Protein AF-A0A369WDA8-F1 (afdb_monomer)

Solvent-accessible surface area (backbone atoms only — not comparable to full-atom values): 21371 Å² total; per-residue (Å²): 139,84,86,82,87,91,83,87,90,83,83,89,84,84,84,90,88,91,84,90,82,92,79,88,85,92,85,86,82,88,79,88,77,90,82,95,84,86,85,89,89,86,88,78,87,75,76,72,88,68,58,66,75,75,71,47,58,82,75,51,45,50,59,56,54,64,73,58,70,59,80,90,70,76,53,43,46,57,31,5,46,45,53,45,16,48,35,50,44,73,67,50,52,55,58,61,52,12,64,76,73,76,52,50,46,70,52,44,59,32,32,37,54,30,75,56,82,54,70,71,58,49,52,57,45,20,64,75,67,72,47,57,62,51,29,46,64,62,78,42,64,37,79,28,70,36,45,57,13,42,50,45,46,48,40,58,48,62,74,53,26,61,33,38,39,34,40,28,65,40,66,56,77,74,75,58,53,84,67,51,59,58,45,48,54,53,15,49,59,52,48,51,69,85,92,54,87,61,53,72,67,50,51,55,49,51,52,56,44,51,55,51,50,48,52,40,31,54,51,44,73,72,70,54,46,28,35,41,42,36,28,29,47,59,46,52,48,47,32,43,76,63,8,58,32,20,62,84,95,65,53,74,69,55,40,52,53,21,20,54,52,31,43,51,52,52,49,54,50,27,49,45,22,61,71,43,51,93,49,43,46,53,27,35,28,87,57,87,60,81,90,63,30,32,38,41,35,33,54,83,89,50,57,37,34,35,42,48,56,58,33,81,43,54,55,34,34,62,78,59,58,65,26,42,37,38,62,52,68,70,55,49,53,50,57,45,54,52,51,51,59,48,55,73,70,25,30,41,36,63,60,22,24,50,52,47,49,53,50,54,55,52,55,52,48,41,66,74,73,62,76,119

Secondary structure (DSSP, 8-state):
---------------------------------------SS----PPPSS-HHHHS-HHHHHHHHHTT-------HHHHHHHHHHHHHHTT--HHHHHHHTT--HHHHHHHTTTS---HHHHHHHHHHHT--HHHHHTSSPEEESSHHHHHHHHHHHHHH-SEEEEEESS--TTTS-HHHHHHHHHHHHHTSPTT-TTHHHHHHHHHHHHHHHHHHHHHHHHH---EEEEEEHHHHHHHHHH-S-SSS---HHHHHHHHHHHHHHHHHHHHHHHH--TTEEEEEESS---S-EEEEEE-SS-EEEEEE--B-SSS-BSSSS-EEEE--HHHHHHHHHHHHHHHHHSEEHHHHHHHHHHHHHHHHHHHHTT--

Nearest PDB structures (foldseek):
  1r69-assembly1_A  TM=8.853E-01  e=1.105E-02  Phage 434
  4pu7-assembly1_B  TM=8.565E-01  e=2.938E-02  Shewanella oneidensis MR-1
  4pu4-assembly1_D  TM=8.688E-01  e=3.572E-02  Shewanella oneidensis MR-1
  2cro-assembly1_A  TM=8.430E-01  e=3.402E-02  Phage 434
  4pu8-assembly1_A  TM=8.464E-01  e=3.402E-02  Shewanella oneidensis MR-1

Sequence (372 aa):
MTPGAPSTPAATSSSPAPPAPMSTTSEPCWCADFGGFSGLWAKGRREPLIPATWTSGPDSTSKNLEQGLGPMSIRFDEVGQRLRAYRLGKRLSADQIAERIGVSRAAVYRLEKGEIVKIQALEALSDLLEVSLPSLLGVEVEYYSNALGFFERMRQLEDQATHIMGNFSPLSSLILSDRYMKFLRIMLMEAIPAGENGRAGREDLIDRVLELLVQRRDSFKKKRAPIVSIVGEQDLERILRLGLIGRFDHSTETLRERRAAARHEVEEIRDAMLDQPIGMQIGVIEGQPPTQTFQIYELGSKSTVTLSPYRLGDQPNISSGIALVTSAPEAIKSFTNTFLGEWQRARKGSEGAAVLQRILDRTSKEETEGAF

pLDDT: mean 81.13, std 22.3, range [23.28, 98.0]

Radius of gyration: 30.48 Å; Cα contacts (8 Å, |Δi|>4): 519; chains: 1; bounding box: 63×70×108 Å

Structure (mmCIF, N/CA/C/O backbone):
data_AF-A0A369WDA8-F1
#
_entry.id   AF-A0A369WDA8-F1
#
loop_
_atom_site.group_PDB
_atom_site.id
_atom_site.type_symbol
_atom_site.label_atom_id
_atom_site.label_alt_id
_atom_site.label_comp_id
_atom_site.label_asym_id
_atom_site.label_entity_id
_atom_site.label_seq_id
_atom_site.pdbx_PDB_ins_code
_atom_site.Cartn_x
_atom_site.Cartn_y
_atom_site.Cartn_z
_atom_site.occupancy
_atom_site.B_iso_or_equiv
_atom_site.auth_seq_id
_atom_site.auth_comp_id
_atom_site.auth_asym_id
_atom_site.auth_atom_id
_atom_site.pdbx_PDB_model_num
ATOM 1 N N . MET A 1 1 ? -20.184 -35.211 -70.668 1.00 43.47 1 MET A N 1
ATOM 2 C CA . MET A 1 1 ? -21.542 -34.735 -70.337 1.00 43.47 1 MET A CA 1
ATOM 3 C C . MET A 1 1 ? -21.500 -33.227 -70.137 1.00 43.47 1 MET A C 1
ATOM 5 O O . MET A 1 1 ? -21.065 -32.771 -69.093 1.00 43.47 1 MET A O 1
ATOM 9 N N . THR A 1 2 ? -21.913 -32.475 -71.151 1.00 48.81 2 THR A N 1
ATOM 10 C CA . THR A 1 2 ? -22.519 -31.133 -71.035 1.00 48.81 2 THR A CA 1
ATOM 11 C C . THR A 1 2 ? -24.030 -31.325 -71.252 1.00 48.81 2 THR A C 1
ATOM 13 O O . THR A 1 2 ? -24.398 -32.301 -71.915 1.00 48.81 2 THR A O 1
ATOM 16 N N . PRO A 1 3 ? -24.909 -30.529 -70.613 1.00 50.84 3 PRO A N 1
ATOM 17 C CA . PRO A 1 3 ? -25.259 -29.172 -71.078 1.00 50.84 3 PRO A CA 1
ATOM 18 C C . PRO A 1 3 ? -25.395 -28.154 -69.913 1.00 50.84 3 PRO A C 1
ATOM 20 O O . PRO A 1 3 ? -25.271 -28.535 -68.757 1.00 50.84 3 PRO A O 1
ATOM 23 N N . GLY A 1 4 ? -25.632 -26.852 -70.114 1.00 32.94 4 GLY A N 1
ATOM 24 C CA . GLY A 1 4 ? -25.777 -26.055 -71.341 1.00 32.94 4 GLY A CA 1
ATOM 25 C C . GLY A 1 4 ? -25.966 -24.556 -71.016 1.00 32.94 4 GLY A C 1
ATOM 26 O O . GLY A 1 4 ? -26.304 -24.209 -69.889 1.00 32.94 4 GLY A O 1
ATOM 27 N N . ALA A 1 5 ? -25.709 -23.683 -71.997 1.00 40.59 5 ALA A N 1
ATOM 28 C CA . ALA A 1 5 ? -25.909 -22.216 -71.962 1.00 40.59 5 ALA A CA 1
ATOM 29 C C . ALA A 1 5 ? -27.400 -21.853 -72.277 1.00 40.59 5 ALA A C 1
ATOM 31 O O . ALA A 1 5 ? -28.193 -22.799 -72.301 1.00 40.59 5 ALA A O 1
ATOM 32 N N . PRO A 1 6 ? -27.847 -20.600 -72.593 1.00 52.88 6 PRO A N 1
ATOM 33 C CA . PRO A 1 6 ? -27.180 -19.287 -72.772 1.00 52.88 6 PRO A CA 1
ATOM 34 C C . PRO A 1 6 ? -27.849 -18.182 -71.882 1.00 52.88 6 PRO A C 1
ATOM 36 O O . PRO A 1 6 ? -28.233 -18.525 -70.772 1.00 52.88 6 PRO A O 1
ATOM 39 N N . SER A 1 7 ? -28.006 -16.870 -72.166 1.00 36.06 7 SER A N 1
ATOM 40 C CA . SER A 1 7 ? -27.727 -15.960 -73.311 1.00 36.06 7 SER A CA 1
ATOM 41 C C . SER A 1 7 ? -27.713 -14.474 -72.883 1.00 36.06 7 SER A C 1
ATOM 43 O O . SER A 1 7 ? -28.499 -14.074 -72.029 1.00 36.06 7 SER A O 1
ATOM 45 N N . THR A 1 8 ? -26.917 -13.639 -73.564 1.00 35.78 8 THR A N 1
ATOM 46 C CA . THR A 1 8 ? -27.019 -12.155 -73.612 1.00 35.78 8 THR A CA 1
ATOM 47 C C . THR A 1 8 ? -28.207 -11.701 -74.497 1.00 35.78 8 THR A C 1
ATOM 49 O O . THR A 1 8 ? -28.690 -12.517 -75.285 1.00 35.78 8 THR A O 1
ATOM 52 N N . PRO A 1 9 ? -28.693 -10.438 -74.427 1.00 42.88 9 PRO A N 1
ATOM 53 C CA . PRO A 1 9 ? -28.137 -9.375 -75.290 1.00 42.88 9 PRO A CA 1
ATOM 54 C C . PRO A 1 9 ? -28.150 -7.961 -74.652 1.00 42.88 9 PRO A C 1
ATOM 56 O O . PRO A 1 9 ? -28.340 -7.811 -73.448 1.00 42.88 9 PRO A O 1
ATOM 59 N N . ALA A 1 10 ? -27.891 -6.923 -75.457 1.00 29.12 10 ALA A N 1
ATOM 60 C CA . ALA A 1 10 ? -27.607 -5.552 -75.022 1.00 29.12 10 ALA A CA 1
ATOM 61 C C . ALA A 1 10 ? -28.446 -4.473 -75.749 1.00 29.12 10 ALA A C 1
ATOM 63 O O . ALA A 1 10 ? -29.096 -4.759 -76.750 1.00 29.12 10 ALA A O 1
ATOM 64 N N . ALA A 1 11 ? -28.255 -3.226 -75.289 1.00 31.75 11 ALA A N 1
ATOM 65 C CA . ALA A 1 11 ? -28.315 -1.956 -76.036 1.00 31.75 11 ALA A CA 1
ATOM 66 C C . ALA A 1 11 ? -29.663 -1.229 -76.277 1.00 31.75 11 ALA A C 1
ATOM 68 O O . ALA A 1 11 ? -30.628 -1.805 -76.762 1.00 31.75 11 ALA A O 1
ATOM 69 N N . THR A 1 12 ? -29.591 0.111 -76.113 1.00 28.20 12 THR A N 1
ATOM 70 C CA . THR A 1 12 ? -30.328 1.186 -76.843 1.00 28.20 12 THR A CA 1
ATOM 71 C C . THR A 1 12 ? -31.867 1.263 -76.734 1.00 28.20 12 THR A C 1
ATOM 73 O O . THR A 1 12 ? -32.530 0.257 -76.560 1.00 28.20 12 THR A O 1
ATOM 76 N N . SER A 1 13 ? -32.563 2.399 -76.909 1.00 28.38 13 SER A N 1
ATOM 77 C CA . SER A 1 13 ? -32.294 3.853 -76.766 1.00 28.38 13 SER A CA 1
ATOM 78 C C . SER A 1 13 ? -33.556 4.614 -77.226 1.00 28.38 13 SER A C 1
ATOM 80 O O . SER A 1 13 ? -34.051 4.250 -78.287 1.00 28.38 13 SER A O 1
ATOM 82 N N . SER A 1 14 ? -34.003 5.698 -76.569 1.00 29.64 14 SER A N 1
ATOM 83 C CA . SER A 1 14 ? -34.721 6.816 -77.245 1.00 29.64 14 SER A CA 1
ATOM 84 C C . SER A 1 14 ? -35.163 7.944 -76.298 1.00 29.64 14 SER A C 1
ATOM 86 O O . SER A 1 14 ? -35.823 7.698 -75.292 1.00 29.64 14 SER A O 1
ATOM 88 N N . SER A 1 15 ? -34.848 9.182 -76.691 1.00 35.19 15 SER A N 1
ATOM 89 C CA . SER A 1 15 ? -35.418 10.460 -76.206 1.00 35.19 15 SER A CA 1
ATOM 90 C C . SER A 1 15 ? -36.769 10.746 -76.919 1.00 35.19 15 SER A C 1
ATOM 92 O O . SER A 1 15 ? -37.024 10.049 -77.907 1.00 35.19 15 SER A O 1
ATOM 94 N N . PRO A 1 16 ? -37.634 11.720 -76.520 1.00 37.66 16 PRO A N 1
ATOM 95 C CA . PRO A 1 16 ? -37.321 13.158 -76.665 1.00 37.66 16 PRO A CA 1
ATOM 96 C C . PRO A 1 16 ? -37.935 14.141 -75.618 1.00 37.66 16 PRO A C 1
ATOM 98 O O . PRO A 1 16 ? -38.615 13.753 -74.674 1.00 37.66 16 PRO A O 1
ATOM 101 N N . ALA A 1 17 ? -37.653 15.440 -75.814 1.00 29.61 17 ALA A N 1
ATOM 102 C CA . ALA A 1 17 ? -37.969 16.619 -74.972 1.00 29.61 17 ALA A CA 1
ATOM 103 C C . ALA A 1 17 ? -39.048 17.528 -75.651 1.00 29.61 17 ALA A C 1
ATOM 105 O O . ALA A 1 17 ? -39.699 17.015 -76.563 1.00 29.61 17 ALA A O 1
ATOM 106 N N . PRO A 1 18 ? -39.180 18.871 -75.437 1.00 48.12 18 PRO A N 1
ATOM 107 C CA . PRO A 1 18 ? -39.050 19.815 -74.287 1.00 48.12 18 PRO A CA 1
ATOM 108 C C . PRO A 1 18 ? -40.406 20.628 -74.139 1.00 48.12 18 PRO A C 1
ATOM 110 O O . PRO A 1 18 ? -41.424 19.993 -74.412 1.00 48.12 18 PRO A O 1
ATOM 113 N N . PRO A 1 19 ? -40.558 21.958 -73.821 1.00 43.19 19 PRO A N 1
ATOM 114 C CA . PRO A 1 19 ? -39.685 23.006 -73.226 1.00 43.19 19 PRO A CA 1
ATOM 115 C C . PRO A 1 19 ? -40.308 23.992 -72.163 1.00 43.19 19 PRO A C 1
ATOM 117 O O . PRO A 1 19 ? -41.512 24.208 -72.129 1.00 43.19 19 PRO A O 1
ATOM 120 N N . ALA A 1 20 ? -39.419 24.740 -71.467 1.00 32.38 20 ALA A N 1
ATOM 121 C CA . ALA A 1 20 ? -39.503 26.190 -71.107 1.00 32.38 20 ALA A CA 1
ATOM 122 C C . ALA A 1 20 ? -40.516 26.742 -70.041 1.00 32.38 20 ALA A C 1
ATOM 124 O O . ALA A 1 20 ? -41.567 26.149 -69.827 1.00 32.38 20 ALA A O 1
ATOM 125 N N . PRO A 1 21 ? -40.293 27.960 -69.460 1.00 41.16 21 PRO A N 1
ATOM 126 C CA . PRO A 1 21 ? -39.012 28.557 -69.008 1.00 41.16 21 PRO A CA 1
ATOM 127 C C . PRO A 1 21 ? -39.057 29.426 -67.702 1.00 41.16 21 PRO A C 1
ATOM 129 O O . PRO A 1 21 ? -40.105 29.873 -67.259 1.00 41.16 21 PRO A O 1
ATOM 132 N N . MET A 1 22 ? -37.855 29.772 -67.201 1.00 27.05 22 MET A N 1
ATOM 133 C CA . MET A 1 22 ? -37.428 31.052 -66.565 1.00 27.05 22 MET A CA 1
ATOM 134 C C . MET A 1 22 ? -38.131 31.677 -65.332 1.00 27.05 22 MET A C 1
ATOM 136 O O . MET A 1 22 ? -39.177 32.303 -65.451 1.00 27.05 22 MET A O 1
ATOM 140 N N . SER A 1 23 ? -37.363 31.783 -64.234 1.00 29.66 23 SER A N 1
ATOM 141 C CA . SER A 1 23 ? -36.784 33.057 -63.715 1.00 29.66 23 SER A CA 1
ATOM 142 C C . SER A 1 23 ? -35.719 32.729 -62.638 1.00 29.66 23 SER A C 1
ATOM 144 O O . SER A 1 23 ? -36.050 32.069 -61.661 1.00 29.66 23 SER A O 1
ATOM 146 N N . THR A 1 24 ? -34.405 32.935 -62.835 1.00 26.19 24 THR A N 1
ATOM 147 C CA . THR A 1 24 ? -33.636 34.174 -62.514 1.00 26.19 24 THR A CA 1
ATOM 148 C C . THR A 1 24 ? -33.953 34.718 -61.109 1.00 26.19 24 THR A C 1
ATOM 150 O O . THR A 1 24 ? -35.116 34.995 -60.848 1.00 26.19 24 THR A O 1
ATOM 153 N N . THR A 1 25 ? -33.028 34.914 -60.162 1.00 27.84 25 THR A N 1
ATOM 154 C CA . THR A 1 25 ? -31.630 35.421 -60.206 1.00 27.84 25 THR A CA 1
ATOM 155 C C . THR A 1 25 ? -30.839 34.871 -58.989 1.00 27.84 25 THR A C 1
ATOM 157 O O . THR A 1 25 ? -31.417 34.730 -57.921 1.00 27.84 25 THR A O 1
ATOM 160 N N . SER A 1 26 ? -29.605 34.359 -59.117 1.00 25.38 26 SER A N 1
ATOM 161 C CA . SER A 1 26 ? -28.288 35.051 -59.044 1.00 25.38 26 SER A CA 1
ATOM 162 C C . SER A 1 26 ? -27.497 34.712 -57.765 1.00 25.38 26 SER A C 1
ATOM 164 O O . SER A 1 26 ? -27.849 35.200 -56.701 1.00 25.38 26 SER A O 1
ATOM 166 N N . GLU A 1 27 ? -26.407 33.944 -57.884 1.00 29.20 27 GLU A N 1
ATOM 167 C CA . GLU A 1 27 ? -25.033 34.354 -57.504 1.00 29.20 27 GLU A CA 1
ATOM 168 C C . GLU A 1 27 ? -23.999 33.246 -57.846 1.00 29.20 27 GLU A C 1
ATOM 170 O O . GLU A 1 27 ? -24.401 32.093 -58.033 1.00 29.20 27 GLU A O 1
ATOM 175 N N . PRO A 1 28 ? -22.693 33.562 -58.031 1.00 28.78 28 PRO A N 1
ATOM 176 C CA . PRO A 1 28 ? -21.756 32.658 -58.703 1.00 28.78 28 PRO A CA 1
ATOM 177 C C . PRO A 1 28 ? -20.671 31.999 -57.816 1.00 28.78 28 PRO A C 1
ATOM 179 O O . PRO A 1 28 ? -19.885 32.660 -57.153 1.00 28.78 28 PRO A O 1
ATOM 182 N N . CYS A 1 29 ? -20.549 30.682 -58.000 1.00 23.41 29 CYS A N 1
ATOM 183 C CA . CYS A 1 29 ? -19.318 29.928 -58.300 1.00 23.41 29 CYS A CA 1
ATOM 184 C C . CYS A 1 29 ? -18.105 29.766 -57.334 1.00 23.41 29 CYS A C 1
ATOM 186 O O . CYS A 1 29 ? -17.288 30.669 -57.220 1.00 23.41 29 CYS A O 1
ATOM 188 N N . TRP A 1 30 ? -17.878 28.485 -56.958 1.00 23.28 30 TRP A N 1
ATOM 189 C CA . TRP A 1 30 ? -16.598 27.724 -56.818 1.00 23.28 30 TRP A CA 1
ATOM 190 C C . TRP A 1 30 ? -15.556 28.210 -55.763 1.00 23.28 30 TRP A C 1
ATOM 192 O O . TRP A 1 30 ? -15.339 29.398 -55.586 1.00 23.28 30 TRP A O 1
ATOM 202 N N . CYS A 1 31 ? -14.869 27.352 -54.987 1.00 24.83 31 CYS A N 1
ATOM 203 C CA . CYS A 1 31 ? -14.389 25.982 -55.251 1.00 24.83 31 CYS A CA 1
ATOM 204 C C . CYS A 1 31 ? -14.542 24.977 -54.073 1.00 24.83 31 CYS A C 1
ATOM 206 O O . CYS A 1 31 ? -14.594 25.369 -52.913 1.00 24.83 31 CYS A O 1
ATOM 208 N N . ALA A 1 32 ? -14.551 23.686 -54.443 1.00 26.30 32 ALA A N 1
ATOM 209 C CA . ALA A 1 32 ? -13.914 22.487 -53.846 1.00 26.30 32 ALA A CA 1
ATOM 210 C C . ALA A 1 32 ? -13.028 22.631 -52.565 1.00 26.30 32 ALA A C 1
ATOM 212 O O . ALA A 1 32 ? -12.359 23.643 -52.394 1.00 26.30 32 ALA A O 1
ATOM 213 N N . ASP A 1 33 ? -12.854 21.628 -51.683 1.00 25.48 33 ASP A N 1
ATOM 214 C CA . ASP A 1 33 ? -13.318 20.222 -51.665 1.00 25.48 33 ASP A CA 1
ATOM 215 C C . ASP A 1 33 ? -13.138 19.561 -50.268 1.00 25.48 33 ASP A C 1
ATOM 217 O O . ASP A 1 33 ? -12.382 20.074 -49.451 1.00 25.48 33 ASP A O 1
ATOM 221 N N . PHE A 1 34 ? -13.757 18.384 -50.055 1.00 27.06 34 PHE A N 1
ATOM 222 C CA . PHE A 1 34 ? -13.472 17.347 -49.022 1.00 27.06 34 PHE A CA 1
ATOM 223 C C . PHE A 1 34 ? -13.345 17.716 -47.515 1.00 27.06 34 PHE A C 1
ATOM 225 O O . PHE A 1 34 ? -12.483 18.477 -47.092 1.00 27.06 34 PHE A O 1
ATOM 232 N N . GLY A 1 35 ? -14.088 17.002 -46.645 1.00 25.27 35 GLY A N 1
ATOM 233 C CA . GLY A 1 35 ? -13.805 17.015 -45.191 1.00 25.27 35 GLY A CA 1
ATOM 234 C C . GLY A 1 35 ? -14.888 16.530 -44.212 1.00 25.27 35 GLY A C 1
ATOM 235 O O . GLY A 1 35 ? -14.701 16.629 -43.002 1.00 25.27 35 GLY A O 1
ATOM 236 N N . GLY A 1 36 ? -16.033 16.023 -44.674 1.00 27.69 36 GLY A N 1
ATOM 237 C CA . GLY A 1 36 ? -17.137 15.653 -43.780 1.00 27.69 36 GLY A CA 1
ATOM 238 C C . GLY A 1 36 ? -17.015 14.263 -43.146 1.00 27.69 36 GLY A C 1
ATOM 239 O O . GLY A 1 36 ? -17.590 13.335 -43.697 1.00 27.69 36 GLY A O 1
ATOM 240 N N . PHE A 1 37 ? -16.349 14.127 -41.987 1.00 28.92 37 PHE A N 1
ATOM 241 C CA . PHE A 1 37 ? -16.655 13.098 -40.963 1.00 28.92 37 PHE A CA 1
ATOM 242 C C . PHE A 1 37 ? -15.922 13.360 -39.622 1.00 28.92 37 PHE A C 1
ATOM 244 O O . PHE A 1 37 ? -15.018 12.634 -39.219 1.00 28.92 37 PHE A O 1
ATOM 251 N N . SER A 1 38 ? -16.321 14.403 -38.883 1.00 28.08 38 SER A N 1
ATOM 252 C CA . SER A 1 38 ? -15.792 14.674 -37.532 1.00 28.08 38 SER A CA 1
ATOM 253 C C . SER A 1 38 ? -16.876 15.176 -36.572 1.00 28.08 38 SER A C 1
ATOM 255 O O . SER A 1 38 ? -16.942 16.356 -36.228 1.00 28.08 38 SER A O 1
ATOM 257 N N . GLY A 1 39 ? -17.751 14.275 -36.124 1.00 30.33 39 GLY A N 1
ATOM 258 C CA . GLY A 1 39 ? -18.797 14.640 -35.173 1.00 30.33 39 GLY A CA 1
ATOM 259 C C . GLY A 1 39 ? -19.537 13.448 -34.590 1.00 30.33 39 GLY A C 1
ATOM 260 O O . GLY A 1 39 ? -20.602 13.126 -35.097 1.00 30.33 39 GLY A O 1
ATOM 261 N N . LEU A 1 40 ? -18.979 12.831 -33.532 1.00 26.83 40 LEU A N 1
ATOM 262 C CA . LEU A 1 40 ? -19.728 12.092 -32.487 1.00 26.83 40 LEU A CA 1
ATOM 263 C C . LEU A 1 40 ? -18.888 11.565 -31.288 1.00 26.83 40 LEU A C 1
ATOM 265 O O . LEU A 1 40 ? -19.368 10.715 -30.549 1.00 26.83 40 LEU A O 1
ATOM 269 N N . TRP A 1 41 ? -17.679 12.088 -31.018 1.00 30.89 41 TRP A N 1
ATOM 270 C CA . TRP A 1 41 ? -16.851 11.651 -29.869 1.00 30.89 41 TRP A CA 1
ATOM 271 C C . TRP A 1 41 ? -16.228 12.805 -29.062 1.00 30.89 41 TRP A C 1
ATOM 273 O O . TRP A 1 41 ? -15.016 12.877 -28.897 1.00 30.89 41 TRP A O 1
ATOM 283 N N . ALA A 1 42 ? -17.053 13.717 -28.531 1.00 34.09 42 ALA A N 1
ATOM 284 C CA . ALA A 1 42 ? -16.623 14.672 -27.497 1.00 34.09 42 ALA A CA 1
ATOM 285 C C . ALA A 1 42 ? -17.811 15.335 -26.769 1.00 34.09 42 ALA A C 1
ATOM 287 O O . ALA A 1 42 ? -18.277 16.383 -27.213 1.00 34.09 42 ALA A O 1
ATOM 288 N N . LYS A 1 43 ? -18.281 14.750 -25.648 1.00 34.25 43 LYS A N 1
ATOM 289 C CA . LYS A 1 43 ? -18.937 15.441 -24.499 1.00 34.25 43 LYS A CA 1
ATOM 290 C C . LYS A 1 43 ? -19.417 14.461 -23.412 1.00 34.25 43 LYS A C 1
ATOM 292 O O . LYS A 1 43 ? -20.600 14.342 -23.124 1.00 34.25 43 LYS A O 1
ATOM 297 N N . GLY A 1 44 ? -18.463 13.823 -22.741 1.00 30.31 44 GLY A N 1
ATOM 298 C CA . GLY A 1 44 ? -18.646 13.349 -21.368 1.00 30.31 44 GLY A CA 1
ATOM 299 C C . GLY A 1 44 ? -17.670 14.109 -20.480 1.00 30.31 44 GLY A C 1
ATOM 300 O O . GLY A 1 44 ? -16.508 13.717 -20.402 1.00 30.31 44 GLY A O 1
ATOM 301 N N . ARG A 1 45 ? -18.094 15.223 -19.861 1.00 35.12 45 ARG A N 1
ATOM 302 C CA . ARG A 1 45 ? -17.260 15.907 -18.858 1.00 35.12 45 ARG A CA 1
ATOM 303 C C . ARG A 1 45 ? -17.218 15.016 -17.618 1.00 35.12 45 ARG A C 1
ATOM 305 O O . ARG A 1 45 ? -18.166 15.009 -16.845 1.00 35.12 45 ARG A O 1
ATOM 312 N N . ARG A 1 46 ? -16.144 14.236 -17.477 1.00 56.81 46 ARG A N 1
ATOM 313 C CA . ARG A 1 46 ? -15.865 13.457 -16.266 1.00 56.81 46 ARG A CA 1
ATOM 314 C C . ARG A 1 46 ? -15.525 14.455 -15.158 1.00 56.81 46 ARG A C 1
ATOM 316 O O . ARG A 1 46 ? -14.676 15.321 -15.366 1.00 56.81 46 ARG A O 1
ATOM 323 N N . GLU A 1 47 ? -16.233 14.382 -14.037 1.00 50.16 47 GLU A N 1
ATOM 324 C CA . GLU A 1 47 ? -15.970 15.248 -12.885 1.00 50.16 47 GLU A CA 1
ATOM 325 C C . GLU A 1 47 ? -14.553 14.992 -12.334 1.00 50.16 47 GLU A C 1
ATOM 327 O O . GLU A 1 47 ? -14.034 13.877 -12.464 1.00 50.16 47 GLU A O 1
ATOM 332 N N . PRO A 1 48 ? -13.879 16.010 -11.766 1.00 61.28 48 PRO A N 1
ATOM 333 C CA . PRO A 1 48 ? -12.567 15.817 -11.160 1.00 61.28 48 PRO A CA 1
ATOM 334 C C . PRO A 1 48 ? -12.672 14.863 -9.962 1.00 61.28 48 PRO A C 1
ATOM 336 O O . PRO A 1 48 ? -13.484 15.081 -9.068 1.00 61.28 48 PRO A O 1
ATOM 339 N N . LEU A 1 49 ? -11.815 13.836 -9.914 1.00 72.94 49 LEU A N 1
ATOM 340 C CA . LEU A 1 49 ? -11.783 12.883 -8.792 1.00 72.94 49 LEU A CA 1
ATOM 341 C C . LEU A 1 49 ? -11.131 13.460 -7.524 1.00 72.94 49 LEU A C 1
ATOM 343 O O . LEU A 1 49 ? -11.140 12.814 -6.482 1.00 72.94 49 LEU A O 1
ATOM 347 N N . ILE A 1 50 ? -10.559 14.664 -7.604 1.00 71.50 50 ILE A N 1
ATOM 348 C CA . ILE A 1 50 ? -10.178 15.449 -6.428 1.00 71.50 50 ILE A CA 1
ATOM 349 C C . ILE A 1 50 ? -11.391 16.306 -6.043 1.00 71.50 50 ILE A C 1
ATOM 351 O O . ILE A 1 50 ? -11.779 17.163 -6.846 1.00 71.50 50 ILE A O 1
ATOM 355 N N . PRO A 1 51 ? -11.995 16.117 -4.853 1.00 62.59 51 PRO A N 1
ATOM 356 C CA . PRO A 1 51 ? -13.201 16.848 -4.484 1.00 62.59 51 PRO A CA 1
ATOM 357 C C . PRO A 1 51 ? -12.930 18.352 -4.350 1.00 62.59 51 PRO A C 1
ATOM 359 O O . PRO A 1 51 ? -11.871 18.771 -3.879 1.00 62.59 51 PRO A O 1
ATOM 362 N N . ALA A 1 52 ? -13.906 19.183 -4.723 1.00 58.34 52 ALA A N 1
ATOM 363 C CA . ALA A 1 52 ? -13.726 20.637 -4.808 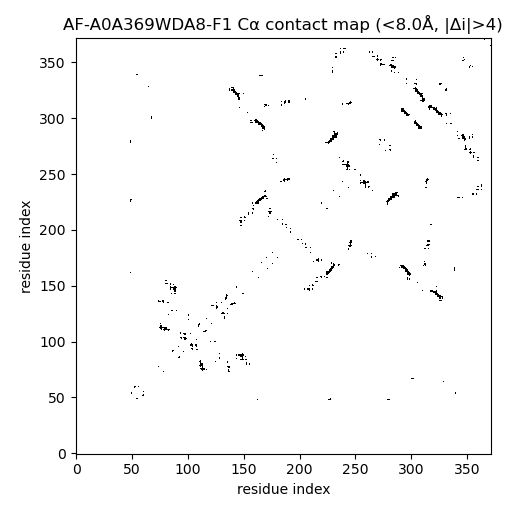1.00 58.34 52 ALA A CA 1
ATOM 364 C C . ALA A 1 52 ? -13.265 21.288 -3.486 1.00 58.34 52 ALA A C 1
ATOM 366 O O . ALA A 1 52 ? -12.493 22.247 -3.520 1.00 58.34 52 ALA A O 1
ATOM 367 N N . THR A 1 53 ? -13.662 20.714 -2.343 1.00 56.09 53 THR A N 1
ATOM 368 C CA . THR A 1 53 ? -13.265 21.100 -0.973 1.00 56.09 53 THR A CA 1
ATOM 369 C C . THR A 1 53 ? -11.754 21.087 -0.722 1.00 56.09 53 THR A C 1
ATOM 371 O O . THR A 1 53 ? -11.289 21.753 0.200 1.00 56.09 53 THR A O 1
ATOM 374 N N . TRP A 1 54 ? -10.997 20.350 -1.538 1.00 54.50 54 TRP A N 1
ATOM 375 C CA . TRP A 1 54 ? -9.536 20.262 -1.501 1.00 54.50 54 TRP A CA 1
ATOM 376 C C . TRP A 1 54 ? -8.855 21.274 -2.430 1.00 54.50 54 TRP A C 1
ATOM 378 O O . TRP A 1 54 ? -7.692 21.610 -2.237 1.00 54.50 54 TRP A O 1
ATOM 388 N N . THR A 1 55 ? -9.571 21.757 -3.448 1.00 53.09 55 THR A N 1
ATOM 389 C CA . THR A 1 55 ? -9.037 22.659 -4.488 1.00 53.09 55 THR A CA 1
ATOM 390 C C . THR A 1 55 ? -9.271 24.138 -4.196 1.00 53.09 55 THR A C 1
ATOM 392 O O . THR A 1 55 ? -8.584 24.997 -4.747 1.00 53.09 55 THR A O 1
ATOM 395 N N . SER A 1 56 ? -10.234 24.454 -3.330 1.00 44.91 56 SER A N 1
ATOM 396 C CA . SER A 1 56 ? -10.410 25.800 -2.802 1.00 44.91 56 SER A CA 1
ATOM 397 C C . SER A 1 56 ? -9.221 26.164 -1.898 1.00 44.91 56 SER A C 1
ATOM 399 O O . SER A 1 56 ? -8.734 25.338 -1.130 1.00 44.91 56 SER A O 1
ATOM 401 N N . GLY A 1 57 ? -8.728 27.403 -2.017 1.00 39.38 57 GLY A N 1
ATOM 402 C CA . GLY A 1 57 ? -7.464 27.846 -1.410 1.00 39.38 57 GLY A CA 1
ATOM 403 C C . GLY A 1 57 ? -7.391 27.747 0.127 1.00 39.38 57 GLY A C 1
ATOM 404 O O . GLY A 1 57 ? -8.389 27.415 0.778 1.00 39.38 57 GLY A O 1
ATOM 405 N N . PRO A 1 58 ? -6.225 28.069 0.725 1.00 42.22 58 PRO A N 1
ATOM 406 C CA . PRO A 1 58 ? -5.863 27.702 2.103 1.00 42.22 58 PRO A CA 1
ATOM 407 C C . PRO A 1 58 ? -6.812 28.179 3.222 1.00 42.22 58 PRO A C 1
ATOM 409 O O . PRO A 1 58 ? -6.773 27.601 4.307 1.00 42.22 58 PRO A O 1
ATOM 412 N N . ASP A 1 59 ? -7.673 29.169 2.962 1.00 38.25 59 ASP A N 1
ATOM 413 C CA . ASP A 1 59 ? -8.703 29.676 3.891 1.00 38.25 59 ASP A CA 1
ATOM 414 C C . ASP A 1 59 ? -10.006 28.850 3.927 1.00 38.25 59 ASP A C 1
ATOM 416 O O . ASP A 1 59 ? -10.851 29.031 4.806 1.00 38.25 59 ASP A O 1
ATOM 420 N N . SER A 1 60 ? -10.217 27.964 2.953 1.00 37.91 60 SER A N 1
ATOM 421 C CA . SER A 1 60 ? -11.417 27.115 2.884 1.00 37.91 60 SER A CA 1
ATOM 422 C C . SER A 1 60 ? -11.236 25.795 3.635 1.00 37.91 60 SER A C 1
ATOM 424 O O . SER A 1 60 ? -12.153 25.316 4.302 1.00 37.91 60 SER A O 1
ATOM 426 N N . THR A 1 61 ? -10.025 25.235 3.579 1.00 41.47 61 THR A N 1
ATOM 427 C CA . THR A 1 61 ? -9.650 24.007 4.280 1.00 41.47 61 THR A CA 1
ATOM 428 C C . THR A 1 61 ? -9.592 24.234 5.787 1.00 41.47 61 THR A C 1
ATOM 430 O O . THR A 1 61 ? -10.018 23.361 6.532 1.00 41.47 61 THR A O 1
ATOM 433 N N . SER A 1 62 ? -9.146 25.409 6.250 1.00 38.50 62 SER A N 1
ATOM 434 C CA . SER A 1 62 ? -9.180 25.790 7.672 1.00 38.50 62 SER A CA 1
ATOM 435 C C . SER A 1 62 ? -10.605 25.849 8.226 1.00 38.50 62 SER A C 1
ATOM 437 O O . SER A 1 62 ? -10.870 25.216 9.243 1.00 38.50 62 SER A O 1
ATOM 439 N N . LYS A 1 63 ? -11.551 26.498 7.529 1.00 35.66 63 LYS A N 1
ATOM 440 C CA . LYS A 1 63 ? -12.959 26.554 7.971 1.00 35.66 63 LYS A CA 1
ATOM 441 C C . LYS A 1 63 ? -13.632 25.180 8.062 1.00 35.66 63 LYS A C 1
ATOM 443 O O . LYS A 1 63 ? -14.434 24.968 8.967 1.00 35.66 63 LYS A O 1
ATOM 448 N N . ASN A 1 64 ? -13.294 24.248 7.171 1.00 40.03 64 ASN A N 1
ATOM 449 C CA . ASN A 1 64 ? -13.803 22.874 7.244 1.00 40.03 64 ASN A CA 1
ATOM 450 C C . ASN A 1 64 ? -13.076 22.025 8.309 1.00 40.03 64 ASN A C 1
ATOM 452 O O . ASN A 1 64 ? -13.716 21.196 8.949 1.00 40.03 64 ASN A O 1
ATOM 456 N N . LEU A 1 65 ? -11.775 22.249 8.556 1.00 43.25 65 LEU A N 1
ATOM 457 C CA . LEU A 1 65 ? -11.038 21.593 9.650 1.00 43.25 65 LEU A CA 1
ATOM 458 C C . LEU A 1 65 ? -11.544 22.032 11.032 1.00 43.25 65 LEU A C 1
ATOM 460 O O . LEU A 1 65 ? -11.724 21.191 11.908 1.00 43.25 65 LEU A O 1
ATOM 464 N N . GLU A 1 66 ? -11.806 23.326 11.228 1.00 39.22 66 GLU A N 1
ATOM 465 C CA . GLU A 1 66 ? -12.321 23.865 12.497 1.00 39.22 66 GLU A CA 1
ATOM 466 C C . GLU A 1 66 ? -13.726 23.334 12.821 1.00 39.22 66 GLU A C 1
ATOM 468 O O . GLU A 1 66 ? -14.025 23.045 13.978 1.00 39.22 66 GLU A O 1
ATOM 473 N N . GLN A 1 67 ? -14.568 23.108 11.805 1.00 40.41 67 GLN A N 1
ATOM 474 C CA . GLN A 1 67 ? -15.879 22.463 11.968 1.00 40.41 67 GLN A CA 1
ATOM 475 C C . GLN A 1 67 ? -15.795 20.946 12.230 1.00 40.41 67 GLN A C 1
ATOM 477 O O . GLN A 1 67 ? -16.789 20.340 12.629 1.00 40.41 67 GLN A O 1
ATOM 482 N N . GLY A 1 68 ? -14.617 20.334 12.058 1.00 39.38 68 GLY A N 1
ATOM 483 C CA . GLY A 1 68 ? -14.345 18.930 12.379 1.00 39.38 68 GLY A CA 1
ATOM 484 C C . GLY A 1 68 ? -13.997 18.662 13.849 1.00 39.38 68 GLY A C 1
ATOM 485 O O . GLY A 1 68 ? -13.924 17.499 14.245 1.00 39.38 68 GLY A O 1
ATOM 486 N N . LEU A 1 69 ? -13.818 19.702 14.676 1.00 43.97 69 LEU A N 1
ATOM 487 C CA . LEU A 1 69 ? -13.496 19.601 16.110 1.00 43.97 69 LEU A CA 1
ATOM 488 C C . LEU A 1 69 ? -14.715 19.223 16.976 1.00 43.97 69 LEU A C 1
ATOM 490 O O . LEU A 1 69 ? -14.988 19.822 18.017 1.00 43.97 69 LEU A O 1
ATOM 494 N N . GLY A 1 70 ? -15.438 18.179 16.567 1.00 44.31 70 GLY A N 1
ATOM 495 C CA . GLY A 1 70 ? -16.272 17.421 17.494 1.00 44.31 70 GLY A CA 1
ATOM 496 C C . GLY A 1 70 ? -15.406 16.797 18.601 1.00 44.31 70 GLY A C 1
ATOM 497 O O . GLY A 1 70 ? -14.202 16.602 18.408 1.00 44.31 70 GLY A O 1
ATOM 498 N N . PRO A 1 71 ? -15.980 16.465 19.772 1.00 43.81 71 PRO A N 1
ATOM 499 C CA . PRO A 1 71 ? -15.225 15.805 20.832 1.00 43.81 71 PRO A CA 1
ATOM 500 C C . PRO A 1 71 ? -14.577 14.522 20.296 1.00 43.81 71 PRO A C 1
ATOM 502 O O . PRO A 1 71 ? -15.243 13.737 19.615 1.00 43.81 71 PRO A O 1
ATOM 505 N N . MET A 1 72 ? -13.294 14.307 20.621 1.00 53.47 72 MET A N 1
ATOM 506 C CA . MET A 1 72 ? -12.541 13.099 20.259 1.00 53.47 72 MET A CA 1
ATOM 507 C C . MET A 1 72 ? -13.188 11.859 20.890 1.00 53.47 72 MET A C 1
ATOM 509 O O . MET A 1 72 ? -12.824 11.413 21.977 1.00 53.47 72 MET A O 1
ATOM 513 N N . SER A 1 73 ? -14.181 11.310 20.200 1.00 64.06 73 SER A N 1
ATOM 514 C CA . SER A 1 73 ? -14.841 10.068 20.567 1.00 64.06 73 SER A CA 1
ATOM 515 C C . SER A 1 73 ? -13.978 8.906 20.090 1.00 64.06 73 SER A C 1
ATOM 517 O O . SER A 1 73 ? -13.715 8.741 18.899 1.00 64.06 73 SER A O 1
ATOM 519 N N . ILE A 1 74 ? -13.504 8.103 21.044 1.00 75.94 74 ILE A N 1
ATOM 520 C CA . ILE A 1 74 ? -12.714 6.905 20.755 1.00 75.94 74 ILE A CA 1
ATOM 521 C C . ILE A 1 74 ? -13.592 5.940 19.954 1.00 75.94 74 ILE A C 1
ATOM 523 O O . ILE A 1 74 ? -14.562 5.380 20.466 1.00 75.94 74 ILE A O 1
ATOM 527 N N . ARG A 1 75 ? -13.238 5.737 18.684 1.00 83.69 75 ARG A N 1
ATOM 528 C CA . ARG A 1 75 ? -13.897 4.774 17.802 1.00 83.69 75 ARG A CA 1
ATOM 529 C C . ARG A 1 75 ? -13.357 3.373 18.052 1.00 83.69 75 ARG A C 1
ATOM 531 O O . ARG A 1 75 ? -12.316 2.989 17.524 1.00 83.69 75 ARG A O 1
ATOM 538 N N . PHE A 1 76 ? -14.061 2.613 18.888 1.00 87.44 76 PHE A N 1
ATOM 539 C CA . PHE A 1 76 ? -13.650 1.265 19.296 1.00 87.44 76 PHE A CA 1
ATOM 540 C C . PHE A 1 76 ? -13.480 0.290 18.123 1.00 87.44 76 PHE A C 1
ATOM 542 O O . PHE A 1 76 ? -12.632 -0.597 18.197 1.00 87.44 76 PHE A O 1
ATOM 549 N N . ASP A 1 77 ? -14.220 0.471 17.029 1.00 90.00 77 ASP A N 1
ATOM 550 C CA . ASP A 1 77 ? -14.058 -0.311 15.801 1.00 90.00 77 ASP A CA 1
ATOM 551 C C . ASP A 1 77 ? -12.688 -0.071 15.139 1.00 90.00 77 ASP A C 1
ATOM 553 O O . ASP A 1 77 ? -12.038 -1.017 14.693 1.00 90.00 77 ASP A O 1
ATOM 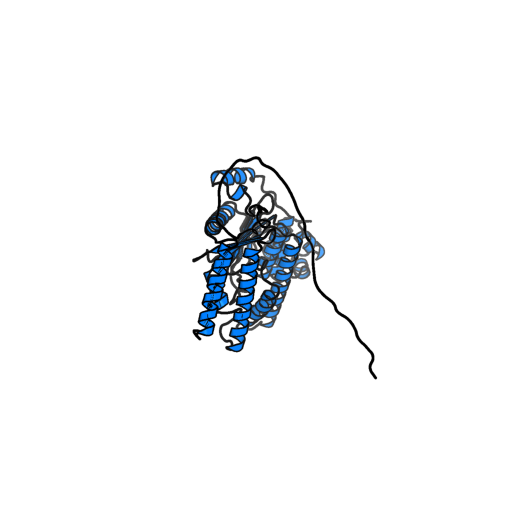557 N N . GLU A 1 78 ? -12.184 1.167 15.163 1.00 90.69 78 GLU A N 1
ATOM 558 C CA . GLU A 1 78 ? -10.831 1.493 14.702 1.00 90.69 78 GLU A CA 1
ATOM 559 C C . GLU A 1 78 ? -9.745 0.980 15.654 1.00 90.69 78 GLU A C 1
ATOM 561 O O . GLU A 1 78 ? -8.693 0.533 15.199 1.00 90.69 78 GLU A O 1
ATOM 566 N N . VAL A 1 79 ? -9.997 0.997 16.967 1.00 92.81 79 VAL A N 1
ATOM 567 C CA . VAL A 1 79 ? -9.097 0.374 17.953 1.00 92.81 79 VAL A CA 1
ATOM 568 C C . VAL A 1 79 ? -8.978 -1.128 17.667 1.00 92.81 79 VAL A C 1
ATOM 570 O O . VAL A 1 79 ? -7.869 -1.654 17.597 1.00 92.81 79 VAL A O 1
ATOM 573 N N . GLY A 1 80 ? -10.098 -1.809 17.402 1.00 93.81 80 GLY A N 1
ATOM 574 C CA . GLY A 1 80 ? -10.119 -3.216 16.995 1.00 93.81 80 GLY A CA 1
ATOM 575 C C . GLY A 1 80 ? -9.366 -3.486 15.687 1.00 93.81 80 GLY A C 1
ATOM 576 O O . GLY A 1 80 ? -8.565 -4.421 15.607 1.00 93.81 80 GLY A O 1
ATOM 577 N N . GLN A 1 81 ? -9.546 -2.621 14.687 1.00 95.00 81 GLN A N 1
ATOM 578 C CA . GLN A 1 81 ? -8.800 -2.655 13.427 1.00 95.00 81 GLN A CA 1
ATOM 579 C C . GLN A 1 81 ? -7.277 -2.551 13.639 1.00 95.00 81 GLN A C 1
ATOM 581 O O . GLN A 1 81 ? -6.531 -3.382 13.106 1.00 95.00 81 GLN A O 1
ATOM 586 N N . ARG A 1 82 ? -6.811 -1.594 14.458 1.00 95.62 82 ARG A N 1
ATOM 587 C CA . ARG A 1 82 ? -5.388 -1.441 14.818 1.00 95.62 82 ARG A CA 1
ATOM 588 C C . ARG A 1 82 ? -4.863 -2.656 15.577 1.00 95.62 82 ARG A C 1
ATOM 590 O O . ARG A 1 82 ? -3.834 -3.203 15.192 1.00 95.62 82 ARG A O 1
ATOM 597 N N . LEU A 1 83 ? -5.588 -3.138 16.591 1.00 95.12 83 LEU A N 1
ATOM 598 C CA . LEU A 1 83 ? -5.238 -4.358 17.335 1.00 95.12 83 LEU A CA 1
ATOM 599 C C . LEU A 1 83 ? -5.022 -5.553 16.396 1.00 95.12 83 LEU A C 1
ATOM 601 O O . LEU A 1 83 ? -4.027 -6.268 16.518 1.00 95.12 83 LEU A O 1
ATOM 605 N N . ARG A 1 84 ? -5.908 -5.730 15.409 1.00 95.81 84 ARG A N 1
ATOM 606 C CA . ARG A 1 84 ? -5.783 -6.770 14.383 1.00 95.81 84 ARG A CA 1
ATOM 607 C C . ARG A 1 84 ? -4.556 -6.577 13.491 1.00 95.81 84 ARG A C 1
ATOM 609 O O . ARG A 1 84 ? -3.837 -7.545 13.241 1.00 95.81 84 ARG A O 1
ATOM 616 N N . ALA A 1 85 ? -4.297 -5.353 13.030 1.00 97.00 85 ALA A N 1
ATOM 617 C CA . ALA A 1 85 ? -3.123 -5.033 12.216 1.00 97.00 85 ALA A CA 1
ATOM 618 C C . ALA A 1 85 ? -1.814 -5.316 12.979 1.00 97.00 85 ALA A C 1
ATOM 620 O O . ALA A 1 85 ? -0.922 -5.990 12.459 1.00 97.00 85 ALA A O 1
ATOM 621 N N . TYR A 1 86 ? -1.730 -4.902 14.246 1.00 96.38 86 TYR A N 1
ATOM 622 C CA . TYR A 1 86 ? -0.591 -5.180 15.121 1.00 96.38 86 TYR A CA 1
ATOM 623 C C . TYR A 1 86 ? -0.416 -6.670 15.426 1.00 96.38 86 TYR A C 1
ATOM 625 O O . TYR A 1 86 ? 0.698 -7.187 15.300 1.00 96.38 86 TYR A O 1
ATOM 633 N N . ARG A 1 87 ? -1.500 -7.397 15.739 1.00 95.06 87 ARG A N 1
ATOM 634 C CA . ARG A 1 87 ? -1.451 -8.851 15.959 1.00 95.06 87 ARG A CA 1
ATOM 635 C C . ARG A 1 87 ? -0.914 -9.588 14.731 1.00 95.06 87 ARG A C 1
ATOM 637 O O . ARG A 1 87 ? -0.033 -10.439 14.872 1.00 95.06 87 ARG A O 1
ATOM 644 N N . LEU A 1 88 ? -1.424 -9.271 13.536 1.00 94.25 88 LEU A N 1
ATOM 645 C CA . LEU A 1 88 ? -0.933 -9.873 12.293 1.00 94.25 88 LEU A CA 1
ATOM 646 C C . LEU A 1 88 ? 0.529 -9.501 12.030 1.00 94.25 88 LEU A C 1
ATOM 648 O O . LEU A 1 88 ? 1.307 -10.372 11.649 1.00 94.25 88 LEU A O 1
ATOM 652 N N . GLY A 1 89 ? 0.935 -8.260 12.307 1.00 92.62 89 GLY A N 1
ATOM 653 C CA . GLY A 1 89 ? 2.323 -7.834 12.142 1.00 92.62 89 GLY A CA 1
ATOM 654 C C . GLY A 1 89 ? 3.317 -8.542 13.071 1.00 92.62 89 GLY A C 1
ATOM 655 O O . GLY A 1 89 ? 4.403 -8.924 12.637 1.00 92.62 89 GLY A O 1
ATOM 656 N N . LYS A 1 90 ? 2.918 -8.824 14.318 1.00 92.62 90 LYS A N 1
ATOM 657 C CA . LYS A 1 90 ? 3.654 -9.689 15.263 1.00 92.62 90 LYS A CA 1
ATOM 658 C C . LYS A 1 90 ? 3.536 -11.195 14.934 1.00 92.62 90 LYS A C 1
ATOM 660 O O . LYS A 1 90 ? 4.094 -12.016 15.655 1.00 92.62 90 LYS A O 1
ATOM 665 N N . ARG A 1 91 ? 2.828 -11.565 13.855 1.00 90.94 91 ARG A N 1
ATOM 666 C CA . ARG A 1 91 ? 2.510 -12.943 13.414 1.00 90.94 91 ARG A CA 1
ATOM 667 C C . ARG A 1 91 ? 1.817 -13.811 14.477 1.00 90.94 91 ARG A C 1
ATOM 669 O O . ARG A 1 91 ? 1.925 -15.033 14.442 1.00 90.94 91 ARG A O 1
ATOM 676 N N . LEU A 1 92 ? 1.087 -13.195 15.409 1.00 93.06 92 LEU A N 1
ATOM 677 C CA . LEU A 1 92 ? 0.409 -13.907 16.494 1.00 93.06 92 LEU A CA 1
ATOM 678 C C . LEU A 1 92 ? -0.968 -14.423 16.047 1.00 93.06 92 LEU A C 1
ATOM 680 O O . LEU A 1 92 ? -1.769 -13.702 15.439 1.00 93.06 92 LEU A O 1
ATOM 684 N N . SER A 1 93 ? -1.290 -15.670 16.384 1.00 93.12 93 SER A N 1
ATOM 685 C CA . SER A 1 93 ? -2.648 -16.194 16.228 1.00 93.12 93 SER A CA 1
ATOM 686 C C . SER A 1 93 ? -3.596 -15.577 17.267 1.00 93.12 93 SER A C 1
ATOM 688 O O . SER A 1 93 ? -3.173 -15.056 18.302 1.00 93.12 93 SER A O 1
ATOM 690 N N . ALA A 1 94 ? -4.905 -15.639 17.006 1.00 92.38 94 ALA A N 1
ATOM 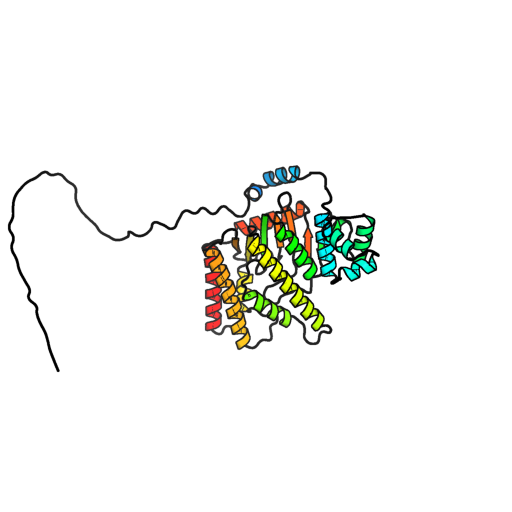691 C CA . ALA A 1 94 ? -5.900 -15.230 17.999 1.00 92.38 94 ALA A CA 1
ATOM 692 C C . ALA A 1 94 ? -5.835 -16.104 19.267 1.00 92.38 94 ALA A C 1
ATOM 694 O O . ALA A 1 94 ? -6.103 -15.604 20.354 1.00 92.38 94 ALA A O 1
ATOM 695 N N . ASP A 1 95 ? -5.439 -17.375 19.136 1.00 94.06 95 ASP A N 1
ATOM 696 C CA . ASP A 1 95 ? -5.278 -18.302 20.262 1.00 94.06 95 ASP A CA 1
ATOM 697 C C . ASP A 1 95 ? -4.062 -17.927 21.130 1.00 94.06 95 ASP A C 1
ATOM 699 O O . ASP A 1 95 ? -4.178 -17.876 22.348 1.00 94.06 95 ASP A O 1
ATOM 703 N N . GLN A 1 96 ? -2.929 -17.559 20.514 1.00 94.19 96 GLN A N 1
ATOM 704 C CA . GLN A 1 96 ? -1.719 -17.125 21.230 1.00 94.19 96 GLN A CA 1
ATOM 705 C C . GLN A 1 96 ? -1.925 -15.817 22.004 1.00 94.19 96 GLN A C 1
ATOM 707 O O . GLN A 1 96 ? -1.379 -15.654 23.093 1.00 94.19 96 GLN A O 1
ATOM 712 N N . ILE A 1 97 ? -2.702 -14.872 21.460 1.00 93.19 97 ILE A N 1
ATOM 713 C CA . ILE A 1 97 ? -3.089 -13.670 22.213 1.00 93.19 97 ILE A CA 1
ATOM 714 C C . ILE A 1 97 ? -4.047 -14.038 23.348 1.00 93.19 97 ILE A C 1
ATOM 716 O O . ILE A 1 97 ? -3.833 -13.599 24.474 1.00 93.19 97 ILE A O 1
ATOM 720 N N . ALA A 1 98 ? -5.064 -14.860 23.069 1.00 92.12 98 ALA A N 1
ATOM 721 C CA . ALA A 1 98 ? -6.059 -15.283 24.051 1.00 92.12 98 ALA A CA 1
ATOM 722 C C . ALA A 1 98 ? -5.420 -15.947 25.284 1.00 92.12 98 ALA A C 1
ATOM 724 O O . ALA A 1 98 ? -5.730 -15.564 26.410 1.00 92.12 98 ALA A O 1
ATOM 725 N N . GLU A 1 99 ? -4.479 -16.869 25.061 1.00 93.50 99 GLU A N 1
ATOM 726 C CA . GLU A 1 99 ? -3.695 -17.539 26.101 1.00 93.50 99 GLU A CA 1
ATOM 727 C C . GLU A 1 99 ? -2.892 -16.541 26.951 1.00 93.50 99 GLU A C 1
ATOM 729 O O . GLU A 1 99 ? -3.000 -16.548 28.176 1.00 93.50 99 GLU A O 1
ATOM 734 N N . ARG A 1 100 ? -2.141 -15.630 26.313 1.00 90.88 100 ARG A N 1
ATOM 735 C CA . ARG A 1 100 ? -1.266 -14.672 27.012 1.00 90.88 100 ARG A CA 1
ATOM 736 C C . ARG A 1 100 ? -2.010 -13.634 27.851 1.00 90.88 100 ARG A C 1
ATOM 738 O O . ARG A 1 100 ? -1.474 -13.212 28.869 1.00 90.88 100 ARG A O 1
ATOM 745 N N . ILE A 1 101 ? -3.211 -13.217 27.440 1.00 89.88 101 ILE A N 1
ATOM 746 C CA . ILE A 1 101 ? -4.017 -12.220 28.174 1.00 89.88 101 ILE A CA 1
ATOM 747 C C . ILE A 1 101 ? -5.145 -12.849 29.015 1.00 89.88 101 ILE A C 1
ATOM 749 O O . ILE A 1 101 ? -5.955 -12.126 29.592 1.00 89.88 101 ILE A O 1
ATOM 753 N N . GLY A 1 102 ? -5.223 -14.184 29.088 1.00 89.50 102 GLY A N 1
ATOM 754 C CA . GLY A 1 102 ? -6.186 -14.900 29.933 1.00 89.50 102 GLY A CA 1
ATOM 755 C C . GLY A 1 102 ? -7.652 -14.778 29.495 1.00 89.50 102 GLY A C 1
ATOM 756 O O . GLY A 1 102 ? -8.546 -14.727 30.340 1.00 89.50 102 GLY A O 1
ATOM 757 N N . VAL A 1 103 ? -7.927 -14.718 28.188 1.00 89.56 103 VAL A N 1
ATOM 758 C CA . VAL A 1 103 ? -9.296 -14.634 27.634 1.00 89.56 103 VAL A CA 1
ATOM 759 C C . VAL A 1 103 ? -9.572 -15.756 26.630 1.00 89.56 103 VAL A C 1
ATOM 761 O O . VAL A 1 103 ? -8.690 -16.523 26.269 1.00 89.56 103 VAL A O 1
ATOM 764 N N . SER A 1 104 ? -10.808 -15.870 26.138 1.00 90.94 104 SER A N 1
ATOM 765 C CA . SER A 1 104 ? -11.123 -16.806 25.052 1.00 90.94 104 SER A CA 1
ATOM 766 C C . SER A 1 104 ? -10.755 -16.239 23.675 1.00 90.94 104 SER A C 1
ATOM 768 O O . SER A 1 104 ? -10.838 -15.031 23.445 1.00 90.94 104 SER A O 1
ATOM 770 N N . ARG A 1 105 ? -10.463 -17.109 22.698 1.00 93.44 105 ARG A N 1
ATOM 771 C CA . ARG A 1 105 ? -10.288 -16.729 21.278 1.00 93.44 105 ARG A CA 1
ATOM 772 C C . ARG A 1 105 ? -11.446 -15.865 20.751 1.00 93.44 105 ARG A C 1
ATOM 774 O O . ARG A 1 105 ? -11.241 -14.900 20.020 1.00 93.44 105 ARG A O 1
ATOM 781 N N . ALA A 1 106 ? -12.675 -16.179 21.168 1.00 91.81 106 ALA A N 1
ATOM 782 C CA . ALA A 1 106 ? -13.866 -15.403 20.830 1.00 91.81 106 ALA A CA 1
ATOM 783 C C . ALA A 1 106 ? -13.885 -14.004 21.478 1.00 91.81 106 ALA A C 1
ATOM 785 O O . ALA A 1 106 ? -14.511 -13.095 20.945 1.00 91.81 106 ALA A O 1
ATOM 786 N N . ALA A 1 107 ? -13.212 -13.783 22.611 1.00 90.25 107 ALA A N 1
ATOM 787 C CA . ALA A 1 107 ? -13.005 -12.438 23.145 1.00 90.25 107 ALA A CA 1
ATOM 788 C C . ALA A 1 107 ? -12.031 -11.631 22.273 1.00 90.25 107 ALA A C 1
ATOM 790 O O . ALA A 1 107 ? -12.344 -10.487 21.958 1.00 90.25 107 ALA A O 1
ATOM 791 N N . VAL A 1 108 ? -10.934 -12.238 21.800 1.00 90.31 108 VAL A N 1
ATOM 792 C CA . VAL A 1 108 ? -9.974 -11.579 20.891 1.00 90.31 108 VAL A CA 1
ATOM 793 C C . VAL A 1 108 ? -10.663 -11.096 19.612 1.00 90.31 108 VAL A C 1
ATOM 795 O O . VAL A 1 108 ? -10.541 -9.927 19.268 1.00 90.31 108 VAL A O 1
ATOM 798 N N . TYR A 1 109 ? -11.481 -11.924 18.953 1.00 90.88 109 TYR A N 1
ATOM 799 C CA . TYR A 1 109 ? -12.208 -11.470 17.755 1.00 90.88 109 TYR A CA 1
ATOM 800 C C . TYR A 1 109 ? -13.245 -10.368 18.025 1.00 90.88 109 TYR A C 1
ATOM 802 O O . TYR A 1 109 ? -13.519 -9.570 17.134 1.00 90.88 109 TYR A O 1
ATOM 810 N N . ARG A 1 110 ? -13.828 -10.299 19.229 1.00 90.25 110 ARG A N 1
ATOM 811 C CA . ARG A 1 110 ? -14.742 -9.205 19.609 1.00 90.25 110 ARG A CA 1
ATOM 812 C C . ARG A 1 110 ? -13.987 -7.906 19.887 1.00 90.25 110 ARG A C 1
ATOM 814 O O . ARG A 1 110 ? -14.450 -6.848 19.474 1.00 90.25 110 ARG A O 1
ATOM 821 N N . LEU A 1 111 ? -12.806 -7.992 20.505 1.00 90.00 111 LEU A N 1
ATOM 822 C CA . LEU A 1 111 ? -11.869 -6.873 20.653 1.00 90.00 111 LEU A CA 1
ATOM 823 C C . LEU A 1 111 ? -11.435 -6.336 19.278 1.00 90.00 111 LEU A C 1
ATOM 825 O O . LEU A 1 111 ? -11.531 -5.138 19.042 1.00 90.00 111 LEU A O 1
ATOM 829 N N . GLU A 1 112 ? -11.071 -7.211 18.333 1.00 91.69 112 GLU A N 1
ATOM 830 C CA . GLU A 1 112 ? -10.692 -6.832 16.955 1.00 91.69 112 GLU A CA 1
ATOM 831 C C . GLU A 1 112 ? -11.817 -6.193 16.126 1.00 91.69 112 GLU A C 1
ATOM 833 O O . GLU A 1 112 ? -11.551 -5.556 15.109 1.00 91.69 112 GLU A O 1
ATOM 838 N N . LYS A 1 113 ? -13.073 -6.353 16.546 1.00 90.75 113 LYS A N 1
ATOM 839 C CA . LYS A 1 113 ? -14.230 -5.672 15.953 1.00 90.75 113 LYS A CA 1
ATOM 840 C C . LYS A 1 113 ? -14.663 -4.415 16.718 1.00 90.75 113 LYS A C 1
ATOM 842 O O . LYS A 1 113 ? -15.585 -3.739 16.277 1.00 90.75 113 LYS A O 1
ATOM 847 N N . GLY A 1 114 ? -14.060 -4.131 17.874 1.00 86.88 114 GLY A N 1
ATOM 848 C CA . GLY A 1 114 ? -14.481 -3.047 18.764 1.00 86.88 114 GLY A CA 1
ATOM 849 C C . GLY A 1 114 ? -15.749 -3.322 19.582 1.00 86.88 114 GLY A C 1
ATOM 850 O O . GLY A 1 114 ? -16.294 -2.394 20.168 1.00 86.88 114 GLY A O 1
ATOM 851 N N . GLU A 1 115 ? -16.235 -4.569 19.642 1.00 84.12 115 GLU A N 1
ATOM 852 C CA . GLU A 1 115 ? -17.521 -4.911 20.276 1.00 84.12 115 GLU A CA 1
ATOM 853 C C . GLU A 1 115 ? -17.473 -4.848 21.818 1.00 84.12 115 GLU A C 1
ATOM 855 O O . GLU A 1 115 ? -18.468 -4.510 22.454 1.00 84.12 115 GLU A O 1
ATOM 860 N N . ILE A 1 116 ? -16.336 -5.191 22.441 1.00 65.38 116 ILE A N 1
ATOM 861 C CA . ILE A 1 116 ? -16.131 -5.106 23.899 1.00 65.38 116 ILE A CA 1
ATOM 862 C C . ILE A 1 116 ? -14.699 -4.671 24.170 1.00 65.38 116 ILE A C 1
ATOM 864 O O . ILE A 1 116 ? -13.766 -5.409 23.861 1.00 65.38 116 ILE A O 1
ATOM 868 N N . VAL A 1 117 ? -14.532 -3.515 24.811 1.00 66.31 117 VAL A N 1
ATOM 869 C CA . VAL A 1 117 ? -13.220 -2.934 25.099 1.00 66.31 117 VAL A CA 1
ATOM 870 C C . VAL A 1 117 ? -13.178 -2.451 26.552 1.00 66.31 117 VAL A C 1
ATOM 872 O O . VAL A 1 117 ? -13.734 -1.412 26.894 1.00 66.31 117 VAL A O 1
ATOM 875 N N . LYS A 1 118 ? -12.532 -3.230 27.429 1.00 81.38 118 LYS A N 1
ATOM 876 C CA . LYS A 1 118 ? -12.163 -2.788 28.786 1.00 81.38 118 LYS A CA 1
ATOM 877 C C . LYS A 1 118 ? -10.779 -2.148 28.734 1.00 81.38 118 LYS A C 1
ATOM 879 O O . LYS A 1 118 ? -9.912 -2.685 28.049 1.00 81.38 118 LYS A O 1
ATOM 884 N N . ILE A 1 119 ? -10.548 -1.077 29.494 1.00 81.00 119 ILE A N 1
ATOM 885 C CA . ILE A 1 119 ? -9.250 -0.381 29.490 1.00 81.00 119 ILE A CA 1
ATOM 886 C C . ILE A 1 119 ? -8.095 -1.319 29.880 1.00 81.00 119 ILE A C 1
ATOM 888 O O . ILE A 1 119 ? -7.110 -1.381 29.159 1.00 81.00 119 ILE A O 1
ATOM 892 N N . GLN A 1 120 ? -8.296 -2.193 30.873 1.00 84.81 120 GLN A N 1
ATOM 893 C CA . GLN A 1 120 ? -7.295 -3.185 31.296 1.00 84.81 120 GLN A CA 1
ATOM 894 C C . GLN A 1 120 ? -6.961 -4.214 30.206 1.00 84.81 120 GLN A C 1
ATOM 896 O O . GLN A 1 120 ? -5.859 -4.750 30.163 1.00 84.81 120 GLN A O 1
ATOM 901 N N . ALA A 1 121 ? -7.913 -4.505 29.311 1.00 85.69 121 ALA A N 1
ATOM 902 C CA . ALA A 1 121 ? -7.664 -5.381 28.171 1.00 85.69 121 ALA A CA 1
ATOM 903 C C . ALA A 1 121 ? -6.894 -4.655 27.058 1.00 85.69 121 ALA A C 1
ATOM 905 O O . ALA A 1 121 ? -6.116 -5.298 26.362 1.00 85.69 121 ALA A O 1
ATOM 906 N N . LEU A 1 122 ? -7.080 -3.337 26.900 1.00 86.50 122 LEU A N 1
ATOM 907 C CA . LEU A 1 122 ? -6.248 -2.529 26.005 1.00 86.50 122 LEU A CA 1
ATOM 908 C C . LEU A 1 122 ? -4.822 -2.386 26.531 1.00 86.50 122 LEU A C 1
ATOM 910 O O . LEU A 1 122 ? -3.909 -2.515 25.733 1.00 86.50 122 LEU A O 1
ATOM 914 N N . GLU A 1 123 ? -4.637 -2.175 27.835 1.00 89.88 123 GLU A N 1
ATOM 915 C CA . GLU A 1 123 ? -3.320 -2.100 28.487 1.00 89.88 123 GLU A CA 1
ATOM 916 C C . GLU A 1 123 ? -2.551 -3.427 28.323 1.00 89.88 123 GLU A C 1
ATOM 918 O O . GLU A 1 123 ? -1.449 -3.462 27.781 1.00 89.88 123 GLU A O 1
ATOM 923 N N . ALA A 1 124 ? -3.182 -4.563 28.645 1.00 90.25 124 ALA A N 1
ATOM 924 C CA . ALA A 1 124 ? -2.569 -5.878 28.434 1.00 90.25 124 ALA A CA 1
ATOM 925 C C . ALA A 1 124 ? -2.237 -6.166 26.952 1.00 90.25 124 ALA A C 1
ATOM 927 O O . ALA A 1 124 ? -1.271 -6.870 26.651 1.00 90.25 124 ALA A O 1
ATOM 928 N N . LEU A 1 125 ? -3.031 -5.636 26.013 1.00 90.62 125 LEU A N 1
ATOM 929 C CA . LEU A 1 125 ? -2.766 -5.751 24.577 1.00 90.62 125 LEU A CA 1
ATOM 930 C C . LEU A 1 125 ? -1.697 -4.768 24.086 1.00 90.62 125 LEU A C 1
ATOM 932 O O . LEU A 1 125 ? -0.935 -5.146 23.200 1.00 90.62 125 LEU A O 1
ATOM 936 N N . SER A 1 126 ? -1.613 -3.551 24.631 1.00 91.94 126 SER A N 1
ATOM 937 C CA . SER A 1 126 ? -0.581 -2.570 24.276 1.00 91.94 126 SER A CA 1
ATOM 938 C C . SER A 1 126 ? 0.799 -3.080 24.663 1.00 91.94 126 SER A C 1
ATOM 940 O O . SER A 1 126 ? 1.712 -3.062 23.837 1.00 91.94 126 SER A O 1
ATOM 942 N N . ASP A 1 127 ? 0.906 -3.658 25.860 1.00 92.50 127 ASP A N 1
ATOM 943 C CA . ASP A 1 127 ? 2.138 -4.257 26.369 1.00 92.50 127 ASP A CA 1
ATOM 944 C C . ASP A 1 127 ? 2.538 -5.490 25.543 1.00 92.50 127 ASP A C 1
ATOM 946 O O . ASP A 1 127 ? 3.675 -5.598 25.085 1.00 92.50 127 ASP A O 1
ATOM 950 N N . LEU A 1 128 ? 1.590 -6.400 25.272 1.00 93.06 128 LEU A N 1
ATOM 951 C CA . LEU A 1 128 ? 1.833 -7.612 24.476 1.00 93.06 128 LEU A CA 1
ATOM 952 C C . LEU A 1 128 ? 2.211 -7.319 23.013 1.00 93.06 128 LEU A C 1
ATOM 954 O O . LEU A 1 128 ? 2.941 -8.097 22.393 1.00 93.06 128 LEU A O 1
ATOM 958 N N . LEU A 1 129 ? 1.672 -6.246 22.433 1.00 92.69 129 LEU A N 1
ATOM 959 C CA . LEU A 1 129 ? 1.931 -5.851 21.048 1.00 92.69 129 LEU A CA 1
ATOM 960 C C . LEU A 1 129 ? 3.110 -4.871 20.918 1.00 92.69 129 LEU A C 1
ATOM 962 O O . LEU A 1 129 ? 3.528 -4.611 19.789 1.00 92.69 129 LEU A O 1
ATOM 966 N N . GLU A 1 130 ? 3.673 -4.401 22.038 1.00 93.31 130 GLU A N 1
ATOM 967 C CA . GLU A 1 130 ? 4.747 -3.400 22.131 1.00 93.31 130 GLU A CA 1
ATOM 968 C C . GLU A 1 130 ? 4.390 -2.077 21.421 1.00 93.31 130 GLU A C 1
ATOM 970 O O . GLU A 1 130 ? 5.142 -1.566 20.589 1.00 93.31 130 GLU A O 1
ATOM 975 N N . VAL A 1 131 ? 3.211 -1.528 21.727 1.00 93.75 131 VAL A N 1
ATOM 976 C CA . VAL A 1 131 ? 2.685 -0.281 21.139 1.00 93.75 131 VAL A CA 1
ATOM 977 C C . VAL A 1 131 ? 2.163 0.658 22.221 1.00 93.75 131 VAL A C 1
ATOM 979 O O . VAL A 1 131 ? 1.717 0.201 23.269 1.00 93.75 131 VAL A O 1
ATOM 982 N N . SER A 1 132 ? 2.177 1.974 21.983 1.00 92.31 132 SER A N 1
ATOM 983 C CA . SER A 1 132 ? 1.595 2.920 22.942 1.00 92.31 132 SER A CA 1
ATOM 984 C C . SER A 1 132 ? 0.062 2.797 22.955 1.00 92.31 132 SER A C 1
ATOM 986 O O . SER A 1 132 ? -0.584 2.602 21.916 1.00 92.31 132 SER A O 1
ATOM 988 N N . LEU A 1 133 ? -0.545 2.930 24.138 1.00 91.25 133 LEU A N 1
ATOM 989 C CA . LEU A 1 133 ? -2.000 3.024 24.259 1.00 91.25 133 LEU A CA 1
ATOM 990 C C . LEU A 1 133 ? -2.566 4.217 23.447 1.00 91.25 133 LEU A C 1
ATOM 992 O O . LEU A 1 133 ? -3.554 4.010 22.741 1.00 91.25 133 LEU A O 1
ATOM 996 N N . PRO A 1 134 ? -1.950 5.421 23.427 1.00 91.44 134 PRO A N 1
ATOM 997 C CA . PRO A 1 134 ? -2.368 6.501 22.528 1.00 91.44 134 PRO A CA 1
ATOM 998 C C . PRO A 1 134 ? -2.341 6.147 21.028 1.00 91.44 134 PRO A C 1
ATOM 1000 O O . PRO A 1 134 ? -3.283 6.516 20.321 1.00 91.44 134 PRO A O 1
ATOM 1003 N N . SER A 1 135 ? -1.348 5.398 20.526 1.00 90.62 135 SER A N 1
ATOM 1004 C CA . SER A 1 135 ? -1.329 4.915 19.131 1.00 90.62 135 SER A CA 1
ATOM 1005 C C . SER A 1 135 ? -2.472 3.929 18.855 1.00 90.62 135 SER A C 1
ATOM 1007 O O . SER A 1 135 ? -3.128 4.025 17.819 1.00 90.62 135 SER A O 1
ATOM 1009 N N . LEU A 1 136 ? -2.785 3.016 19.786 1.00 90.38 136 LEU A N 1
ATOM 1010 C CA . LEU A 1 136 ? -3.948 2.118 19.660 1.00 90.38 136 LEU A CA 1
ATOM 1011 C C . LEU A 1 136 ? -5.283 2.874 19.665 1.00 90.38 136 LEU A C 1
ATOM 1013 O O . LEU A 1 136 ? -6.188 2.554 18.889 1.00 90.38 136 LEU A O 1
ATOM 1017 N N . LEU A 1 137 ? -5.406 3.901 20.505 1.00 90.25 137 LEU A N 1
ATOM 1018 C CA . LEU A 1 137 ? -6.580 4.772 20.544 1.00 90.25 137 LEU A CA 1
ATOM 1019 C C . LEU A 1 137 ? -6.688 5.675 19.299 1.00 90.25 137 LEU A C 1
ATOM 1021 O O . LEU A 1 137 ? -7.776 6.165 19.002 1.00 90.25 137 LEU A O 1
ATOM 1025 N N . GLY A 1 138 ? -5.607 5.824 18.524 1.00 88.25 138 GLY A N 1
ATOM 1026 C CA . GLY A 1 138 ? -5.550 6.654 17.317 1.00 88.25 138 GLY A CA 1
ATOM 1027 C C . GLY A 1 138 ? -5.302 8.138 17.591 1.00 88.25 138 GLY A C 1
ATOM 1028 O O . GLY A 1 138 ? -5.633 8.966 16.747 1.00 88.25 138 GLY A O 1
ATOM 1029 N N . VAL A 1 139 ? -4.765 8.460 18.771 1.00 88.75 139 VAL A N 1
ATOM 1030 C CA . VAL A 1 139 ? -4.366 9.817 19.180 1.00 88.75 139 VAL A CA 1
ATOM 1031 C C . VAL A 1 139 ? -2.962 10.141 18.663 1.00 88.75 139 VAL A C 1
ATOM 1033 O O . VAL A 1 139 ? -2.712 11.249 18.199 1.00 88.75 139 VAL A O 1
ATOM 1036 N N . GLU A 1 140 ? -2.055 9.164 18.717 1.00 89.50 140 GLU A N 1
ATOM 1037 C CA . GLU A 1 140 ? -0.690 9.265 18.190 1.00 89.50 140 GLU A CA 1
ATOM 1038 C C . GLU A 1 140 ? -0.560 8.612 16.803 1.00 89.50 140 GLU A C 1
ATOM 1040 O O . GLU A 1 140 ? -1.469 7.945 16.303 1.00 89.50 140 GLU A O 1
ATOM 1045 N N . VAL A 1 141 ? 0.610 8.787 16.185 1.00 95.31 141 VAL A N 1
ATOM 1046 C CA . VAL A 1 141 ? 1.003 8.083 14.958 1.00 95.31 141 VAL A CA 1
ATOM 1047 C C . VAL A 1 141 ? 1.027 6.569 15.212 1.00 95.31 141 VAL A C 1
ATOM 1049 O O . VAL A 1 141 ? 1.561 6.099 16.217 1.00 95.31 141 VAL A O 1
ATOM 1052 N N . GLU A 1 142 ? 0.473 5.785 14.289 1.00 96.56 142 GLU A N 1
ATOM 1053 C CA . GLU A 1 142 ? 0.616 4.329 14.279 1.00 96.56 142 GLU A CA 1
ATOM 1054 C C . GLU A 1 142 ? 1.940 3.964 13.576 1.00 96.56 142 GLU A C 1
ATOM 1056 O O . GLU A 1 142 ? 2.137 4.304 12.405 1.00 96.56 142 GLU A O 1
ATOM 1061 N N . TYR A 1 143 ? 2.842 3.257 14.260 1.00 96.19 143 TYR A N 1
ATOM 1062 C CA . TYR A 1 143 ? 4.125 2.801 13.704 1.00 96.19 143 TYR A CA 1
ATOM 1063 C C . TYR A 1 143 ? 4.077 1.312 13.356 1.00 96.19 143 TYR A C 1
ATOM 1065 O O . TYR A 1 143 ? 3.714 0.504 14.204 1.00 96.19 143 TYR A O 1
ATOM 1073 N N . TYR A 1 144 ? 4.501 0.926 12.151 1.00 96.44 144 TYR A N 1
ATOM 1074 C CA . TYR A 1 144 ? 4.571 -0.474 11.718 1.00 96.44 144 TYR A CA 1
ATOM 1075 C C . TYR A 1 144 ? 5.974 -0.811 11.205 1.00 96.44 144 TYR A C 1
ATOM 1077 O O . TYR A 1 144 ? 6.409 -0.304 10.177 1.00 96.44 144 TYR A O 1
ATOM 1085 N N . SER A 1 145 ? 6.678 -1.705 11.899 1.00 93.38 145 SER A N 1
ATOM 1086 C CA . SER A 1 145 ? 8.017 -2.201 11.530 1.00 93.38 145 SER A CA 1
ATOM 1087 C C . SER A 1 145 ? 7.999 -3.408 10.579 1.00 93.38 145 SER A C 1
ATOM 1089 O O . SER A 1 145 ? 9.029 -4.034 10.343 1.00 93.38 145 SER A O 1
ATOM 1091 N N . ASN A 1 146 ? 6.828 -3.777 10.052 1.00 94.06 146 ASN A N 1
ATOM 1092 C CA . ASN A 1 146 ? 6.650 -4.906 9.143 1.00 94.06 146 ASN A CA 1
ATOM 1093 C C . ASN A 1 146 ? 5.543 -4.629 8.109 1.00 94.06 146 ASN A C 1
ATOM 1095 O O . ASN A 1 146 ? 4.532 -3.987 8.412 1.00 94.06 146 ASN A O 1
ATOM 1099 N N . ALA A 1 147 ? 5.705 -5.174 6.899 1.00 94.88 147 ALA A N 1
ATOM 1100 C CA . ALA A 1 147 ? 4.753 -4.970 5.809 1.00 94.88 147 ALA A CA 1
ATOM 1101 C C . ALA A 1 147 ? 3.383 -5.622 6.048 1.00 94.88 147 ALA A C 1
ATOM 1103 O O . ALA A 1 147 ? 2.379 -5.087 5.592 1.00 94.88 147 ALA A O 1
ATOM 1104 N N . LEU A 1 148 ? 3.309 -6.746 6.771 1.00 95.50 148 LEU A N 1
ATOM 1105 C CA . LEU A 1 148 ? 2.061 -7.500 6.941 1.00 95.50 148 LEU A CA 1
ATOM 1106 C C . LEU A 1 148 ? 1.017 -6.717 7.757 1.00 95.50 148 LEU A C 1
ATOM 1108 O O . LEU A 1 148 ? -0.126 -6.578 7.325 1.00 95.50 148 LEU A O 1
ATOM 1112 N N . GLY A 1 149 ? 1.417 -6.153 8.901 1.00 96.81 149 GLY A N 1
ATOM 1113 C CA . GLY A 1 149 ? 0.551 -5.299 9.715 1.00 96.81 149 GLY A CA 1
ATOM 1114 C C . GLY A 1 149 ? 0.204 -3.988 9.008 1.00 96.81 149 GLY A C 1
ATOM 1115 O O . GLY A 1 149 ? -0.962 -3.599 8.976 1.00 96.81 149 GLY A O 1
ATOM 1116 N N . PHE A 1 150 ? 1.182 -3.352 8.354 1.00 97.56 150 PHE A N 1
ATOM 1117 C CA . PHE A 1 150 ? 0.946 -2.118 7.602 1.00 97.56 150 PHE A CA 1
ATOM 1118 C C . PHE A 1 150 ? -0.019 -2.316 6.421 1.00 97.56 150 PHE A C 1
ATOM 1120 O O . PHE A 1 150 ? -0.921 -1.507 6.218 1.00 97.56 150 PHE A O 1
ATOM 1127 N N . PHE A 1 151 ? 0.120 -3.399 5.651 1.00 97.12 151 PHE A N 1
ATOM 1128 C CA . PHE A 1 151 ? -0.775 -3.696 4.530 1.00 97.12 151 PHE A CA 1
ATOM 1129 C C . PHE A 1 151 ? -2.174 -4.114 4.994 1.00 97.12 151 PHE A C 1
ATOM 1131 O O . PHE A 1 151 ? -3.139 -3.797 4.302 1.00 97.12 151 PHE A O 1
ATOM 1138 N N . GLU A 1 152 ? -2.326 -4.738 6.168 1.00 97.56 152 GLU A N 1
ATOM 1139 C CA . GLU A 1 152 ? -3.653 -4.963 6.760 1.00 97.56 152 GLU A CA 1
ATOM 1140 C C . GLU A 1 152 ? -4.274 -3.626 7.170 1.00 97.56 152 GLU A C 1
ATOM 1142 O O . GLU A 1 152 ? -5.457 -3.401 6.912 1.00 97.56 152 GLU A O 1
ATOM 1147 N N . ARG A 1 153 ? -3.482 -2.710 7.742 1.00 97.56 153 ARG A N 1
ATOM 1148 C CA . ARG A 1 153 ? -3.966 -1.373 8.089 1.00 97.56 153 ARG A CA 1
ATOM 1149 C C . ARG A 1 153 ? -4.390 -0.587 6.849 1.00 97.56 153 ARG A C 1
ATOM 1151 O O . ARG A 1 153 ? -5.485 -0.033 6.845 1.00 97.56 153 ARG A O 1
ATOM 1158 N N . MET A 1 154 ? -3.603 -0.620 5.770 1.00 96.44 154 MET A N 1
ATOM 1159 C CA . MET A 1 154 ? -4.015 -0.050 4.481 1.00 96.44 154 MET A CA 1
ATOM 1160 C C . MET A 1 154 ? -5.301 -0.702 3.960 1.00 96.44 154 MET A C 1
ATOM 1162 O O . MET A 1 154 ? -6.230 0.025 3.637 1.00 96.44 154 MET A O 1
ATOM 1166 N N . ARG A 1 155 ? -5.431 -2.038 3.982 1.00 96.00 155 ARG A N 1
ATOM 1167 C CA . ARG A 1 155 ? -6.668 -2.732 3.568 1.00 96.00 155 ARG A CA 1
ATOM 1168 C C . ARG A 1 155 ? -7.900 -2.249 4.342 1.00 96.00 155 ARG A C 1
ATOM 1170 O O . ARG A 1 155 ? -8.978 -2.135 3.770 1.00 96.00 155 ARG A O 1
ATOM 1177 N N . GLN A 1 156 ? -7.764 -1.985 5.641 1.00 95.38 156 GLN A N 1
ATOM 1178 C CA . GLN A 1 156 ? -8.852 -1.480 6.488 1.00 95.38 156 GLN A CA 1
ATOM 1179 C C . GLN A 1 156 ? -9.222 -0.018 6.182 1.00 95.38 156 GLN A C 1
ATOM 1181 O O . GLN A 1 156 ? -10.394 0.341 6.294 1.00 95.38 156 GLN A O 1
ATOM 1186 N N . LEU A 1 157 ? -8.246 0.813 5.803 1.00 95.56 157 LEU A N 1
ATOM 1187 C CA . LEU A 1 157 ? -8.466 2.197 5.368 1.00 95.56 157 LEU A CA 1
ATOM 1188 C C . LEU A 1 157 ? -9.108 2.236 3.973 1.00 95.56 157 LEU A C 1
ATOM 1190 O O . LEU A 1 157 ? -10.130 2.888 3.797 1.00 95.56 157 LEU A O 1
ATOM 1194 N N . GLU A 1 158 ? -8.577 1.466 3.019 1.00 94.94 158 GLU A N 1
ATOM 1195 C CA . GLU A 1 158 ? -9.124 1.268 1.667 1.00 94.94 158 GLU A CA 1
ATOM 1196 C C . GLU A 1 158 ? -10.582 0.798 1.693 1.00 94.94 158 GLU A C 1
ATOM 1198 O O . GLU A 1 158 ? -11.399 1.257 0.901 1.00 94.94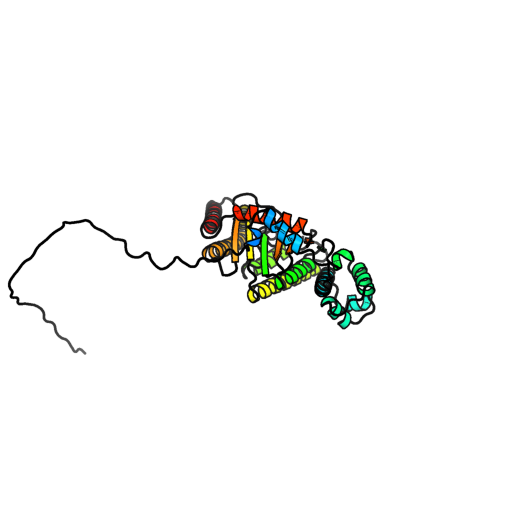 158 GLU A O 1
ATOM 1203 N N . ASP A 1 159 ? -10.929 -0.097 2.623 1.00 92.44 159 ASP A N 1
ATOM 1204 C CA . ASP A 1 159 ? -12.290 -0.612 2.769 1.00 92.44 159 ASP A CA 1
ATOM 1205 C C . ASP A 1 159 ? -13.299 0.469 3.213 1.00 92.44 159 ASP A C 1
ATOM 1207 O O . ASP A 1 159 ? -14.485 0.377 2.889 1.00 92.44 159 ASP A O 1
ATOM 1211 N N . GLN A 1 160 ? -12.837 1.504 3.919 1.00 91.94 160 GLN A N 1
ATOM 1212 C CA . GLN A 1 160 ? -13.644 2.633 4.403 1.00 91.94 160 GLN A CA 1
ATOM 1213 C C . GLN A 1 160 ? -13.504 3.898 3.538 1.00 91.94 160 GLN A C 1
ATOM 1215 O O . GLN A 1 160 ? -14.198 4.884 3.789 1.00 91.94 160 GLN A O 1
ATOM 1220 N N . ALA A 1 161 ? -12.613 3.891 2.545 1.00 93.81 161 ALA A N 1
ATOM 1221 C CA . ALA A 1 161 ? -12.287 5.071 1.763 1.00 93.81 161 ALA A CA 1
ATOM 1222 C C . ALA A 1 161 ? -13.417 5.460 0.799 1.00 93.81 161 ALA A C 1
ATOM 1224 O O . ALA A 1 161 ? -13.905 4.644 0.018 1.00 93.81 161 ALA A O 1
ATOM 1225 N N . THR A 1 162 ? -13.788 6.739 0.813 1.00 93.31 162 THR A N 1
ATOM 1226 C CA . THR A 1 162 ? -14.591 7.373 -0.235 1.00 93.31 162 THR A CA 1
ATOM 1227 C C . THR A 1 162 ? -13.709 7.845 -1.386 1.00 93.31 162 THR A C 1
ATOM 1229 O O . THR A 1 162 ? -14.152 7.790 -2.523 1.00 93.31 162 THR A O 1
ATOM 1232 N N . HIS A 1 163 ? -12.470 8.269 -1.109 1.00 93.88 163 HIS A N 1
ATOM 1233 C CA . HIS A 1 163 ? -11.450 8.635 -2.096 1.00 93.88 163 HIS A CA 1
ATOM 1234 C C . HIS A 1 163 ? -10.062 8.207 -1.604 1.00 93.88 163 HIS A C 1
ATOM 1236 O O . HIS A 1 163 ? -9.786 8.219 -0.402 1.00 93.88 163 HIS A O 1
ATOM 1242 N N . ILE A 1 164 ? -9.182 7.862 -2.543 1.00 95.25 164 ILE A N 1
ATOM 1243 C CA . ILE A 1 164 ? -7.779 7.519 -2.306 1.00 95.25 164 ILE A CA 1
ATOM 1244 C C . ILE A 1 164 ? -6.913 8.414 -3.196 1.00 95.25 164 ILE A C 1
ATOM 1246 O O . ILE A 1 164 ? -7.084 8.458 -4.412 1.00 95.25 164 ILE A O 1
ATOM 1250 N N . MET A 1 165 ? -5.952 9.113 -2.608 1.00 94.56 165 MET A N 1
ATOM 1251 C CA . MET A 1 165 ? -4.940 9.891 -3.327 1.00 94.56 165 MET A CA 1
ATOM 1252 C C . MET A 1 165 ? -3.564 9.344 -2.959 1.00 94.56 165 MET A C 1
ATOM 1254 O O . MET A 1 165 ? -3.350 9.004 -1.799 1.00 94.56 165 MET A O 1
ATOM 1258 N N . GLY A 1 166 ? -2.614 9.246 -3.887 1.00 93.38 166 GLY A N 1
ATOM 1259 C CA . GLY A 1 166 ? -1.287 8.745 -3.522 1.00 93.38 166 GLY A CA 1
ATOM 1260 C C . GLY A 1 166 ? -0.168 9.046 -4.504 1.00 93.38 166 GLY A C 1
ATOM 1261 O O . GLY A 1 166 ? -0.363 9.032 -5.718 1.00 93.38 166 GLY A O 1
ATOM 1262 N N . ASN A 1 167 ? 1.013 9.294 -3.946 1.00 92.06 167 ASN A N 1
ATOM 1263 C CA . ASN A 1 167 ? 2.278 9.358 -4.666 1.00 92.06 167 ASN A CA 1
ATOM 1264 C C . ASN A 1 167 ? 2.976 8.005 -4.519 1.00 92.06 167 ASN A C 1
ATOM 1266 O O . ASN A 1 167 ? 3.203 7.551 -3.393 1.00 92.06 167 ASN A O 1
ATOM 1270 N N . PHE A 1 168 ? 3.303 7.362 -5.637 1.00 86.12 168 PHE A N 1
ATOM 1271 C CA . PHE A 1 168 ? 3.839 6.005 -5.660 1.00 86.12 168 PHE A CA 1
ATOM 1272 C C . PHE A 1 168 ? 5.199 5.950 -6.358 1.00 86.12 168 PHE A C 1
ATOM 1274 O O . PHE A 1 168 ? 5.431 6.635 -7.350 1.00 86.12 168 PHE A O 1
ATOM 1281 N N . SER A 1 169 ? 6.082 5.093 -5.840 1.00 81.31 169 SER A N 1
ATOM 1282 C CA . SER A 1 169 ? 7.387 4.789 -6.432 1.00 81.31 169 SER A CA 1
ATOM 1283 C C . SER A 1 169 ? 7.541 3.264 -6.593 1.00 81.31 169 SER A C 1
ATOM 1285 O O . SER A 1 169 ? 7.833 2.567 -5.613 1.00 81.31 169 SER A O 1
ATOM 1287 N N . PRO A 1 170 ? 7.291 2.697 -7.792 1.00 77.19 170 PRO A N 1
ATOM 1288 C CA . PRO A 1 170 ? 6.750 3.357 -8.983 1.00 77.19 170 PRO A CA 1
ATOM 1289 C C . PRO A 1 170 ? 5.213 3.484 -8.964 1.00 77.19 170 PRO A C 1
ATOM 1291 O O . PRO A 1 170 ? 4.678 4.462 -9.465 1.00 77.19 170 PRO A O 1
ATOM 1294 N N . LEU A 1 171 ? 4.468 2.500 -8.442 1.00 81.75 171 LEU A N 1
ATOM 1295 C CA . LEU A 1 171 ? 3.039 2.335 -8.765 1.00 81.75 171 LEU A CA 1
ATOM 1296 C C . LEU A 1 171 ? 2.208 1.759 -7.611 1.00 81.75 171 LEU A C 1
ATOM 1298 O O . LEU A 1 171 ? 2.714 1.026 -6.760 1.00 81.75 171 LEU A O 1
ATOM 1302 N N . SER A 1 172 ? 0.906 2.065 -7.606 1.00 88.75 172 SER A N 1
ATOM 1303 C CA . SER A 1 172 ? -0.043 1.526 -6.626 1.00 88.75 172 SER A CA 1
ATOM 1304 C C . SER A 1 172 ? -0.393 0.067 -6.905 1.00 88.75 172 SER A C 1
ATOM 1306 O O . SER A 1 172 ? -0.893 -0.259 -7.981 1.00 88.75 172 SER A O 1
ATOM 1308 N N . SER A 1 173 ? -0.278 -0.801 -5.895 1.00 90.88 173 SER A N 1
ATOM 1309 C CA . SER A 1 173 ? -0.727 -2.200 -5.987 1.00 90.88 173 SER A CA 1
ATOM 1310 C C . SER A 1 173 ? -2.194 -2.359 -6.399 1.00 90.88 173 SER A C 1
ATOM 1312 O O . SER A 1 173 ? -2.567 -3.419 -6.890 1.00 90.88 173 SER A O 1
ATOM 1314 N N . LEU A 1 174 ? -3.027 -1.331 -6.206 1.00 92.62 174 LEU A N 1
ATOM 1315 C CA . LEU A 1 174 ? -4.449 -1.352 -6.551 1.00 92.62 174 LEU A CA 1
ATOM 1316 C C . LEU A 1 174 ? -4.715 -1.268 -8.064 1.00 92.62 174 LEU A C 1
ATOM 1318 O O . LEU A 1 174 ? -5.758 -1.746 -8.506 1.00 92.62 174 LEU A O 1
ATOM 1322 N N . ILE A 1 175 ? -3.783 -0.697 -8.840 1.00 91.00 175 ILE A N 1
ATOM 1323 C CA . ILE A 1 175 ? -3.937 -0.467 -10.290 1.00 91.00 175 ILE A CA 1
ATOM 1324 C C . ILE A 1 175 ? -3.011 -1.333 -11.157 1.00 91.00 175 ILE A C 1
ATOM 1326 O O . ILE A 1 175 ? -3.216 -1.392 -12.363 1.00 91.00 175 ILE A O 1
ATOM 1330 N N . LEU A 1 176 ? -2.034 -2.024 -10.556 1.00 92.06 176 LEU A N 1
ATOM 1331 C CA . LEU A 1 176 ? -1.141 -2.953 -11.262 1.00 92.06 176 LEU A CA 1
ATOM 1332 C C . LEU A 1 176 ? -1.899 -4.134 -11.886 1.00 92.06 176 LEU A C 1
ATOM 1334 O O . LEU A 1 176 ? -2.882 -4.627 -11.314 1.00 92.06 176 LEU A O 1
ATOM 1338 N N . SER A 1 177 ? -1.400 -4.643 -13.011 1.00 93.25 177 SER A N 1
ATOM 1339 C CA . SER A 1 177 ? -1.972 -5.775 -13.742 1.00 93.25 177 SER A CA 1
ATOM 1340 C C . SER A 1 177 ? -1.888 -7.099 -12.962 1.00 93.25 177 SER A C 1
ATOM 1342 O O . SER A 1 177 ? -1.045 -7.311 -12.083 1.00 93.25 177 SER A O 1
ATOM 1344 N N . ASP A 1 178 ? -2.749 -8.061 -13.314 1.00 93.19 178 ASP A N 1
ATOM 1345 C CA . ASP A 1 178 ? -2.657 -9.428 -12.774 1.00 93.19 178 ASP A CA 1
ATOM 1346 C C . ASP A 1 178 ? -1.377 -10.155 -13.250 1.00 93.19 178 ASP A C 1
ATOM 1348 O O . ASP A 1 178 ? -0.946 -11.128 -12.625 1.00 93.19 178 ASP A O 1
ATOM 1352 N N . ARG A 1 179 ? -0.734 -9.679 -14.330 1.00 94.31 179 ARG A N 1
ATOM 1353 C CA . ARG A 1 179 ? 0.579 -10.164 -14.775 1.00 94.31 179 ARG A CA 1
ATOM 1354 C C . ARG A 1 179 ? 1.683 -9.657 -13.852 1.00 94.31 179 ARG A C 1
ATOM 1356 O O . ARG A 1 179 ? 2.495 -10.476 -13.421 1.00 94.31 179 ARG A O 1
ATOM 1363 N N . TYR A 1 180 ? 1.678 -8.376 -13.482 1.00 95.25 180 TYR A N 1
ATOM 1364 C CA . TYR A 1 180 ? 2.663 -7.800 -12.563 1.00 95.25 180 TYR A CA 1
ATOM 1365 C C . TYR A 1 180 ? 2.740 -8.567 -11.246 1.00 95.25 180 TYR A C 1
ATOM 1367 O O . TYR A 1 180 ? 3.827 -8.903 -10.787 1.00 95.25 180 TYR A O 1
ATOM 1375 N N . MET A 1 181 ? 1.591 -8.929 -10.668 1.00 93.81 181 MET A N 1
ATOM 1376 C CA . MET A 1 181 ? 1.536 -9.666 -9.399 1.00 93.81 181 MET A CA 1
ATOM 1377 C C . MET A 1 181 ? 2.278 -11.016 -9.443 1.00 93.81 181 MET A C 1
ATOM 1379 O O . MET A 1 181 ? 2.821 -11.448 -8.425 1.00 93.81 181 MET A O 1
ATOM 1383 N N . LYS A 1 182 ? 2.372 -11.662 -10.617 1.00 94.31 182 LYS A N 1
ATOM 1384 C CA . LYS A 1 182 ? 3.175 -12.884 -10.810 1.00 94.31 182 LYS A CA 1
ATOM 1385 C C . LYS A 1 182 ? 4.675 -12.578 -10.787 1.00 94.31 182 LYS A C 1
ATOM 1387 O O . LYS A 1 182 ? 5.431 -13.295 -10.135 1.00 94.31 182 LYS A O 1
ATOM 1392 N N . PHE A 1 183 ? 5.095 -11.497 -11.448 1.00 96.56 183 PHE A N 1
ATOM 1393 C CA . PHE A 1 183 ? 6.485 -11.028 -11.425 1.00 96.56 183 PHE A CA 1
ATOM 1394 C C . PHE A 1 183 ? 6.896 -10.530 -10.036 1.00 96.56 183 PHE A C 1
ATOM 1396 O O . PHE A 1 183 ? 7.987 -10.865 -9.588 1.00 96.56 183 PHE A O 1
ATOM 1403 N N . LEU A 1 184 ? 6.013 -9.842 -9.303 1.00 96.44 184 LEU A N 1
ATOM 1404 C CA . LEU A 1 184 ? 6.262 -9.372 -7.938 1.00 96.44 184 LEU A CA 1
ATOM 1405 C C . LEU A 1 184 ? 6.646 -10.514 -6.988 1.00 96.44 184 LEU A C 1
ATOM 1407 O O . LEU A 1 184 ? 7.593 -10.360 -6.220 1.00 96.44 184 LEU A O 1
ATOM 1411 N N . ARG A 1 185 ? 5.985 -11.680 -7.072 1.00 96.00 185 ARG A N 1
ATOM 1412 C CA . ARG A 1 185 ? 6.409 -12.860 -6.298 1.00 96.00 185 ARG A CA 1
ATOM 1413 C C . ARG A 1 185 ? 7.835 -13.275 -6.643 1.00 96.00 185 ARG A C 1
ATOM 1415 O O . ARG A 1 185 ? 8.611 -13.561 -5.740 1.00 96.00 185 ARG A O 1
ATOM 1422 N N . ILE A 1 186 ? 8.183 -13.305 -7.927 1.00 96.56 186 ILE A N 1
ATOM 1423 C CA . ILE A 1 186 ? 9.521 -13.712 -8.368 1.00 96.56 186 ILE A CA 1
ATOM 1424 C C . ILE A 1 186 ? 10.573 -12.706 -7.875 1.00 96.56 186 ILE A C 1
ATOM 1426 O O . ILE A 1 186 ? 11.526 -13.122 -7.223 1.00 96.56 186 ILE A O 1
ATOM 1430 N N . MET A 1 187 ? 10.345 -11.401 -8.057 1.00 96.25 187 MET A N 1
ATOM 1431 C CA . MET A 1 187 ? 11.238 -10.344 -7.564 1.00 96.25 187 MET A CA 1
ATOM 1432 C C . MET A 1 187 ? 11.431 -10.397 -6.038 1.00 96.25 187 MET A C 1
ATOM 1434 O O . MET A 1 187 ? 12.542 -10.232 -5.544 1.00 96.25 187 MET A O 1
ATOM 1438 N N . LEU A 1 188 ? 10.369 -10.662 -5.269 1.00 95.44 188 LEU A N 1
ATOM 1439 C CA . LEU A 1 188 ? 10.453 -10.795 -3.809 1.00 95.44 188 LEU A CA 1
ATOM 1440 C C . LEU A 1 188 ? 11.267 -12.021 -3.367 1.00 95.44 188 LEU A C 1
ATOM 1442 O O . LEU A 1 188 ? 11.988 -11.947 -2.373 1.00 95.44 188 LEU A O 1
ATOM 1446 N N . MET A 1 189 ? 11.169 -13.134 -4.099 1.00 94.44 189 MET A N 1
ATOM 1447 C CA . MET A 1 189 ? 11.954 -14.350 -3.849 1.00 94.44 189 MET A CA 1
ATOM 1448 C C . MET A 1 189 ? 13.428 -14.168 -4.243 1.00 94.44 189 MET A C 1
ATOM 1450 O O . MET A 1 189 ? 14.316 -14.657 -3.550 1.00 94.44 189 MET A O 1
ATOM 1454 N N . GLU A 1 190 ? 13.691 -13.444 -5.333 1.00 94.31 190 GLU A N 1
ATOM 1455 C CA . GLU A 1 190 ? 15.031 -13.042 -5.781 1.00 94.31 190 GLU A CA 1
ATOM 1456 C C . GLU A 1 190 ? 15.709 -12.081 -4.790 1.00 94.31 190 GLU A C 1
ATOM 1458 O O . GLU A 1 190 ? 16.911 -12.180 -4.564 1.00 94.31 190 GLU A O 1
ATOM 1463 N N . ALA A 1 191 ? 14.945 -11.195 -4.146 1.00 92.00 191 ALA A N 1
ATOM 1464 C CA . ALA A 1 191 ? 15.439 -10.259 -3.133 1.00 92.00 191 ALA A CA 1
ATOM 1465 C C . ALA A 1 191 ? 15.779 -10.914 -1.769 1.00 92.00 191 ALA A C 1
ATOM 1467 O O . ALA A 1 191 ? 16.144 -10.213 -0.819 1.00 92.00 191 ALA A O 1
ATOM 1468 N N . ILE A 1 192 ? 15.661 -12.242 -1.626 1.00 90.19 192 ILE A N 1
ATOM 1469 C CA . ILE A 1 192 ? 16.145 -12.973 -0.445 1.00 90.19 192 ILE A CA 1
ATOM 1470 C C . ILE A 1 192 ? 17.667 -13.190 -0.575 1.00 90.19 192 ILE A C 1
ATOM 1472 O O . ILE A 1 192 ? 1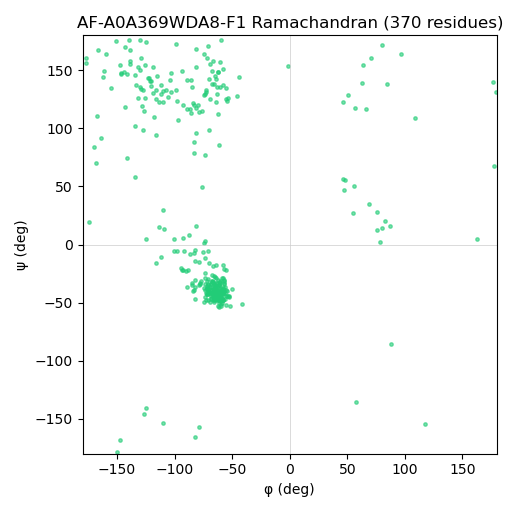8.095 -13.867 -1.513 1.00 90.19 192 ILE A O 1
ATOM 1476 N N . PRO A 1 193 ? 18.498 -12.691 0.363 1.00 84.69 193 PRO A N 1
ATOM 1477 C CA . PRO A 1 193 ? 19.940 -12.923 0.336 1.00 84.69 193 PRO A CA 1
ATOM 1478 C C . PRO A 1 193 ? 20.301 -14.415 0.355 1.00 84.69 193 PRO A C 1
ATOM 1480 O O . PRO A 1 193 ? 19.746 -15.210 1.119 1.00 84.69 193 PRO A O 1
ATOM 1483 N N . ALA A 1 194 ? 21.272 -14.804 -0.472 1.00 78.12 194 ALA A N 1
ATOM 1484 C CA . ALA A 1 194 ? 21.783 -16.170 -0.487 1.00 78.12 194 ALA A CA 1
ATOM 1485 C C . ALA A 1 194 ? 22.493 -16.510 0.837 1.00 78.12 194 ALA A C 1
ATOM 1487 O O . ALA A 1 194 ? 23.257 -15.706 1.366 1.00 78.12 194 ALA A O 1
ATOM 1488 N N . GLY A 1 195 ? 22.256 -17.716 1.361 1.00 71.81 195 GLY A N 1
ATOM 1489 C CA . GLY A 1 195 ? 22.881 -18.200 2.599 1.00 71.81 195 GLY A CA 1
ATOM 1490 C C . GLY A 1 195 ? 22.282 -17.657 3.904 1.00 71.81 195 GLY A C 1
ATOM 1491 O O . GLY A 1 195 ? 22.768 -18.013 4.974 1.00 71.81 195 GLY A O 1
ATOM 1492 N N . GLU A 1 196 ? 21.230 -16.835 3.854 1.00 69.19 196 GLU A N 1
ATOM 1493 C CA . GLU A 1 196 ? 20.575 -16.328 5.063 1.00 69.19 196 GLU A CA 1
ATOM 1494 C C . GLU A 1 196 ? 19.727 -17.415 5.754 1.00 69.19 196 GLU A C 1
ATOM 1496 O O . GLU A 1 196 ? 18.881 -18.078 5.140 1.00 69.19 196 GLU A O 1
ATOM 1501 N N . ASN A 1 197 ? 19.931 -17.584 7.064 1.00 72.25 197 ASN A N 1
ATOM 1502 C CA . ASN A 1 197 ? 19.111 -18.472 7.886 1.00 72.25 197 ASN A CA 1
ATOM 1503 C C . ASN A 1 197 ? 17.655 -17.981 7.934 1.00 72.25 197 ASN A C 1
ATOM 1505 O O . ASN A 1 197 ? 17.386 -16.789 8.036 1.00 72.25 197 ASN A O 1
ATOM 1509 N N . GLY A 1 198 ? 16.698 -18.913 7.917 1.00 80.00 198 GLY A N 1
ATOM 1510 C CA . GLY A 1 198 ? 15.273 -18.574 8.000 1.00 80.00 198 GLY A CA 1
ATOM 1511 C C . GLY A 1 198 ? 14.593 -18.262 6.662 1.00 80.00 198 GLY A C 1
ATOM 1512 O O . GLY A 1 198 ? 13.469 -17.763 6.675 1.00 80.00 198 GLY A O 1
ATOM 1513 N N . ARG A 1 199 ? 15.209 -18.614 5.520 1.00 85.88 199 ARG A N 1
ATOM 1514 C CA . ARG A 1 199 ? 14.613 -18.506 4.172 1.00 85.88 199 ARG A CA 1
ATOM 1515 C C . ARG A 1 199 ? 13.139 -18.933 4.116 1.00 85.88 199 ARG A C 1
ATOM 1517 O O . ARG A 1 199 ? 12.311 -18.132 3.704 1.00 85.88 199 ARG A O 1
ATOM 1524 N N . ALA A 1 200 ? 12.784 -20.116 4.622 1.00 87.25 200 ALA A N 1
ATOM 1525 C CA . ALA A 1 200 ? 11.393 -20.593 4.642 1.00 87.25 200 ALA A CA 1
ATOM 1526 C C . ALA A 1 200 ? 10.417 -19.634 5.371 1.00 87.25 200 ALA A C 1
ATOM 1528 O O . ALA A 1 200 ? 9.276 -19.468 4.954 1.00 87.25 200 ALA A O 1
ATOM 1529 N N . GLY A 1 201 ? 10.870 -18.941 6.425 1.00 89.06 201 GLY A N 1
ATOM 1530 C CA . GLY A 1 201 ? 10.085 -17.927 7.143 1.00 89.06 201 GLY A CA 1
ATOM 1531 C C . GLY A 1 201 ? 10.016 -16.556 6.449 1.00 89.06 201 GLY A C 1
ATOM 1532 O O . GLY A 1 201 ? 9.170 -15.729 6.816 1.00 89.06 201 GLY A O 1
ATOM 1533 N N . ARG A 1 202 ? 10.887 -16.308 5.457 1.00 88.94 202 ARG A N 1
ATOM 1534 C CA . ARG A 1 202 ? 10.779 -15.196 4.494 1.00 88.94 202 ARG A CA 1
ATOM 1535 C C . ARG A 1 202 ? 9.834 -15.557 3.346 1.00 88.94 202 ARG A C 1
ATOM 1537 O O . ARG A 1 202 ? 9.040 -14.713 2.954 1.00 88.94 202 ARG A O 1
ATOM 1544 N N . GLU A 1 203 ? 9.866 -16.799 2.869 1.00 92.88 203 GLU A N 1
ATOM 1545 C CA . GLU A 1 203 ? 8.959 -17.309 1.830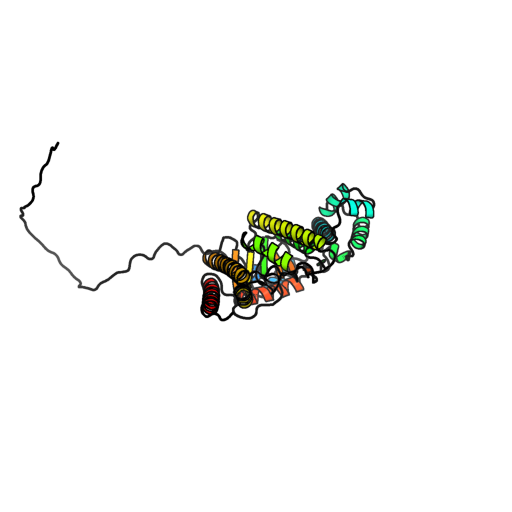 1.00 92.88 203 GLU A CA 1
ATOM 1546 C C . GLU A 1 203 ? 7.493 -17.307 2.323 1.00 92.88 203 GLU A C 1
ATOM 1548 O O . GLU A 1 203 ? 6.641 -16.707 1.672 1.00 92.88 203 GLU A O 1
ATOM 1553 N N . ASP A 1 204 ? 7.218 -17.802 3.540 1.00 92.31 204 ASP A N 1
ATOM 1554 C CA . ASP A 1 204 ? 5.902 -17.673 4.207 1.00 92.31 204 ASP A CA 1
ATOM 1555 C C . ASP A 1 204 ? 5.446 -16.206 4.362 1.00 92.31 204 ASP A C 1
ATOM 1557 O O . ASP A 1 204 ? 4.273 -15.890 4.157 1.00 92.31 204 ASP A O 1
ATOM 1561 N N . LEU A 1 205 ? 6.364 -15.281 4.678 1.00 91.62 205 LEU A N 1
ATOM 1562 C CA . LEU A 1 205 ? 6.037 -13.852 4.760 1.00 91.62 205 LEU A CA 1
ATOM 1563 C C . LEU A 1 205 ? 5.644 -13.281 3.390 1.00 91.62 205 LEU A C 1
ATOM 1565 O O . LEU A 1 205 ? 4.686 -12.512 3.315 1.00 91.62 205 LEU A O 1
ATOM 1569 N N . ILE A 1 206 ? 6.379 -13.636 2.331 1.00 95.31 206 ILE A N 1
ATOM 1570 C CA . ILE A 1 206 ? 6.104 -13.200 0.956 1.00 95.31 206 ILE A CA 1
ATOM 1571 C C . ILE A 1 206 ? 4.720 -13.679 0.525 1.00 95.31 206 ILE A C 1
ATOM 1573 O O . ILE A 1 206 ? 3.922 -12.866 0.063 1.00 95.31 206 ILE A O 1
ATOM 1577 N N . ASP A 1 207 ? 4.405 -14.958 0.733 1.00 95.38 207 ASP A N 1
ATOM 1578 C CA . ASP A 1 207 ? 3.117 -15.523 0.330 1.00 95.38 207 ASP A CA 1
ATOM 1579 C C . ASP A 1 207 ? 1.947 -14.877 1.094 1.00 95.38 207 ASP A C 1
ATOM 1581 O O . ASP A 1 207 ? 1.001 -14.404 0.463 1.00 95.38 207 ASP A O 1
ATOM 1585 N N . ARG A 1 208 ? 2.055 -14.688 2.420 1.00 95.19 208 ARG A N 1
ATOM 1586 C CA . ARG A 1 208 ? 1.050 -13.944 3.216 1.00 95.19 208 ARG A CA 1
ATOM 1587 C C . ARG A 1 208 ? 0.871 -12.494 2.767 1.00 95.19 208 ARG A C 1
ATOM 1589 O O . ARG A 1 208 ? -0.244 -11.972 2.767 1.00 95.19 208 ARG A O 1
ATOM 1596 N N . VAL A 1 209 ? 1.964 -11.814 2.415 1.00 95.94 209 VAL A N 1
ATOM 1597 C CA . VAL A 1 209 ? 1.915 -10.437 1.905 1.00 95.94 209 VAL A CA 1
ATOM 1598 C C . VAL A 1 209 ? 1.226 -10.395 0.541 1.00 95.94 209 VAL A C 1
ATOM 1600 O O . VAL A 1 209 ? 0.390 -9.522 0.320 1.00 95.94 209 VAL A O 1
ATOM 1603 N N . LEU A 1 210 ? 1.504 -11.346 -0.351 1.00 96.19 210 LEU A N 1
ATOM 1604 C CA . LEU A 1 210 ? 0.856 -11.437 -1.661 1.00 96.19 210 LEU A CA 1
ATOM 1605 C C . LEU A 1 210 ? -0.637 -11.769 -1.549 1.00 96.19 210 LEU A C 1
ATOM 1607 O O . LEU A 1 210 ? -1.440 -11.108 -2.206 1.00 96.19 210 LEU A O 1
ATOM 1611 N N . GLU A 1 211 ? -1.028 -12.707 -0.682 1.00 96.00 211 GLU A N 1
ATOM 1612 C CA . GLU A 1 211 ? -2.436 -12.986 -0.358 1.00 96.00 211 GLU A CA 1
ATOM 1613 C C . GLU A 1 211 ? -3.171 -11.714 0.089 1.00 96.00 211 GLU A C 1
ATOM 1615 O O . GLU A 1 211 ? -4.279 -11.425 -0.368 1.00 96.00 211 GLU A O 1
ATOM 1620 N N . LEU A 1 212 ? -2.539 -10.918 0.954 1.00 95.88 212 LEU A N 1
ATOM 1621 C CA . LEU A 1 212 ? -3.101 -9.671 1.458 1.00 95.88 212 LEU A CA 1
ATOM 1622 C C . LEU A 1 212 ? -3.176 -8.576 0.379 1.00 95.88 212 LEU A C 1
ATOM 1624 O O . LEU A 1 212 ? -4.163 -7.843 0.317 1.00 95.88 212 LEU A O 1
ATOM 1628 N N . LEU A 1 213 ? -2.185 -8.488 -0.514 1.00 95.81 213 LEU A N 1
ATOM 1629 C CA . LEU A 1 213 ? -2.225 -7.600 -1.682 1.00 95.81 213 LEU A CA 1
ATOM 1630 C C . LEU A 1 213 ? -3.342 -7.992 -2.665 1.00 95.81 213 LEU A C 1
ATOM 1632 O O . LEU A 1 213 ? -4.014 -7.109 -3.198 1.00 95.81 213 LEU A O 1
ATOM 1636 N N . VAL A 1 214 ? -3.595 -9.289 -2.866 1.00 95.44 214 VAL A N 1
ATOM 1637 C CA . VAL A 1 214 ? -4.742 -9.774 -3.654 1.00 95.44 214 VAL A CA 1
ATOM 1638 C C . VAL A 1 214 ? -6.061 -9.377 -2.986 1.00 95.44 214 VAL A C 1
ATOM 1640 O O . VAL A 1 214 ? -6.910 -8.782 -3.646 1.00 95.44 214 VAL A O 1
ATOM 1643 N N . GLN A 1 215 ? -6.209 -9.584 -1.672 1.00 95.19 215 GLN A N 1
ATOM 1644 C CA . GLN A 1 215 ? -7.406 -9.163 -0.928 1.00 95.19 215 GLN A CA 1
ATOM 1645 C C . GLN A 1 215 ? -7.672 -7.652 -1.038 1.00 95.19 215 GLN A C 1
ATOM 1647 O O . GLN A 1 215 ? -8.820 -7.250 -1.223 1.00 95.19 215 GLN A O 1
ATOM 1652 N N . ARG A 1 216 ? -6.627 -6.812 -0.972 1.00 95.00 216 ARG A N 1
ATOM 1653 C CA . ARG A 1 216 ? -6.727 -5.356 -1.201 1.00 95.00 216 ARG A CA 1
ATOM 1654 C C . ARG A 1 216 ? -7.264 -5.040 -2.598 1.00 95.00 216 ARG A C 1
ATOM 1656 O O . ARG A 1 216 ? -8.255 -4.321 -2.728 1.00 95.00 216 ARG A O 1
ATOM 1663 N N . ARG A 1 217 ? -6.668 -5.634 -3.640 1.00 94.06 217 ARG A N 1
ATOM 1664 C CA . ARG A 1 217 ? -7.092 -5.456 -5.043 1.00 94.06 217 ARG A CA 1
ATOM 1665 C C . ARG A 1 217 ? -8.532 -5.914 -5.274 1.00 94.06 217 ARG A C 1
ATOM 1667 O O . ARG A 1 217 ? -9.285 -5.213 -5.944 1.00 94.06 217 ARG A O 1
ATOM 1674 N N . ASP A 1 218 ? -8.946 -7.035 -4.694 1.00 93.44 218 ASP A N 1
ATOM 1675 C CA . ASP A 1 218 ? -10.308 -7.557 -4.837 1.00 93.44 218 ASP A CA 1
ATOM 1676 C C . ASP A 1 218 ? -11.352 -6.706 -4.102 1.00 93.44 218 ASP A C 1
ATOM 1678 O O . ASP A 1 218 ? -12.446 -6.486 -4.629 1.00 93.44 218 ASP A O 1
ATOM 1682 N N . SER A 1 219 ? -11.031 -6.191 -2.911 1.00 91.44 219 SER A N 1
ATOM 1683 C CA . SER A 1 219 ? -11.883 -5.227 -2.203 1.00 91.44 219 SER A CA 1
ATOM 1684 C C . SER A 1 219 ? -12.023 -3.924 -2.991 1.00 91.44 219 SER A C 1
ATOM 1686 O O . SER A 1 219 ? -13.140 -3.438 -3.183 1.00 91.44 219 SER A O 1
ATOM 1688 N N . PHE A 1 220 ? -10.915 -3.404 -3.527 1.00 90.00 220 PHE A N 1
ATOM 1689 C CA . PHE A 1 220 ? -10.900 -2.210 -4.369 1.00 90.00 220 PHE A CA 1
ATOM 1690 C C . PHE A 1 220 ? -11.724 -2.394 -5.655 1.00 90.00 220 PHE A C 1
ATOM 1692 O O . PHE A 1 220 ? -12.594 -1.575 -5.944 1.00 90.00 220 PHE A O 1
ATOM 1699 N N . LYS A 1 221 ? -11.556 -3.515 -6.376 1.00 89.19 221 LYS A N 1
ATOM 1700 C CA . LYS A 1 221 ? -12.344 -3.856 -7.580 1.00 89.19 221 LYS A CA 1
ATOM 1701 C C . LYS A 1 221 ? -13.861 -3.898 -7.316 1.00 89.19 221 LYS A C 1
ATOM 1703 O O . LYS A 1 221 ? -14.631 -3.584 -8.227 1.00 89.19 221 LYS A O 1
ATOM 1708 N N . LYS A 1 222 ? -14.284 -4.273 -6.097 1.00 89.69 222 LYS A N 1
ATOM 1709 C CA . LYS A 1 222 ? -15.697 -4.348 -5.668 1.00 89.69 222 LYS A CA 1
ATOM 1710 C C . LYS A 1 222 ? -16.272 -3.000 -5.231 1.00 89.69 222 LYS A C 1
ATOM 1712 O O . LYS A 1 222 ? -17.379 -2.673 -5.643 1.00 89.69 222 LYS A O 1
ATOM 1717 N N . LYS A 1 223 ? -15.554 -2.238 -4.396 1.00 84.38 223 LYS A N 1
ATOM 1718 C CA . LYS A 1 223 ? -16.036 -0.951 -3.854 1.00 84.38 223 LYS A CA 1
ATOM 1719 C C . LYS A 1 223 ? -15.829 0.226 -4.809 1.00 84.38 223 LYS A C 1
ATOM 1721 O O . LYS A 1 223 ? -16.634 1.149 -4.796 1.00 84.38 223 LYS A O 1
ATOM 1726 N N . ARG A 1 224 ? -14.775 0.179 -5.634 1.00 82.19 224 ARG A N 1
ATOM 1727 C CA . ARG A 1 224 ? -14.372 1.219 -6.599 1.00 82.19 224 ARG A CA 1
ATOM 1728 C C . ARG A 1 224 ? -14.367 2.636 -6.017 1.00 82.19 224 ARG A C 1
ATOM 1730 O O . ARG A 1 224 ? -14.869 3.564 -6.645 1.00 82.19 224 ARG A O 1
ATOM 1737 N N . ALA A 1 225 ? -13.780 2.795 -4.831 1.00 89.44 225 ALA A N 1
ATOM 1738 C CA . ALA A 1 225 ? -13.455 4.115 -4.303 1.00 89.44 225 ALA A CA 1
ATOM 1739 C C . ALA A 1 225 ? -12.571 4.862 -5.325 1.00 89.44 225 ALA A C 1
ATOM 1741 O O . ALA A 1 225 ? -11.553 4.298 -5.738 1.00 89.44 225 ALA A O 1
ATOM 1742 N N . PRO A 1 226 ? -12.937 6.080 -5.766 1.00 93.50 226 PRO A N 1
ATOM 1743 C CA . PRO A 1 226 ? -12.108 6.897 -6.638 1.00 93.50 226 PRO A CA 1
ATOM 1744 C C . PRO A 1 226 ? -10.638 6.963 -6.211 1.00 93.50 226 PRO A C 1
ATOM 1746 O O . PRO A 1 226 ? -10.339 7.299 -5.065 1.00 93.50 226 PRO A O 1
ATOM 1749 N N . ILE A 1 227 ? -9.728 6.675 -7.143 1.00 93.56 227 ILE A N 1
ATOM 1750 C CA . ILE A 1 227 ? -8.280 6.753 -6.943 1.00 93.56 227 ILE A CA 1
ATOM 1751 C C . ILE A 1 227 ? -7.637 7.811 -7.845 1.00 93.56 227 ILE A C 1
ATOM 1753 O O . ILE A 1 227 ? -7.875 7.854 -9.056 1.00 93.56 227 ILE A O 1
ATOM 1757 N N . VAL A 1 228 ? -6.775 8.637 -7.250 1.00 94.94 228 VAL A N 1
ATOM 1758 C CA . VAL A 1 228 ? -5.898 9.582 -7.948 1.00 94.94 228 VAL A CA 1
ATOM 1759 C C . VAL A 1 228 ? -4.446 9.209 -7.655 1.00 94.94 228 VAL A C 1
ATOM 1761 O O . VAL A 1 228 ? -3.967 9.355 -6.530 1.00 94.94 228 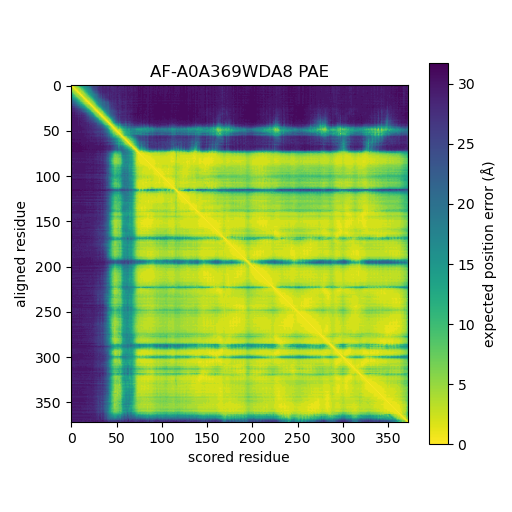VAL A O 1
ATOM 1764 N N . SER A 1 229 ? -3.749 8.695 -8.665 1.00 93.88 229 SER A N 1
ATOM 1765 C CA . SER A 1 229 ? -2.381 8.181 -8.553 1.00 93.88 229 SER A CA 1
ATOM 1766 C C . SER A 1 229 ? -1.383 9.120 -9.222 1.00 93.88 229 SER A C 1
ATOM 1768 O O . SER A 1 229 ? -1.575 9.522 -10.369 1.00 93.88 229 SER A O 1
ATOM 1770 N N . ILE A 1 230 ? -0.283 9.413 -8.536 1.00 94.12 230 ILE A N 1
ATOM 1771 C CA . ILE A 1 230 ? 0.875 10.134 -9.068 1.00 94.12 230 ILE A CA 1
ATOM 1772 C C . ILE A 1 230 ? 2.071 9.183 -9.150 1.00 94.12 230 ILE A C 1
ATOM 1774 O O . ILE A 1 230 ? 2.308 8.402 -8.227 1.00 94.12 230 ILE A O 1
ATOM 1778 N N . VAL A 1 231 ? 2.812 9.269 -10.256 1.00 93.19 231 VAL A N 1
ATOM 1779 C CA . VAL A 1 231 ? 4.050 8.523 -10.525 1.00 93.19 231 VAL A CA 1
ATOM 1780 C C . VAL A 1 231 ? 5.064 9.418 -11.254 1.00 93.19 231 VAL A C 1
ATOM 1782 O O . VAL A 1 231 ? 4.683 10.289 -12.037 1.00 93.19 231 VAL A O 1
ATOM 1785 N N . GLY A 1 232 ? 6.362 9.226 -11.007 1.00 92.69 232 GLY A N 1
ATOM 1786 C CA . GLY A 1 232 ? 7.430 9.916 -11.741 1.00 92.69 232 GLY A CA 1
ATOM 1787 C C . GLY A 1 232 ? 7.822 9.220 -13.045 1.00 92.69 232 GLY A C 1
ATOM 1788 O O . GLY A 1 232 ? 7.946 7.996 -13.080 1.00 92.69 232 GLY A O 1
ATOM 1789 N N . GLU A 1 233 ? 8.116 9.999 -14.091 1.00 93.25 233 GLU A N 1
ATOM 1790 C CA . GLU A 1 233 ? 8.701 9.504 -15.351 1.00 93.25 233 GLU A CA 1
ATOM 1791 C C . GLU A 1 233 ? 9.970 8.679 -15.081 1.00 93.25 233 GLU A C 1
ATOM 1793 O O . GLU A 1 233 ? 10.109 7.571 -15.593 1.00 93.25 233 GLU A O 1
ATOM 1798 N N . GLN A 1 234 ? 10.856 9.182 -14.212 1.00 90.81 234 GLN A N 1
ATOM 1799 C CA . GLN A 1 234 ? 12.133 8.538 -13.885 1.00 90.81 234 GLN A CA 1
ATOM 1800 C C . GLN A 1 234 ? 11.964 7.167 -13.219 1.00 90.81 234 GLN A C 1
ATOM 1802 O O . GLN A 1 234 ? 12.779 6.278 -13.447 1.00 90.81 234 GLN A O 1
ATOM 1807 N N . ASP A 1 235 ? 10.910 6.967 -12.424 1.00 91.19 235 ASP A N 1
ATOM 1808 C CA . ASP A 1 235 ? 10.634 5.671 -11.800 1.00 91.19 235 ASP A CA 1
ATOM 1809 C C . ASP A 1 235 ? 10.153 4.639 -12.824 1.00 91.19 235 ASP A C 1
ATOM 1811 O O . ASP A 1 235 ? 10.557 3.478 -12.767 1.00 91.19 235 ASP A O 1
ATOM 1815 N N . LEU A 1 236 ? 9.344 5.062 -13.799 1.00 93.44 236 LEU A N 1
ATOM 1816 C CA . LEU A 1 236 ? 8.887 4.192 -14.882 1.00 93.44 236 LEU A CA 1
ATOM 1817 C C . LEU A 1 236 ? 10.014 3.885 -15.874 1.00 93.44 236 LEU A C 1
ATOM 1819 O O . LEU A 1 236 ? 10.207 2.735 -16.259 1.00 93.44 236 LEU A O 1
ATOM 1823 N N . GLU A 1 237 ? 10.827 4.877 -16.227 1.00 93.56 237 GLU A N 1
ATOM 1824 C CA . GLU A 1 237 ? 12.017 4.672 -17.053 1.00 93.56 237 GLU A CA 1
ATOM 1825 C C . GLU A 1 237 ? 13.035 3.741 -16.369 1.00 93.56 237 GLU A C 1
ATOM 1827 O O . GLU A 1 237 ? 13.630 2.883 -17.023 1.00 93.56 237 GLU A O 1
ATOM 1832 N N . ARG A 1 238 ? 13.182 3.830 -15.041 1.00 92.31 238 ARG A N 1
ATOM 1833 C CA . ARG A 1 238 ? 14.018 2.920 -14.246 1.00 92.31 238 ARG A CA 1
ATOM 1834 C C . ARG A 1 238 ? 13.524 1.470 -14.321 1.00 92.31 238 ARG A C 1
ATOM 1836 O O . ARG A 1 238 ? 14.345 0.595 -14.599 1.00 92.31 238 ARG A O 1
ATOM 1843 N N . ILE A 1 239 ? 12.217 1.199 -14.171 1.00 93.44 239 ILE A N 1
ATOM 1844 C CA . ILE A 1 239 ? 11.706 -0.182 -14.326 1.00 93.44 239 ILE A CA 1
ATOM 1845 C C . ILE A 1 239 ? 11.810 -0.695 -15.766 1.00 93.44 239 ILE A C 1
ATOM 1847 O O . ILE A 1 239 ? 12.021 -1.889 -15.955 1.00 93.44 239 ILE A O 1
ATOM 1851 N N . LEU A 1 240 ? 11.706 0.173 -16.780 1.00 95.50 240 LEU A N 1
ATOM 1852 C CA . LEU A 1 240 ? 11.890 -0.215 -18.185 1.00 95.50 240 LEU A CA 1
ATOM 1853 C C . LEU A 1 240 ? 13.341 -0.632 -18.472 1.00 95.50 240 LEU A C 1
ATOM 1855 O O . LEU A 1 240 ? 13.570 -1.661 -19.102 1.00 95.50 240 LEU A O 1
ATOM 1859 N N . ARG A 1 241 ? 14.323 0.133 -17.974 1.00 93.88 241 ARG A N 1
ATOM 1860 C CA . ARG A 1 241 ? 15.762 -0.132 -18.167 1.00 93.88 241 ARG A CA 1
ATOM 1861 C C . ARG A 1 241 ? 16.248 -1.366 -17.398 1.00 93.88 241 ARG A C 1
ATOM 1863 O O . ARG A 1 241 ? 17.050 -2.146 -17.915 1.00 93.88 241 ARG A O 1
ATOM 1870 N N . LEU A 1 242 ? 15.780 -1.557 -16.165 1.00 94.06 242 LEU A N 1
ATOM 1871 C CA . LEU A 1 242 ? 16.190 -2.686 -15.318 1.00 94.06 242 LEU A CA 1
ATOM 1872 C C . LEU A 1 242 ? 15.380 -3.961 -15.594 1.00 94.06 242 LEU A C 1
ATOM 1874 O O . LEU A 1 242 ? 15.924 -5.062 -15.553 1.00 94.06 242 LEU A O 1
ATOM 1878 N N . GLY A 1 243 ? 14.096 -3.813 -15.919 1.00 95.38 243 GLY A N 1
ATOM 1879 C CA . GLY A 1 243 ? 13.122 -4.896 -15.920 1.00 95.38 243 GLY A CA 1
ATOM 1880 C C . GLY A 1 243 ? 12.593 -5.219 -14.518 1.00 95.38 243 GLY A C 1
ATOM 1881 O O . GLY A 1 243 ? 13.081 -4.726 -13.502 1.00 95.38 243 GLY A O 1
ATOM 1882 N N . LEU A 1 244 ? 11.576 -6.082 -14.461 1.00 96.50 244 LEU A N 1
ATOM 1883 C CA . LEU A 1 244 ? 11.010 -6.605 -13.211 1.00 96.50 244 LEU A CA 1
ATOM 1884 C C . LEU A 1 244 ? 11.946 -7.639 -12.549 1.00 96.50 244 LEU A C 1
ATOM 1886 O O . LEU A 1 244 ? 11.716 -8.847 -12.651 1.00 96.50 244 LEU A O 1
ATOM 1890 N N . ILE A 1 245 ? 13.004 -7.151 -11.895 1.00 96.38 245 ILE A N 1
ATOM 1891 C CA . ILE A 1 245 ? 14.048 -7.937 -11.214 1.00 96.38 245 ILE A CA 1
ATOM 1892 C C . ILE A 1 245 ? 14.058 -7.701 -9.695 1.00 96.38 245 ILE A C 1
ATOM 1894 O O . ILE A 1 245 ? 13.839 -6.583 -9.226 1.00 96.38 245 ILE A O 1
ATOM 1898 N N . GLY A 1 246 ? 14.366 -8.736 -8.909 1.00 94.56 246 GLY A N 1
ATOM 1899 C CA . GLY A 1 246 ? 14.640 -8.601 -7.472 1.00 94.56 246 GLY A CA 1
ATOM 1900 C C . GLY A 1 246 ? 16.102 -8.307 -7.125 1.00 94.56 246 GLY A C 1
ATOM 1901 O O . GLY A 1 246 ? 16.390 -7.770 -6.057 1.00 94.56 246 GLY A O 1
ATOM 1902 N N . ARG A 1 247 ? 17.027 -8.640 -8.030 1.00 92.75 247 ARG A N 1
ATOM 1903 C CA . ARG A 1 247 ? 18.489 -8.514 -7.893 1.00 92.75 247 ARG A CA 1
ATOM 1904 C C . ARG A 1 247 ? 19.120 -8.289 -9.274 1.00 92.75 247 ARG A C 1
ATOM 1906 O O . ARG A 1 247 ? 18.405 -8.306 -10.264 1.00 92.75 247 ARG A O 1
ATOM 1913 N N . PHE A 1 248 ? 20.428 -8.045 -9.369 1.00 91.12 248 PHE A N 1
ATOM 1914 C CA . PHE A 1 248 ? 21.070 -7.733 -10.660 1.00 91.12 248 PHE A CA 1
ATOM 1915 C C . PHE A 1 248 ? 21.658 -8.949 -11.399 1.00 91.12 248 PHE A C 1
ATOM 1917 O O . PHE A 1 248 ? 21.841 -8.887 -12.612 1.00 91.12 248 PHE A O 1
ATOM 1924 N N . ASP A 1 249 ? 21.957 -10.055 -10.712 1.00 91.31 249 ASP A N 1
ATOM 1925 C CA . ASP A 1 249 ? 22.636 -11.219 -11.293 1.00 91.31 249 ASP A CA 1
ATOM 1926 C C . ASP A 1 249 ? 21.659 -12.164 -12.020 1.00 91.31 249 ASP A C 1
ATOM 1928 O O . ASP A 1 249 ? 21.253 -13.220 -11.521 1.00 91.31 249 ASP A O 1
ATOM 1932 N N . HIS A 1 250 ? 21.290 -11.754 -13.236 1.00 94.00 250 HIS A N 1
ATOM 1933 C CA . HIS A 1 250 ? 20.418 -12.478 -14.161 1.00 94.00 250 HIS A CA 1
ATOM 1934 C C . HIS A 1 250 ? 21.067 -12.677 -15.535 1.00 94.00 250 HIS A C 1
ATOM 1936 O O . HIS A 1 250 ? 21.922 -11.905 -15.964 1.00 94.00 250 HIS A O 1
ATOM 1942 N N . SER A 1 251 ? 20.629 -13.717 -16.250 1.00 95.25 251 SER A N 1
ATOM 1943 C CA . SER A 1 251 ? 21.021 -13.938 -17.646 1.00 95.25 251 SER A CA 1
ATOM 1944 C C . SER A 1 251 ? 20.398 -12.888 -18.576 1.00 95.25 251 SER A C 1
ATOM 1946 O O . SER A 1 251 ? 19.323 -12.358 -18.291 1.00 95.25 251 SER A O 1
ATOM 1948 N N . THR A 1 252 ? 21.017 -12.639 -19.733 1.00 93.12 252 THR A N 1
ATOM 1949 C CA . THR A 1 252 ? 20.478 -11.741 -20.772 1.00 93.12 252 THR A CA 1
ATOM 1950 C C . THR A 1 252 ? 19.083 -12.163 -21.254 1.00 93.12 252 THR A C 1
ATOM 1952 O O . THR A 1 252 ? 18.256 -11.314 -21.577 1.00 93.12 252 THR A O 1
ATOM 1955 N N . GLU A 1 253 ? 18.795 -13.469 -21.276 1.00 94.75 253 GLU A N 1
ATOM 1956 C CA . GLU A 1 253 ? 17.471 -14.006 -21.610 1.00 94.75 253 GLU A CA 1
ATOM 1957 C C . GLU A 1 253 ? 16.429 -13.619 -20.554 1.00 94.75 253 GLU A C 1
ATOM 1959 O O . GLU A 1 253 ? 15.386 -13.057 -20.893 1.00 94.75 253 GLU A O 1
ATOM 1964 N N . THR A 1 254 ? 16.743 -13.831 -19.271 1.00 95.94 254 THR A N 1
ATOM 1965 C CA . THR A 1 254 ? 15.887 -13.400 -18.160 1.00 95.94 254 THR A CA 1
ATOM 1966 C C . THR A 1 254 ? 15.683 -11.887 -18.190 1.00 95.94 254 THR A C 1
ATOM 1968 O O . THR A 1 254 ? 14.545 -11.437 -18.131 1.00 95.94 254 THR A O 1
ATOM 1971 N N . LEU A 1 255 ? 16.740 -11.085 -18.350 1.00 95.25 255 LEU A N 1
ATOM 1972 C CA . LEU A 1 255 ? 16.6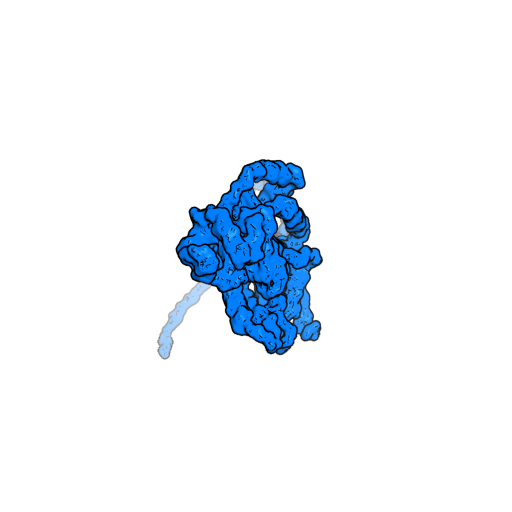19 -9.623 -18.422 1.00 95.25 255 LEU A CA 1
ATOM 1973 C C . LEU A 1 255 ? 15.702 -9.176 -19.570 1.00 95.25 255 LEU A C 1
ATOM 1975 O O . LEU A 1 255 ? 14.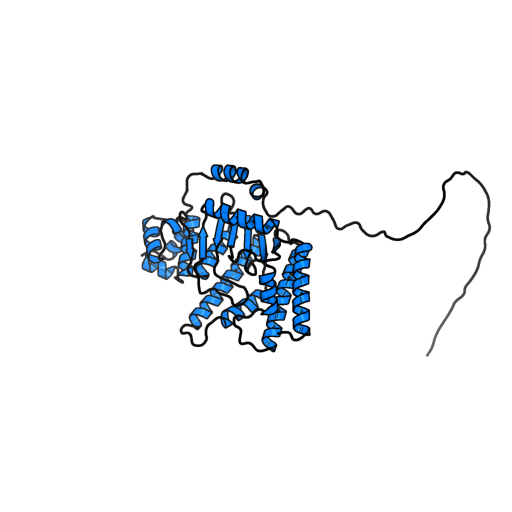843 -8.325 -19.351 1.00 95.25 255 LEU A O 1
ATOM 1979 N N . ARG A 1 256 ? 15.795 -9.797 -20.755 1.00 94.81 256 ARG A N 1
ATOM 1980 C CA . ARG A 1 256 ? 14.873 -9.532 -21.874 1.00 94.81 256 ARG A CA 1
ATOM 1981 C C . ARG A 1 256 ? 13.417 -9.853 -21.509 1.00 94.81 256 ARG A C 1
ATOM 1983 O O . ARG A 1 256 ? 12.534 -9.049 -21.794 1.00 94.81 256 ARG A O 1
ATOM 1990 N N . GLU A 1 257 ? 13.156 -10.978 -20.839 1.00 96.31 257 GLU A N 1
ATOM 1991 C CA . GLU A 1 257 ? 11.816 -11.315 -20.326 1.00 96.31 257 GLU A CA 1
ATOM 1992 C C . GLU A 1 257 ? 11.312 -10.261 -19.318 1.00 96.31 257 GLU A C 1
ATOM 1994 O O . GLU A 1 257 ? 10.171 -9.801 -19.409 1.00 96.31 257 GLU A O 1
ATOM 1999 N N . ARG A 1 258 ? 12.164 -9.844 -18.371 1.00 96.38 258 ARG A N 1
ATOM 2000 C CA . ARG A 1 258 ? 11.807 -8.894 -17.304 1.00 96.38 258 ARG A CA 1
ATOM 2001 C C . ARG A 1 258 ? 11.615 -7.468 -17.803 1.00 96.38 258 ARG A C 1
ATOM 2003 O O . ARG A 1 258 ? 10.717 -6.794 -17.296 1.00 96.38 258 ARG A O 1
ATOM 2010 N N . ARG A 1 259 ? 12.374 -7.023 -18.807 1.00 96.75 259 ARG A N 1
ATOM 2011 C CA . ARG A 1 259 ? 12.149 -5.745 -19.504 1.00 96.75 259 ARG A CA 1
ATOM 2012 C C . ARG A 1 259 ? 10.869 -5.781 -20.333 1.00 96.75 259 ARG A C 1
ATOM 2014 O O . ARG A 1 259 ? 10.050 -4.879 -20.200 1.00 96.75 259 ARG A O 1
ATOM 2021 N N . ALA A 1 260 ? 10.606 -6.861 -21.073 1.00 96.25 260 ALA A N 1
ATOM 2022 C CA . ALA A 1 260 ? 9.342 -7.030 -21.797 1.00 96.25 260 ALA A CA 1
ATOM 2023 C C . ALA A 1 260 ? 8.114 -7.062 -20.861 1.00 96.25 260 ALA A C 1
ATOM 2025 O O . ALA A 1 260 ? 7.051 -6.548 -21.210 1.00 96.25 260 ALA A O 1
ATOM 2026 N N . ALA A 1 261 ? 8.246 -7.630 -19.656 1.00 96.62 261 ALA A N 1
ATOM 2027 C CA . ALA A 1 261 ? 7.198 -7.589 -18.637 1.00 96.62 261 ALA A CA 1
ATOM 2028 C C . ALA A 1 261 ? 6.998 -6.181 -18.041 1.00 96.62 261 ALA A C 1
ATOM 2030 O O . ALA A 1 261 ? 5.854 -5.766 -17.871 1.00 96.62 261 ALA A O 1
ATOM 2031 N N . ALA A 1 262 ? 8.079 -5.436 -17.774 1.00 96.94 262 ALA A N 1
ATOM 2032 C CA . ALA A 1 262 ? 8.001 -4.041 -17.326 1.00 96.94 262 ALA A CA 1
ATOM 2033 C C . ALA A 1 262 ? 7.377 -3.131 -18.396 1.00 96.94 262 ALA A C 1
ATOM 2035 O O . ALA A 1 262 ? 6.521 -2.308 -18.085 1.00 96.94 262 ALA A O 1
ATOM 2036 N N . ARG A 1 263 ? 7.761 -3.328 -19.664 1.00 97.25 263 ARG A N 1
ATOM 2037 C CA . ARG A 1 263 ? 7.213 -2.621 -20.825 1.00 97.25 263 ARG A CA 1
ATOM 2038 C C . ARG A 1 263 ? 5.699 -2.751 -20.903 1.00 97.25 263 ARG A C 1
ATOM 2040 O O . ARG A 1 263 ? 5.010 -1.740 -20.964 1.00 97.25 263 ARG A O 1
ATOM 2047 N N . HIS A 1 264 ? 5.207 -3.985 -20.847 1.00 96.88 264 HIS A N 1
ATOM 2048 C CA . HIS A 1 264 ? 3.779 -4.267 -20.893 1.00 96.88 264 HIS A CA 1
ATOM 2049 C C . HIS A 1 264 ? 3.016 -3.568 -19.756 1.00 96.88 264 HIS A C 1
ATOM 2051 O O . HIS A 1 264 ? 1.947 -3.027 -20.002 1.00 96.88 264 HIS A O 1
ATOM 2057 N N . GLU A 1 265 ? 3.577 -3.489 -18.544 1.00 97.00 265 GLU A N 1
ATOM 2058 C CA . GLU A 1 265 ? 2.937 -2.741 -17.453 1.00 97.00 265 GLU A CA 1
ATOM 2059 C C . GLU A 1 265 ? 2.844 -1.233 -17.748 1.00 97.00 265 GLU A C 1
ATOM 2061 O O . GLU A 1 265 ? 1.812 -0.614 -17.503 1.00 97.00 265 GLU A O 1
ATOM 2066 N N . VAL A 1 266 ? 3.898 -0.627 -18.308 1.00 97.06 266 VAL A N 1
ATOM 2067 C CA . VAL A 1 266 ? 3.880 0.796 -18.698 1.00 97.06 266 VAL A CA 1
ATOM 2068 C C . VAL A 1 266 ? 2.912 1.052 -19.861 1.00 97.06 266 VAL A C 1
ATOM 2070 O O . VAL A 1 266 ? 2.282 2.109 -19.904 1.00 97.06 266 VAL A O 1
ATOM 2073 N N . GLU A 1 267 ? 2.737 0.087 -20.766 1.00 97.44 267 GLU A N 1
ATOM 2074 C CA . GLU A 1 267 ? 1.721 0.125 -21.826 1.00 97.44 267 GLU A CA 1
ATOM 2075 C C . GLU A 1 267 ? 0.293 0.062 -21.248 1.00 97.44 267 GLU A C 1
ATOM 2077 O O . GLU A 1 267 ? -0.519 0.922 -21.585 1.00 97.44 267 GLU A O 1
ATOM 2082 N N . GLU A 1 268 ? 0.005 -0.838 -20.298 1.00 96.25 268 GLU A N 1
ATOM 2083 C CA . GLU A 1 268 ? -1.293 -0.895 -19.592 1.00 96.25 268 GLU A CA 1
ATOM 2084 C C . GLU A 1 268 ? -1.617 0.434 -18.879 1.00 96.25 268 GLU A C 1
ATOM 2086 O O . GLU A 1 268 ? -2.756 0.901 -18.892 1.00 96.25 268 GLU A O 1
ATOM 2091 N N . ILE A 1 269 ? -0.612 1.095 -18.291 1.00 95.50 269 ILE A N 1
ATOM 2092 C CA . ILE A 1 269 ? -0.780 2.395 -17.620 1.00 95.50 269 ILE A CA 1
ATOM 2093 C C . ILE A 1 269 ? -1.017 3.517 -18.632 1.00 95.50 269 ILE A C 1
ATOM 2095 O O . ILE A 1 269 ? -1.896 4.351 -18.414 1.00 95.50 269 ILE A O 1
ATOM 2099 N N . ARG A 1 270 ? -0.272 3.543 -19.746 1.00 97.12 270 ARG A N 1
ATOM 2100 C CA . ARG A 1 270 ? -0.502 4.478 -20.861 1.00 97.12 270 ARG A CA 1
ATOM 2101 C C . ARG A 1 270 ? -1.938 4.360 -21.366 1.00 97.12 270 ARG A C 1
ATOM 2103 O O . ARG A 1 270 ? -2.598 5.380 -21.556 1.00 97.12 270 ARG A O 1
ATOM 2110 N N . ASP A 1 271 ? -2.431 3.140 -21.521 1.00 96.75 271 ASP A N 1
ATOM 2111 C CA . ASP A 1 271 ? -3.766 2.886 -22.053 1.00 96.75 271 ASP A CA 1
ATOM 2112 C C . ASP A 1 271 ? -4.844 3.242 -21.013 1.00 96.75 271 ASP A C 1
ATOM 2114 O O . ASP A 1 271 ? -5.797 3.951 -21.335 1.00 96.75 271 ASP A O 1
ATOM 2118 N N . ALA A 1 272 ? -4.622 2.951 -19.725 1.00 94.19 272 ALA A N 1
ATOM 2119 C CA . ALA A 1 272 ? -5.460 3.455 -18.632 1.00 94.19 272 ALA A CA 1
ATOM 2120 C C . ALA A 1 272 ? -5.481 4.998 -18.532 1.00 94.19 272 ALA A C 1
ATOM 2122 O O . ALA A 1 272 ? -6.500 5.577 -18.146 1.00 94.19 272 ALA A O 1
ATOM 2123 N N . MET A 1 273 ? -4.396 5.693 -18.902 1.00 95.31 273 MET A N 1
ATOM 2124 C CA . MET A 1 273 ? -4.370 7.160 -18.999 1.00 95.31 273 MET A CA 1
ATOM 2125 C C . MET A 1 273 ? -5.172 7.693 -20.192 1.00 95.31 273 MET A C 1
ATOM 2127 O O . MET A 1 273 ? -5.739 8.783 -20.092 1.00 95.31 273 MET A O 1
ATOM 2131 N N . LEU A 1 274 ? -5.254 6.954 -21.299 1.00 95.38 274 LEU A N 1
ATOM 2132 C CA . LEU A 1 274 ? -6.088 7.311 -22.452 1.00 95.38 274 LEU A CA 1
ATOM 2133 C C . LEU A 1 274 ? -7.575 7.059 -22.158 1.00 95.38 274 LEU A C 1
ATOM 2135 O O . LEU A 1 274 ? -8.395 7.967 -22.315 1.00 95.38 274 LEU A O 1
ATOM 2139 N N . ASP A 1 275 ? -7.907 5.872 -21.651 1.00 93.88 275 ASP A N 1
ATOM 2140 C CA . ASP A 1 275 ? -9.281 5.439 -21.373 1.00 93.88 275 ASP A CA 1
ATOM 2141 C C . ASP A 1 275 ? -9.900 6.122 -20.143 1.00 93.88 275 ASP A C 1
ATOM 2143 O O . ASP A 1 275 ? -11.123 6.304 -20.077 1.00 93.88 275 ASP A O 1
ATOM 2147 N N . GLN A 1 276 ? -9.065 6.512 -19.171 1.00 88.25 276 GLN A N 1
ATOM 2148 C CA . GLN A 1 276 ? -9.402 7.139 -17.881 1.00 88.25 276 GLN A CA 1
ATOM 2149 C C . GLN A 1 276 ? -10.535 6.430 -17.104 1.00 88.25 276 GLN A C 1
ATOM 2151 O O . GLN A 1 276 ? -11.550 7.080 -16.821 1.00 88.25 276 GLN A O 1
ATOM 2156 N N . PRO A 1 277 ? -10.437 5.117 -16.797 1.00 89.62 277 PRO A N 1
ATOM 2157 C CA . PRO A 1 277 ? -11.537 4.324 -16.234 1.00 89.62 277 PRO A CA 1
ATOM 2158 C C . PRO A 1 277 ? -12.311 5.025 -15.105 1.00 89.62 277 PRO A C 1
ATOM 2160 O O . PRO A 1 277 ? -11.733 5.749 -14.301 1.00 89.62 277 PRO A O 1
ATOM 2163 N N . ILE A 1 278 ? -13.632 4.818 -15.024 1.00 87.25 278 ILE A N 1
ATOM 2164 C CA . ILE A 1 278 ? -14.483 5.496 -14.026 1.00 87.25 278 ILE A CA 1
ATOM 2165 C C . ILE A 1 278 ? -13.930 5.263 -12.612 1.00 87.25 278 ILE A C 1
ATOM 2167 O O . ILE A 1 278 ? -13.782 4.117 -12.186 1.00 87.25 278 ILE A O 1
ATOM 2171 N N . GLY A 1 279 ? -13.657 6.356 -11.894 1.00 89.25 279 GLY A N 1
ATOM 2172 C CA . GLY A 1 279 ? -13.039 6.315 -10.568 1.00 89.25 279 GLY A CA 1
ATOM 2173 C C . GLY A 1 279 ? -11.517 6.129 -10.579 1.00 89.25 279 GLY A C 1
ATOM 2174 O O . GLY A 1 279 ? -10.954 5.831 -9.536 1.00 89.25 279 GLY A O 1
ATOM 2175 N N . MET A 1 280 ? -10.832 6.306 -11.711 1.00 92.31 280 MET A N 1
ATOM 2176 C CA . MET A 1 280 ? -9.373 6.250 -11.802 1.00 92.31 280 MET A CA 1
ATOM 2177 C C . MET A 1 280 ? -8.814 7.446 -12.578 1.00 92.31 280 MET A C 1
ATOM 2179 O O . MET A 1 280 ? -9.183 7.699 -13.724 1.00 92.31 280 MET A O 1
ATOM 2183 N N . GLN A 1 281 ? -7.878 8.165 -11.962 1.00 93.75 281 GLN A N 1
ATOM 2184 C CA . GLN A 1 281 ? -7.051 9.171 -12.623 1.00 93.75 281 GLN A CA 1
ATOM 2185 C C . GLN A 1 281 ? -5.581 8.931 -12.282 1.00 93.75 281 GLN A C 1
ATOM 2187 O O . GLN A 1 281 ? -5.224 8.688 -11.131 1.00 93.75 281 GLN A O 1
ATOM 2192 N N . ILE A 1 282 ? -4.725 9.007 -13.298 1.00 95.06 282 ILE A N 1
ATOM 2193 C CA . ILE A 1 282 ? -3.275 8.849 -13.173 1.00 95.06 282 ILE A CA 1
ATOM 2194 C C . ILE A 1 282 ? -2.619 10.133 -13.690 1.00 95.06 282 ILE A C 1
ATOM 2196 O O . ILE A 1 282 ? -3.089 10.729 -14.665 1.00 95.06 282 ILE A O 1
ATOM 2200 N N . GLY A 1 283 ? -1.556 10.570 -13.021 1.00 94.94 283 GLY A N 1
ATOM 2201 C CA . GLY A 1 283 ? -0.725 11.703 -13.408 1.00 94.94 283 GLY A CA 1
ATOM 2202 C C . GLY A 1 283 ? 0.751 11.319 -13.405 1.00 94.94 283 GLY A C 1
ATOM 2203 O O . GLY A 1 283 ? 1.229 10.706 -12.451 1.00 94.94 283 GLY A O 1
ATOM 2204 N N . VAL A 1 284 ? 1.467 11.696 -14.463 1.00 95.31 284 VAL A N 1
ATOM 2205 C CA . VAL A 1 284 ? 2.908 11.458 -14.619 1.00 95.31 284 VAL A CA 1
ATOM 2206 C C . VAL A 1 284 ? 3.662 12.767 -14.410 1.00 95.31 284 VAL A C 1
ATOM 2208 O O . VAL A 1 284 ? 3.360 13.768 -15.062 1.00 95.31 284 VAL A O 1
ATOM 2211 N N . ILE A 1 285 ? 4.646 12.777 -13.514 1.00 94.06 285 ILE A N 1
ATOM 2212 C CA . ILE A 1 285 ? 5.538 13.924 -13.306 1.00 94.06 285 ILE A CA 1
ATOM 2213 C C . ILE A 1 285 ? 6.782 13.760 -14.174 1.00 94.06 285 ILE A C 1
ATOM 2215 O O . ILE A 1 285 ? 7.550 12.815 -13.998 1.00 94.06 285 ILE A O 1
ATOM 2219 N N . GLU A 1 286 ? 6.999 14.722 -15.066 1.00 90.19 286 GLU A N 1
ATOM 2220 C CA . GLU A 1 286 ? 8.276 14.922 -15.754 1.00 90.19 286 GLU A CA 1
ATOM 2221 C C . GLU A 1 286 ? 9.251 15.585 -14.760 1.00 90.19 286 GLU A C 1
ATOM 2223 O O . GLU A 1 286 ? 9.006 16.704 -14.300 1.00 90.19 286 GLU A O 1
ATOM 2228 N N . GLY A 1 287 ? 10.329 14.888 -14.384 1.00 79.25 287 GLY A N 1
ATOM 2229 C CA . GLY A 1 287 ? 11.296 15.333 -13.367 1.00 79.25 287 GLY A CA 1
ATOM 2230 C C . GLY A 1 287 ? 11.372 14.420 -12.136 1.00 79.25 287 GLY A C 1
ATOM 2231 O O . GLY A 1 287 ? 11.095 13.224 -12.223 1.00 79.25 287 GLY A O 1
ATOM 2232 N N . GLN A 1 288 ? 11.783 14.979 -10.992 1.00 72.06 288 GLN A N 1
ATOM 2233 C CA . GLN A 1 288 ? 11.892 14.261 -9.716 1.00 72.06 288 GLN A CA 1
ATOM 2234 C C . GLN A 1 288 ? 10.642 14.499 -8.849 1.00 72.06 288 GLN A C 1
ATOM 2236 O O . GLN A 1 288 ? 10.497 15.600 -8.313 1.00 72.06 288 GLN A O 1
ATOM 2241 N N . PRO A 1 289 ? 9.742 13.510 -8.687 1.00 72.62 289 PRO A N 1
ATOM 2242 C CA . PRO A 1 289 ? 8.685 13.581 -7.680 1.00 72.62 289 PRO A CA 1
ATOM 2243 C C . PRO A 1 289 ? 9.275 13.432 -6.263 1.00 72.62 289 PRO A C 1
ATOM 2245 O O . PRO A 1 289 ? 10.431 13.021 -6.105 1.00 72.62 289 PRO A O 1
ATOM 2248 N N . PRO A 1 290 ? 8.479 13.663 -5.204 1.00 74.94 290 PRO A N 1
ATOM 2249 C CA . PRO A 1 290 ? 8.831 13.218 -3.862 1.00 74.94 290 PRO A CA 1
ATOM 2250 C C . PRO A 1 290 ? 9.147 11.714 -3.859 1.00 74.94 290 PRO A C 1
ATOM 2252 O O . PRO A 1 290 ? 8.325 10.895 -4.264 1.00 74.94 290 PRO A O 1
ATOM 2255 N N . THR A 1 291 ? 10.317 11.329 -3.347 1.00 80.12 291 THR A N 1
ATOM 2256 C CA . THR A 1 291 ? 10.759 9.919 -3.259 1.00 80.12 291 THR A CA 1
ATOM 2257 C C . THR A 1 291 ? 9.989 9.098 -2.214 1.00 80.12 291 THR A C 1
ATOM 2259 O O . THR A 1 291 ? 10.178 7.888 -2.085 1.00 80.12 291 THR A O 1
ATOM 2262 N N . GLN A 1 292 ? 9.121 9.755 -1.445 1.00 86.88 292 GLN A N 1
ATOM 2263 C CA . GLN A 1 292 ? 8.282 9.158 -0.416 1.00 86.88 292 GLN A CA 1
ATOM 2264 C C . GLN A 1 292 ? 7.010 8.563 -1.028 1.00 86.88 292 GLN A C 1
ATOM 2266 O O . GLN A 1 292 ? 6.190 9.288 -1.591 1.00 86.88 292 GLN A O 1
ATOM 2271 N N . THR A 1 293 ? 6.800 7.255 -0.857 1.00 92.44 293 THR A N 1
ATOM 2272 C CA . THR A 1 293 ? 5.513 6.628 -1.190 1.00 92.44 293 THR A CA 1
ATOM 2273 C C . THR A 1 293 ? 4.515 6.904 -0.070 1.00 92.44 293 THR A C 1
ATOM 2275 O O . THR A 1 293 ? 4.689 6.419 1.050 1.00 92.44 293 THR A O 1
ATOM 2278 N N . PHE A 1 294 ? 3.467 7.672 -0.362 1.00 95.69 294 PHE A N 1
ATOM 2279 C CA . PHE A 1 294 ? 2.421 8.004 0.604 1.00 95.69 294 PHE A CA 1
ATOM 2280 C C . PHE A 1 294 ? 1.030 7.956 -0.025 1.00 95.69 294 PHE A C 1
ATOM 2282 O O . PHE A 1 294 ? 0.867 8.129 -1.232 1.00 95.69 294 PHE A O 1
ATOM 2289 N N . GLN A 1 295 ? 0.023 7.738 0.816 1.00 96.44 295 GLN A N 1
ATOM 2290 C CA . GLN A 1 295 ? -1.388 7.737 0.433 1.00 96.44 295 GLN A CA 1
ATOM 2291 C C . GLN A 1 295 ? -2.210 8.540 1.441 1.00 96.44 295 GLN A C 1
ATOM 2293 O O . GLN A 1 295 ? -1.901 8.538 2.632 1.00 96.44 295 GLN A O 1
ATOM 2298 N N . ILE A 1 296 ? -3.247 9.209 0.950 1.00 97.12 296 ILE A N 1
ATOM 2299 C CA . ILE A 1 296 ? -4.248 9.968 1.695 1.00 97.12 296 ILE A CA 1
ATOM 2300 C C . ILE A 1 296 ? -5.590 9.268 1.454 1.00 97.12 296 ILE A C 1
ATOM 2302 O O . ILE A 1 296 ? -5.979 9.057 0.304 1.00 97.12 296 ILE A O 1
ATOM 2306 N N . TYR A 1 297 ? -6.278 8.901 2.530 1.00 96.25 297 TYR A N 1
ATOM 2307 C CA . TYR A 1 297 ? -7.572 8.225 2.505 1.00 96.25 297 TYR A CA 1
ATOM 2308 C C . TYR A 1 297 ? -8.636 9.154 3.069 1.00 96.25 297 TYR A C 1
ATOM 2310 O O . TYR A 1 297 ? -8.543 9.564 4.227 1.00 96.25 297 TYR A O 1
ATOM 2318 N N . GLU A 1 298 ? -9.664 9.423 2.274 1.00 93.75 298 GLU A N 1
ATOM 2319 C CA . GLU A 1 298 ? -10.865 10.125 2.715 1.00 93.75 298 GLU A CA 1
ATOM 2320 C C . GLU A 1 298 ? -11.851 9.126 3.304 1.00 93.75 298 GLU A C 1
ATOM 2322 O O . GLU A 1 298 ? -12.339 8.254 2.595 1.00 93.75 298 GLU A O 1
ATOM 2327 N N . LEU A 1 299 ? -12.169 9.242 4.592 1.00 89.75 299 LEU A N 1
ATOM 2328 C CA . LEU A 1 299 ? -13.006 8.290 5.335 1.00 89.75 299 LEU A CA 1
ATOM 2329 C C . LEU A 1 299 ? -14.381 8.892 5.688 1.00 89.75 299 LEU A C 1
ATOM 2331 O O . LEU A 1 299 ? -14.978 8.579 6.719 1.00 89.75 299 LEU A O 1
ATOM 2335 N N . GLY A 1 300 ? -14.868 9.814 4.852 1.00 82.94 300 GLY A N 1
ATOM 2336 C CA . GLY A 1 300 ? -16.118 10.549 5.057 1.00 82.94 300 GLY A CA 1
ATOM 2337 C C . GLY A 1 300 ? -15.917 11.818 5.884 1.00 82.94 300 GLY A C 1
ATOM 2338 O O . GLY A 1 300 ? -15.747 12.890 5.318 1.00 82.94 300 GLY A O 1
ATOM 2339 N N . SER A 1 301 ? -15.945 11.712 7.215 1.00 78.50 301 SER A N 1
ATOM 2340 C CA . SER A 1 301 ? -15.833 12.868 8.126 1.00 78.50 301 SER A CA 1
ATOM 2341 C C . SER A 1 301 ? -14.401 13.181 8.578 1.00 78.50 301 SER A C 1
ATOM 2343 O O . SER A 1 301 ? -14.212 13.994 9.481 1.00 78.50 301 SER A O 1
ATOM 2345 N N . LYS A 1 302 ? -13.402 12.476 8.039 1.00 87.06 302 LYS A N 1
ATOM 2346 C CA . LYS A 1 302 ? -11.988 12.610 8.405 1.00 87.06 302 LYS A CA 1
ATOM 2347 C C . LYS A 1 302 ? -11.075 12.068 7.307 1.00 87.06 302 LYS A C 1
ATOM 2349 O O . LYS A 1 302 ? -11.509 11.243 6.501 1.00 87.06 302 LYS A O 1
ATOM 2354 N N . SER A 1 303 ? -9.801 12.433 7.382 1.00 93.19 303 SER A N 1
ATOM 2355 C CA . SER A 1 303 ? -8.745 11.934 6.500 1.00 93.19 303 SER A CA 1
ATOM 2356 C C . SER A 1 303 ? -7.673 11.190 7.297 1.00 93.19 303 SER A C 1
ATOM 2358 O O . SER A 1 303 ? -7.422 11.494 8.465 1.00 93.19 303 SER A O 1
ATOM 2360 N N . THR A 1 304 ? -6.997 10.241 6.657 1.00 95.88 304 THR A N 1
ATOM 2361 C CA . THR A 1 304 ? -5.835 9.537 7.218 1.00 95.88 304 THR A CA 1
ATOM 2362 C C . THR A 1 304 ? -4.721 9.495 6.176 1.00 95.88 304 THR A C 1
ATOM 2364 O O . THR A 1 304 ? -4.980 9.226 5.008 1.00 95.88 304 THR A O 1
ATOM 2367 N N . VAL A 1 305 ? -3.475 9.734 6.583 1.00 97.31 305 VAL A N 1
ATOM 2368 C CA . VAL A 1 305 ? -2.279 9.568 5.745 1.00 97.31 305 VAL A CA 1
ATOM 2369 C C . VAL A 1 305 ? -1.543 8.294 6.137 1.00 97.31 305 VAL A C 1
ATOM 2371 O O . VAL A 1 305 ? -1.397 7.997 7.322 1.00 97.31 305 VAL A O 1
ATOM 2374 N N . THR A 1 306 ? -1.005 7.584 5.147 1.00 97.44 306 THR A N 1
ATOM 2375 C CA . THR A 1 306 ? 0.008 6.541 5.344 1.00 97.44 306 THR A CA 1
ATOM 2376 C C . THR A 1 306 ? 1.291 6.871 4.597 1.00 97.44 306 THR A C 1
ATOM 2378 O O . THR A 1 306 ? 1.221 7.216 3.418 1.00 97.44 306 THR A O 1
ATOM 2381 N N . LEU A 1 307 ? 2.446 6.670 5.230 1.00 96.31 307 LEU A N 1
ATOM 2382 C CA . LEU A 1 307 ? 3.774 6.727 4.609 1.00 96.31 307 LEU A CA 1
ATOM 2383 C C . LEU A 1 307 ? 4.377 5.317 4.596 1.00 96.31 307 LEU A C 1
ATOM 2385 O O . LEU A 1 307 ? 4.410 4.661 5.639 1.00 96.31 307 LEU A O 1
ATOM 2389 N N . SER A 1 308 ? 4.864 4.852 3.441 1.00 94.94 308 SER A N 1
ATOM 2390 C CA . SER A 1 308 ? 5.406 3.498 3.289 1.00 94.94 308 SER A CA 1
ATOM 2391 C C . SER A 1 308 ? 6.887 3.474 2.878 1.00 94.94 308 SER A C 1
ATOM 2393 O O . SER A 1 308 ? 7.249 4.092 1.877 1.00 94.94 308 SER A O 1
ATOM 2395 N N . PRO A 1 309 ? 7.737 2.702 3.583 1.00 93.69 309 PRO A N 1
ATOM 2396 C CA . PRO A 1 309 ? 9.083 2.333 3.143 1.00 93.69 309 PRO A CA 1
ATOM 2397 C C . PRO A 1 309 ? 9.080 1.066 2.266 1.00 93.69 309 PRO A C 1
ATOM 2399 O O . PRO A 1 309 ? 10.125 0.673 1.738 1.00 93.69 309 PRO A O 1
ATOM 2402 N N . TYR A 1 310 ? 7.935 0.380 2.158 1.00 93.31 310 TYR A N 1
ATOM 2403 C CA . TYR A 1 310 ? 7.827 -0.896 1.464 1.00 93.31 310 TYR A CA 1
ATOM 2404 C C . TYR A 1 310 ? 7.586 -0.644 -0.018 1.00 93.31 310 TYR A C 1
ATOM 2406 O O . TYR A 1 310 ? 6.543 -0.124 -0.413 1.00 93.31 310 TYR A O 1
ATOM 2414 N N . ARG A 1 311 ? 8.570 -1.007 -0.843 1.00 89.50 311 ARG A N 1
ATOM 2415 C CA . ARG A 1 311 ? 8.511 -0.828 -2.295 1.00 89.50 311 ARG A CA 1
ATOM 2416 C C . ARG A 1 311 ? 8.103 -2.130 -2.960 1.00 89.50 311 ARG A C 1
ATOM 2418 O O . ARG A 1 311 ? 8.664 -3.180 -2.660 1.00 89.50 311 ARG A O 1
ATOM 2425 N N . LEU A 1 312 ? 7.146 -2.034 -3.876 1.00 91.06 312 LEU A N 1
ATOM 2426 C CA . LEU A 1 312 ? 6.638 -3.147 -4.686 1.00 91.06 312 LEU A CA 1
ATOM 2427 C C . LEU A 1 312 ? 7.062 -3.027 -6.162 1.00 91.06 312 LEU A C 1
ATOM 2429 O O . LEU A 1 312 ? 6.489 -3.700 -7.010 1.00 91.06 312 LEU A O 1
ATOM 2433 N N . GLY A 1 313 ? 8.026 -2.145 -6.451 1.00 88.50 313 GLY A N 1
ATOM 2434 C CA . GLY A 1 313 ? 8.660 -2.001 -7.760 1.00 88.50 313 GLY A CA 1
ATOM 2435 C C . GLY A 1 313 ? 9.715 -3.075 -8.034 1.00 88.50 313 GLY A C 1
ATOM 2436 O O . GLY A 1 313 ? 9.739 -4.129 -7.399 1.00 88.50 313 GLY A O 1
ATOM 2437 N N . ASP A 1 314 ? 10.634 -2.756 -8.941 1.00 85.94 314 ASP A N 1
ATOM 2438 C CA . ASP A 1 314 ? 11.922 -3.440 -9.041 1.00 85.94 314 ASP A CA 1
ATOM 2439 C C . ASP A 1 314 ? 12.706 -3.343 -7.716 1.00 85.94 314 ASP A C 1
ATOM 2441 O O . ASP A 1 314 ? 12.538 -2.396 -6.940 1.00 85.94 314 ASP A O 1
ATOM 2445 N N . GLN A 1 315 ? 13.543 -4.348 -7.444 1.00 89.62 315 GLN A N 1
ATOM 2446 C CA . GLN A 1 315 ? 14.251 -4.524 -6.168 1.00 89.62 315 GLN A CA 1
ATOM 2447 C C . GLN A 1 315 ? 13.325 -4.322 -4.943 1.00 89.62 315 GLN A C 1
ATOM 2449 O O . GLN A 1 315 ? 13.569 -3.440 -4.105 1.00 89.62 315 GLN A O 1
ATOM 2454 N N . PRO A 1 316 ? 12.217 -5.087 -4.846 1.00 92.38 316 PRO A N 1
ATOM 2455 C CA . PRO A 1 316 ? 11.167 -4.822 -3.876 1.00 92.38 316 PRO A CA 1
ATOM 2456 C C . PRO A 1 316 ? 11.633 -5.057 -2.436 1.00 92.38 316 PRO A C 1
ATOM 2458 O O . PRO A 1 316 ? 12.440 -5.937 -2.138 1.00 92.38 316 PRO A O 1
ATOM 2461 N N . ASN A 1 317 ? 11.054 -4.290 -1.514 1.00 90.81 317 ASN A N 1
ATOM 2462 C CA . ASN A 1 317 ? 11.329 -4.361 -0.084 1.00 90.81 317 ASN A CA 1
ATOM 2463 C C . ASN A 1 317 ? 10.018 -4.490 0.696 1.00 90.81 317 ASN A C 1
ATOM 2465 O O . ASN A 1 317 ? 9.199 -3.575 0.680 1.00 90.81 317 ASN A O 1
ATOM 2469 N N . ILE A 1 318 ? 9.868 -5.586 1.443 1.00 92.56 318 ILE A N 1
ATOM 2470 C CA . ILE A 1 318 ? 8.777 -5.803 2.415 1.00 92.56 318 ILE A CA 1
ATOM 2471 C C . ILE A 1 318 ? 9.298 -6.144 3.824 1.00 92.56 318 ILE A C 1
ATOM 2473 O O . ILE A 1 318 ? 8.516 -6.469 4.718 1.00 92.56 318 ILE A O 1
ATOM 2477 N N . SER A 1 319 ? 10.620 -6.113 4.020 1.00 85.88 319 SER A N 1
ATOM 2478 C CA . SER A 1 319 ? 11.305 -6.634 5.211 1.00 85.88 319 SER A CA 1
ATOM 2479 C C . SER A 1 319 ? 12.024 -5.571 6.041 1.00 85.88 319 SER A C 1
ATOM 2481 O O . SER A 1 319 ? 12.385 -5.855 7.177 1.00 85.88 319 SER A O 1
ATOM 2483 N N . SER A 1 320 ? 12.255 -4.373 5.496 1.00 87.06 320 SER A N 1
ATOM 2484 C CA . SER A 1 320 ? 13.000 -3.297 6.160 1.00 87.06 320 SER A CA 1
ATOM 2485 C C . SER A 1 320 ? 12.253 -1.963 6.124 1.00 87.06 320 SER A C 1
ATOM 2487 O O . SER A 1 320 ? 11.522 -1.672 5.177 1.00 87.06 320 SER A O 1
ATOM 2489 N N . GLY A 1 321 ? 12.474 -1.135 7.145 1.00 92.19 321 GLY A N 1
ATOM 2490 C CA . GLY A 1 321 ? 11.879 0.192 7.294 1.00 92.19 321 GLY A CA 1
ATOM 2491 C C . GLY A 1 321 ? 10.635 0.231 8.186 1.00 92.19 321 GLY A C 1
ATOM 2492 O O . GLY A 1 321 ? 10.011 -0.790 8.483 1.00 92.19 321 GLY A O 1
ATOM 2493 N N . ILE A 1 322 ? 10.288 1.450 8.607 1.00 95.50 322 ILE A N 1
ATOM 2494 C CA . ILE A 1 322 ? 9.139 1.762 9.463 1.00 95.50 322 ILE A CA 1
ATOM 2495 C C . ILE A 1 322 ? 8.095 2.502 8.626 1.00 95.50 322 ILE A C 1
ATOM 2497 O O . ILE A 1 322 ? 8.392 3.541 8.037 1.00 95.50 322 ILE A O 1
ATOM 2501 N N . ALA A 1 323 ? 6.884 1.960 8.564 1.00 97.00 323 ALA A N 1
ATOM 2502 C CA . ALA A 1 323 ? 5.727 2.607 7.966 1.00 97.00 323 ALA A CA 1
ATOM 2503 C C . ALA A 1 323 ? 4.918 3.364 9.024 1.00 97.00 323 ALA A C 1
ATOM 2505 O O . ALA A 1 323 ? 4.883 2.964 10.190 1.00 97.00 323 ALA A O 1
ATOM 2506 N N . LEU A 1 324 ? 4.267 4.450 8.608 1.00 97.25 324 LEU A N 1
ATOM 2507 C CA . LEU A 1 324 ? 3.518 5.350 9.486 1.00 97.25 324 LEU A CA 1
ATOM 2508 C C . LEU A 1 324 ? 2.067 5.454 9.020 1.00 97.25 324 LEU A C 1
ATOM 2510 O O . LEU A 1 324 ? 1.819 5.521 7.814 1.00 97.25 324 LEU A O 1
ATOM 2514 N N . VAL A 1 325 ? 1.124 5.539 9.957 1.00 97.69 325 VAL A N 1
ATOM 2515 C CA . VAL A 1 325 ? -0.267 5.954 9.704 1.00 97.69 325 VAL A CA 1
ATOM 2516 C C . VAL A 1 325 ? -0.613 7.083 10.673 1.00 97.69 325 VAL A C 1
ATOM 2518 O O . VAL A 1 325 ? -0.326 6.982 11.862 1.00 97.69 325 VAL A O 1
ATOM 2521 N N . THR A 1 326 ? -1.219 8.169 10.199 1.00 95.38 326 THR A N 1
ATOM 2522 C CA . THR A 1 326 ? -1.617 9.297 11.055 1.00 95.38 326 THR A CA 1
ATOM 2523 C C . THR A 1 326 ? -2.897 9.964 10.569 1.00 95.38 326 THR A C 1
ATOM 2525 O O . THR A 1 326 ? -3.152 10.042 9.369 1.00 95.38 326 THR A O 1
ATOM 2528 N N . SER A 1 327 ? -3.703 10.461 11.508 1.00 93.19 327 SER A N 1
ATOM 2529 C CA . SER A 1 327 ? -4.855 11.336 11.232 1.00 93.19 327 SER A CA 1
ATOM 2530 C C . SER A 1 327 ? -4.648 12.755 11.789 1.00 93.19 327 SER A C 1
ATOM 2532 O O . SER A 1 327 ? -5.605 13.513 11.909 1.00 93.19 327 SER A O 1
ATOM 2534 N N . ALA A 1 328 ? -3.407 13.116 12.144 1.00 92.06 328 ALA A N 1
ATOM 2535 C CA . ALA A 1 328 ? -3.063 14.429 12.687 1.00 92.06 328 ALA A CA 1
ATOM 2536 C C . ALA A 1 328 ? -3.326 15.543 11.644 1.00 92.06 328 ALA A C 1
ATOM 2538 O O . ALA A 1 328 ? -2.773 15.460 10.538 1.00 92.06 328 ALA A O 1
ATOM 2539 N N . PRO A 1 329 ? -4.154 16.570 11.934 1.00 91.12 329 PRO A N 1
ATOM 2540 C CA . PRO A 1 329 ? -4.612 17.544 10.935 1.00 91.12 329 PRO A CA 1
ATOM 2541 C C . PRO A 1 329 ? -3.488 18.276 10.187 1.00 91.12 329 PRO A C 1
ATOM 2543 O O . PRO A 1 329 ? -3.589 18.524 8.985 1.00 91.12 329 PRO A O 1
ATOM 2546 N N . GLU A 1 330 ? -2.392 18.590 10.873 1.00 92.75 330 GLU A N 1
ATOM 2547 C CA . GLU A 1 330 ? -1.202 19.227 10.315 1.00 92.75 330 GLU A CA 1
ATOM 2548 C C . GLU A 1 330 ? -0.441 18.309 9.347 1.00 92.75 330 GLU A C 1
ATOM 2550 O O . GLU A 1 330 ? 0.063 18.778 8.320 1.00 92.75 330 GLU A O 1
ATOM 2555 N N . ALA A 1 331 ? -0.428 16.997 9.606 1.00 93.50 331 ALA A N 1
ATOM 2556 C CA . ALA A 1 331 ? 0.128 16.007 8.691 1.00 93.50 331 ALA A CA 1
ATOM 2557 C C . ALA A 1 331 ? -0.767 15.855 7.454 1.00 93.50 331 ALA A C 1
ATOM 2559 O O . ALA A 1 331 ? -0.262 15.959 6.335 1.00 93.50 331 ALA A O 1
ATOM 2560 N N . ILE A 1 332 ? -2.089 15.709 7.637 1.00 94.56 332 ILE A N 1
ATOM 2561 C CA . ILE A 1 332 ? -3.061 15.672 6.530 1.00 94.56 332 ILE A CA 1
ATOM 2562 C C . ILE A 1 332 ? -2.868 16.889 5.619 1.00 94.56 332 ILE A C 1
ATOM 2564 O O . ILE A 1 332 ? -2.644 16.724 4.420 1.00 94.56 332 ILE A O 1
ATOM 2568 N N . LYS A 1 333 ? -2.875 18.104 6.183 1.00 93.75 333 LYS A N 1
ATOM 2569 C CA . LYS A 1 333 ? -2.699 19.361 5.439 1.00 93.75 333 LYS A CA 1
ATOM 2570 C C . LYS A 1 333 ? -1.373 19.404 4.674 1.00 93.75 333 LYS A C 1
ATOM 2572 O O . LYS A 1 333 ? -1.349 19.814 3.516 1.00 93.75 333 LYS A O 1
ATOM 2577 N N . SER A 1 334 ? -0.279 18.961 5.291 1.00 94.50 334 SER A N 1
ATOM 2578 C CA . SER A 1 334 ? 1.057 18.997 4.680 1.00 94.50 334 SER A CA 1
ATOM 2579 C C . SER A 1 334 ? 1.199 18.012 3.515 1.00 94.50 334 SER A C 1
ATOM 2581 O O . SER A 1 334 ? 1.599 18.413 2.424 1.00 94.50 334 SER A O 1
ATOM 2583 N N . PHE A 1 335 ? 0.816 16.743 3.701 1.00 94.88 335 PHE A N 1
ATOM 2584 C CA . PHE A 1 335 ? 0.846 15.737 2.628 1.00 94.88 335 PHE A CA 1
ATOM 2585 C C . PHE A 1 335 ? -0.108 16.085 1.482 1.00 94.88 335 PHE A C 1
ATOM 2587 O O . PHE A 1 335 ? 0.236 15.905 0.315 1.00 94.88 335 PHE A O 1
ATOM 2594 N N . THR A 1 336 ? -1.269 16.650 1.808 1.00 94.19 336 THR A N 1
ATOM 2595 C CA . THR A 1 336 ? -2.241 17.156 0.835 1.00 94.19 336 THR A CA 1
ATOM 2596 C C . THR A 1 336 ? -1.669 18.270 -0.023 1.00 94.19 336 THR A C 1
ATOM 2598 O O . THR A 1 336 ? -1.719 18.177 -1.244 1.00 94.19 336 THR A O 1
ATOM 2601 N N . ASN A 1 337 ? -1.118 19.322 0.588 1.00 93.81 337 ASN A N 1
ATOM 2602 C CA . ASN A 1 337 ? -0.582 20.459 -0.161 1.00 93.81 337 ASN A CA 1
ATOM 2603 C C . ASN A 1 337 ? 0.546 20.016 -1.104 1.00 93.81 337 ASN A C 1
ATOM 2605 O O . ASN A 1 337 ? 0.594 20.454 -2.253 1.00 93.81 337 ASN A O 1
ATOM 2609 N N . THR A 1 338 ? 1.396 19.089 -0.648 1.00 93.00 338 THR A N 1
ATOM 2610 C CA . THR A 1 338 ? 2.407 18.428 -1.484 1.00 93.00 338 THR A CA 1
ATOM 2611 C C . THR A 1 338 ? 1.756 17.678 -2.649 1.00 93.00 338 THR A C 1
ATOM 2613 O O . THR A 1 338 ? 2.089 17.942 -3.803 1.00 93.00 338 THR A O 1
ATOM 2616 N N . PHE A 1 339 ? 0.782 16.801 -2.381 1.00 93.75 339 PHE A N 1
ATOM 2617 C CA . PHE A 1 339 ? 0.081 16.032 -3.415 1.00 93.75 339 PHE A CA 1
ATOM 2618 C C . PHE A 1 339 ? -0.626 16.920 -4.448 1.00 93.75 339 PHE A C 1
ATOM 2620 O O . PHE A 1 339 ? -0.545 16.648 -5.641 1.00 93.75 339 PHE A O 1
ATOM 2627 N N . LEU A 1 340 ? -1.288 17.998 -4.022 1.00 93.38 340 LEU A N 1
ATOM 2628 C CA . LEU A 1 340 ? -1.977 18.932 -4.916 1.00 93.38 340 LEU A CA 1
ATOM 2629 C C . LEU A 1 340 ? -0.995 19.741 -5.775 1.00 93.38 340 LEU A C 1
ATOM 2631 O O . LEU A 1 340 ? -1.254 19.936 -6.962 1.00 93.38 340 LEU A O 1
ATOM 2635 N N . GLY A 1 341 ? 0.141 20.166 -5.212 1.00 92.31 341 GLY A N 1
ATOM 2636 C CA . GLY A 1 341 ? 1.205 20.846 -5.958 1.00 92.31 341 GLY A CA 1
ATOM 2637 C C . GLY A 1 341 ? 1.871 19.942 -7.001 1.00 92.31 341 GLY A C 1
ATOM 2638 O O . GLY A 1 341 ? 2.148 20.384 -8.118 1.00 92.31 341 GLY A O 1
ATOM 2639 N N . GLU A 1 342 ? 2.067 18.663 -6.672 1.00 91.94 342 GLU A N 1
ATOM 2640 C CA . GLU A 1 342 ? 2.482 17.641 -7.635 1.00 91.94 342 GLU A CA 1
ATOM 2641 C C . GLU A 1 342 ? 1.399 17.387 -8.696 1.00 91.94 342 GLU A C 1
ATOM 2643 O O . GLU A 1 342 ? 1.678 17.420 -9.896 1.00 91.94 342 GLU A O 1
ATOM 2648 N N . TRP A 1 343 ? 0.137 17.220 -8.283 1.00 94.50 343 TRP A N 1
ATOM 2649 C CA . TRP A 1 343 ? -0.984 16.997 -9.195 1.00 94.50 343 TRP A CA 1
ATOM 2650 C C . TRP A 1 343 ? -1.154 18.148 -10.181 1.00 94.50 343 TRP A C 1
ATOM 2652 O O . TRP A 1 343 ? -1.463 17.907 -11.343 1.00 94.50 343 TRP A O 1
ATOM 2662 N N . GLN A 1 344 ? -0.954 19.398 -9.762 1.00 93.19 344 GLN A N 1
ATOM 2663 C CA . GLN A 1 344 ? -1.055 20.558 -10.648 1.00 93.19 344 GLN A CA 1
ATOM 2664 C C . GLN A 1 344 ? -0.036 20.505 -11.798 1.00 93.19 344 GLN A C 1
ATOM 2666 O O . GLN A 1 344 ? -0.358 20.933 -12.905 1.00 93.19 344 GLN A O 1
ATOM 2671 N N . ARG A 1 345 ? 1.164 19.961 -11.551 1.00 92.50 345 ARG A N 1
ATOM 2672 C CA . ARG A 1 345 ? 2.246 19.831 -12.542 1.00 92.50 345 ARG A CA 1
ATOM 2673 C C . ARG A 1 345 ? 2.213 18.523 -13.337 1.00 92.50 345 ARG A C 1
ATOM 2675 O O . ARG A 1 345 ? 2.777 18.477 -14.427 1.00 92.50 345 ARG A O 1
ATOM 2682 N N . ALA A 1 346 ? 1.578 17.477 -12.814 1.00 94.81 346 ALA A N 1
ATOM 2683 C CA . ALA A 1 346 ? 1.516 16.170 -13.457 1.00 94.81 346 ALA A CA 1
ATOM 2684 C C . ALA A 1 346 ? 0.775 16.207 -14.811 1.00 94.81 346 ALA A C 1
ATOM 2686 O O . ALA A 1 346 ? -0.325 16.758 -14.924 1.00 94.81 346 ALA A O 1
ATOM 2687 N N . ARG A 1 347 ? 1.345 15.545 -15.823 1.00 96.38 347 ARG A N 1
ATOM 2688 C CA . ARG A 1 347 ? 0.712 15.281 -17.123 1.00 96.38 347 ARG A CA 1
ATOM 2689 C C . ARG A 1 347 ? -0.361 14.216 -16.964 1.00 96.38 347 ARG A C 1
ATOM 2691 O O . ARG A 1 347 ? -0.127 13.178 -16.349 1.00 96.38 347 ARG A O 1
ATOM 2698 N N . LYS A 1 348 ? -1.541 14.465 -17.525 1.00 95.12 348 LYS A N 1
ATOM 2699 C CA . LYS A 1 348 ? -2.750 13.644 -17.341 1.00 95.12 348 LYS A CA 1
ATOM 2700 C C . LYS A 1 348 ? -3.351 13.304 -18.692 1.00 95.12 348 LYS A C 1
ATOM 2702 O O . LYS A 1 348 ? -3.091 13.992 -19.678 1.00 95.12 348 LYS A O 1
ATOM 2707 N N . GLY A 1 349 ? -4.190 12.275 -18.734 1.00 95.69 349 GLY A N 1
ATOM 2708 C CA . GLY A 1 349 ? -4.882 11.907 -19.964 1.00 95.69 349 GLY A CA 1
ATOM 2709 C C . GLY A 1 349 ? -3.907 11.612 -21.108 1.00 95.69 349 GLY A C 1
ATOM 2710 O O . GLY A 1 349 ? -2.855 11.004 -20.906 1.00 95.69 349 GLY A O 1
ATOM 2711 N N . SER A 1 350 ? -4.222 12.135 -22.293 1.00 96.69 350 SER A N 1
ATOM 2712 C CA . SER A 1 350 ? -3.384 12.039 -23.492 1.00 96.69 350 SER A CA 1
ATOM 2713 C C . SER A 1 350 ? -1.994 12.670 -23.349 1.00 96.69 350 SER A C 1
ATOM 2715 O O . SER A 1 350 ? -1.047 12.140 -23.922 1.00 96.69 350 SER A O 1
ATOM 2717 N N . GLU A 1 351 ? -1.827 13.750 -22.576 1.00 97.19 351 GLU A N 1
ATOM 2718 C CA . GLU A 1 351 ? -0.497 14.340 -22.349 1.00 97.19 351 GLU A CA 1
ATOM 2719 C C . GLU A 1 351 ? 0.406 13.384 -21.570 1.00 97.19 351 GLU A C 1
ATOM 2721 O O . GLU A 1 351 ? 1.564 13.187 -21.926 1.00 97.19 351 GLU A O 1
ATOM 2726 N N . GLY A 1 352 ? -0.132 12.764 -20.516 1.00 96.81 352 GLY A N 1
ATOM 2727 C CA . GLY A 1 352 ? 0.611 11.806 -19.702 1.00 96.81 352 GLY A CA 1
ATOM 2728 C C . GLY A 1 352 ? 0.890 10.504 -20.449 1.00 96.81 352 GLY A C 1
ATOM 2729 O O . GLY A 1 352 ? 2.019 10.020 -20.427 1.00 96.81 352 GLY A O 1
ATOM 2730 N N . ALA A 1 353 ? -0.082 10.006 -21.217 1.00 97.81 353 ALA A N 1
ATOM 2731 C CA . ALA A 1 353 ? 0.127 8.886 -22.131 1.00 97.81 353 ALA A CA 1
ATOM 2732 C C . ALA A 1 353 ? 1.233 9.178 -23.168 1.00 97.81 353 ALA A C 1
ATOM 2734 O O . ALA A 1 353 ? 2.034 8.298 -23.476 1.00 97.81 353 ALA A O 1
ATOM 2735 N N . ALA A 1 354 ? 1.344 10.420 -23.657 1.00 98.00 354 ALA A N 1
ATOM 2736 C CA . ALA A 1 354 ? 2.433 10.824 -24.545 1.00 98.00 354 ALA A CA 1
ATOM 2737 C C . ALA A 1 354 ? 3.808 10.847 -23.844 1.00 98.00 354 ALA A C 1
ATOM 2739 O O . ALA A 1 354 ? 4.800 10.493 -24.480 1.00 98.00 354 ALA A O 1
ATOM 2740 N N . VAL A 1 355 ? 3.894 11.194 -22.549 1.00 97.19 355 VAL A N 1
ATOM 2741 C CA . VAL A 1 355 ? 5.136 11.011 -21.761 1.00 97.19 355 VAL A CA 1
ATOM 2742 C C . VAL A 1 355 ? 5.518 9.530 -21.717 1.00 97.19 355 VAL A C 1
ATOM 2744 O O . VAL A 1 355 ? 6.659 9.184 -22.021 1.00 97.19 355 VAL A O 1
ATOM 2747 N N . LEU A 1 356 ? 4.557 8.651 -21.408 1.00 97.12 356 LEU A N 1
ATOM 2748 C CA . LEU A 1 356 ? 4.804 7.208 -21.326 1.00 97.12 356 LEU A CA 1
ATOM 2749 C C . LEU A 1 356 ? 5.233 6.614 -22.673 1.00 97.12 356 LEU A C 1
ATOM 2751 O O . LEU A 1 356 ? 6.172 5.822 -22.721 1.00 97.12 356 LEU A O 1
ATOM 2755 N N . GLN A 1 357 ? 4.635 7.062 -23.779 1.00 97.94 357 GLN A N 1
ATOM 2756 C CA . GLN A 1 357 ? 5.079 6.659 -25.113 1.00 97.94 357 GLN A CA 1
ATOM 2757 C C . GLN A 1 357 ? 6.523 7.104 -25.398 1.00 97.94 357 GLN A C 1
ATOM 2759 O O . GLN A 1 357 ? 7.310 6.309 -25.905 1.00 97.94 357 GLN A O 1
ATOM 2764 N N . ARG A 1 358 ? 6.918 8.329 -25.011 1.00 96.81 358 ARG A N 1
ATOM 2765 C CA . ARG A 1 358 ? 8.299 8.812 -25.206 1.00 96.81 358 ARG A CA 1
ATOM 2766 C C . ARG A 1 358 ? 9.339 7.968 -24.467 1.00 96.81 358 ARG A C 1
ATOM 2768 O O . ARG A 1 358 ? 10.400 7.722 -25.040 1.00 96.81 358 ARG A O 1
ATOM 2775 N N . ILE A 1 359 ? 9.076 7.542 -23.228 1.00 96.06 359 ILE A N 1
ATOM 2776 C CA . ILE A 1 359 ? 10.024 6.683 -22.492 1.00 96.06 359 ILE A CA 1
ATOM 2777 C C . ILE A 1 359 ? 10.056 5.258 -23.053 1.00 96.06 359 ILE A C 1
ATOM 2779 O O . ILE A 1 359 ? 11.146 4.713 -23.203 1.00 96.06 359 ILE A O 1
ATOM 2783 N N . LEU A 1 360 ? 8.907 4.702 -23.462 1.00 97.00 360 LEU A N 1
ATOM 2784 C CA . LEU A 1 360 ? 8.832 3.410 -24.154 1.00 97.00 360 LEU A CA 1
ATOM 2785 C C . LEU A 1 360 ? 9.655 3.423 -25.452 1.00 97.00 360 LEU A C 1
ATOM 2787 O O . LEU A 1 360 ? 10.447 2.510 -25.693 1.00 97.00 360 LEU A O 1
ATOM 2791 N N . ASP A 1 361 ? 9.515 4.461 -26.278 1.00 96.00 361 ASP A N 1
ATOM 2792 C CA . ASP A 1 361 ? 10.256 4.600 -27.537 1.00 96.00 361 ASP A CA 1
ATOM 2793 C C . ASP A 1 361 ? 11.766 4.764 -27.300 1.00 96.00 361 ASP A C 1
ATOM 2795 O O . ASP A 1 361 ? 12.574 4.189 -28.032 1.00 96.00 361 ASP A O 1
ATOM 2799 N N . ARG A 1 362 ? 12.156 5.526 -26.267 1.00 93.19 362 ARG A N 1
ATOM 2800 C CA . ARG A 1 362 ? 13.559 5.756 -25.886 1.00 93.19 362 ARG A CA 1
ATOM 2801 C C . ARG A 1 362 ? 14.242 4.449 -25.485 1.00 93.19 362 ARG A C 1
ATOM 2803 O O . ARG A 1 362 ? 15.252 4.091 -26.086 1.00 93.19 362 ARG A O 1
ATOM 2810 N N . THR A 1 363 ? 13.652 3.697 -24.554 1.00 91.94 363 THR A N 1
ATOM 2811 C CA . THR A 1 363 ? 14.232 2.429 -24.084 1.00 91.94 363 THR A CA 1
ATOM 2812 C C . THR A 1 363 ? 14.243 1.355 -25.175 1.00 91.94 363 THR A C 1
ATOM 2814 O O . THR A 1 363 ? 15.186 0.575 -25.244 1.00 91.94 363 THR A O 1
ATOM 2817 N N . SER A 1 364 ? 13.262 1.355 -26.092 1.00 87.75 364 SER A N 1
ATOM 2818 C CA . SER A 1 364 ? 13.245 0.439 -27.253 1.00 87.75 364 SER A CA 1
ATOM 2819 C C . SER A 1 364 ? 14.458 0.616 -28.174 1.00 87.75 364 SER A C 1
ATOM 2821 O O . SER A 1 364 ? 15.000 -0.361 -28.696 1.00 87.75 364 SER A O 1
ATOM 2823 N N . LYS A 1 365 ? 14.872 1.868 -28.415 1.00 81.50 365 LYS A N 1
ATOM 2824 C CA . LYS A 1 365 ? 16.012 2.179 -29.292 1.00 81.50 365 LYS A CA 1
ATOM 2825 C C . LYS A 1 365 ? 17.319 1.715 -28.670 1.00 81.50 365 LYS A C 1
ATOM 2827 O O . LYS A 1 365 ? 18.075 1.008 -29.319 1.00 81.50 365 LYS A O 1
ATOM 2832 N N . GLU A 1 366 ? 17.520 2.023 -27.395 1.00 79.12 366 GLU A N 1
ATOM 2833 C CA . GLU A 1 366 ? 18.707 1.627 -26.630 1.00 79.12 366 GLU A CA 1
ATOM 2834 C C . GLU A 1 366 ? 18.862 0.092 -26.544 1.00 79.12 366 GLU A C 1
ATOM 2836 O O . GLU A 1 366 ? 19.973 -0.423 -26.673 1.00 79.12 366 GLU A O 1
ATOM 2841 N N . GLU A 1 367 ? 17.758 -0.661 -26.414 1.00 72.62 367 GLU A N 1
ATOM 2842 C CA . GLU A 1 367 ? 17.765 -2.132 -26.519 1.00 72.62 367 GLU A CA 1
ATOM 2843 C C . GLU A 1 367 ? 18.155 -2.639 -27.919 1.00 72.62 367 GLU A C 1
ATOM 2845 O O . GLU A 1 367 ? 18.808 -3.676 -28.039 1.00 72.62 367 GLU A O 1
ATOM 2850 N N . THR A 1 368 ? 17.767 -1.919 -28.975 1.00 71.44 368 THR A N 1
ATOM 2851 C CA . THR A 1 368 ? 18.064 -2.279 -30.375 1.00 71.44 368 THR A CA 1
ATOM 2852 C C . THR A 1 368 ? 19.504 -1.925 -30.764 1.00 71.44 368 THR A C 1
ATOM 2854 O O . THR A 1 368 ? 20.136 -2.646 -31.532 1.00 71.44 368 THR A O 1
ATOM 2857 N N . GLU A 1 369 ? 20.038 -0.835 -30.211 1.00 75.38 369 GLU A N 1
ATOM 2858 C CA . GLU A 1 369 ? 21.403 -0.339 -30.429 1.00 75.38 369 GLU A CA 1
ATOM 2859 C C . GLU A 1 369 ? 22.451 -1.052 -29.548 1.00 75.38 369 GLU A C 1
ATOM 2861 O O . GLU A 1 369 ? 23.649 -0.829 -29.713 1.00 75.38 369 GLU A O 1
ATOM 2866 N N . GLY A 1 370 ? 22.023 -1.946 -28.646 1.00 61.81 370 GLY A N 1
ATOM 2867 C CA . GLY A 1 370 ? 22.914 -2.755 -27.806 1.00 61.81 370 GLY A CA 1
ATOM 2868 C C . GLY A 1 370 ? 23.552 -1.986 -26.645 1.00 61.81 370 GLY A C 1
ATOM 2869 O O . GLY A 1 370 ? 24.648 -2.331 -26.212 1.00 61.81 370 GLY A O 1
ATOM 2870 N N . ALA A 1 371 ? 22.887 -0.944 -26.141 1.00 58.59 371 ALA A N 1
ATOM 2871 C CA . ALA A 1 371 ? 23.419 -0.039 -25.119 1.00 58.59 371 ALA A CA 1
ATOM 2872 C C . ALA A 1 371 ? 23.310 -0.560 -23.661 1.00 58.59 371 ALA A C 1
ATOM 2874 O O . ALA A 1 371 ? 23.438 0.233 -22.725 1.00 58.59 371 ALA A O 1
ATOM 2875 N N . PHE A 1 372 ? 23.056 -1.863 -23.456 1.00 55.34 372 PHE A N 1
ATOM 2876 C CA . PHE A 1 372 ? 22.757 -2.482 -22.154 1.00 55.34 372 PHE A CA 1
ATOM 2877 C C . PHE A 1 372 ? 23.336 -3.889 -21.976 1.00 55.34 372 PHE A C 1
ATOM 2879 O O . PHE A 1 372 ? 23.216 -4.694 -22.926 1.00 55.34 372 PHE A O 1
#

Foldseek 3Di:
DDDDDDDDDDDDDDDDDDDDDDDDDDDDDDDDDDDPDDDDPDDDPFDDLPDVCLVPDPVSVVVLVVVLPDPLDQDQQQLLLLLVLLCVLVVHDLCNLCVQLVHDSVVNNCSNRSNDDDPVSLVSSCVVSVHDSCVSSQNDKPKGFFQRSVLSSVLVLLLLFLAKEWEALADDLLQFDPLLLVLLLVLQLQLDDPPDPPSVVSNVSSVSSSVSSVSSNVSCVVVLRAYEYEHELVSLLVCLQQFSHQDRPDDPVVSVVRNVSSLVRLVSVLVCLQVVPRSYWYFYAYDDAPPWIKMWGDNPSFIKIKTDPFHSGRSTDRNGDMIIMHRPVVVNVVVSVSSVVRVVRTQTRNRNSVSSVVSSVVSVVCVVVVVD

Mean predicted aligned error: 11.4 Å

Organism: NCBI:txid2282655

InterPro domains:
  IPR000943 RNA polymerase sigma-70 [PS00716] (93-119)
  IPR001387 Cro/C1-type, helix-turn-helix domain [PS50943] (83-136)
  IPR001387 Cro/C1-type, helix-turn-helix domain [SM00530] (82-136)
  IPR001387 Cro/C1-type, helix-turn-helix domain [cd00093] (80-136)
  IPR010982 Lambda repressor-like, DNA-binding domain superfamily [G3DSA:1.10.260.40] (76-141)
  IPR010982 Lambda repressor-like, DNA-binding domain superfamily [SSF47413] (74-140)